Protein AF-A0A255XUG2-F1 (afdb_monomer_lite)

Foldseek 3Di:
DDPPPLDFCPVVLQVVVQVVLVVVQAGEEEFQPPPPLDNDDQQDDQQLLQGTPDCVCCLFRFHAAEWEWEADPVGIAIDRSVNWWGFQGFDQLLLQRHFKYKGKYWYWYDQENRGTDGDSLLIKIKMFGAQGGDDHDGRRWTWIAGQQFQWIDTPNHTGATLAIAIEASDDQQDWDWGHHPNDIDIDGSVRVRVNQQVRGWHDHPPDHIDGGYYQYRSDVVSSVVRVVSNVVSNVVVPHRPDPPDDDDDDDPSPVPVDDQDFDPDLAQDDDPVQPQDDPVLSVLVSVCVVVVQFEAEEEEAPPRCLVVVLQSSQCNGRVNDEAEDEDAQPDFLCQAAWDWDQDPPRDIATRGHPCLVPLAGEYEYEANVNYPCCGHCVQCVCLLVQHKGFDPAFRDPVDPPGGTAMEGNADDPDDDPSYRHHHNNYYYYYYHHPPCVPSVVVVVPPPPPSYRYGDD

Radius of gyration: 26.58 Å; chains: 1; bounding box: 55×49×78 Å

pLDDT: mean 79.21, std 16.43, range [24.17, 98.44]

Structure (mmCIF, N/CA/C/O backbone):
data_AF-A0A255XUG2-F1
#
_entry.id   AF-A0A255XUG2-F1
#
loop_
_atom_site.group_PDB
_atom_site.id
_atom_site.type_symbol
_atom_site.label_atom_id
_atom_site.label_alt_id
_atom_sit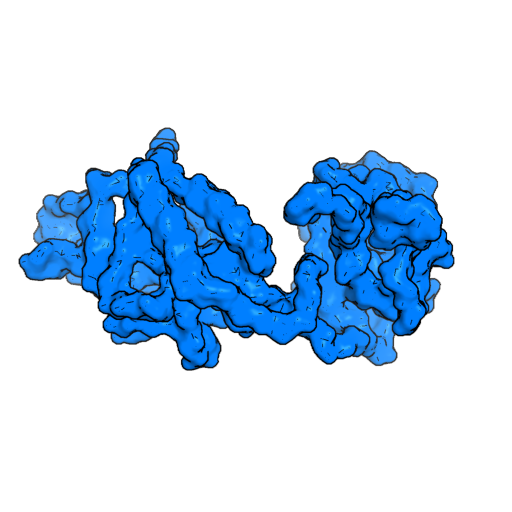e.label_comp_id
_atom_site.label_asym_id
_atom_site.label_entity_id
_atom_site.label_seq_id
_atom_site.pdbx_PDB_ins_code
_atom_site.Cartn_x
_atom_site.Cartn_y
_atom_site.Cartn_z
_atom_site.occupancy
_atom_site.B_iso_or_equiv
_atom_site.auth_seq_id
_atom_site.auth_comp_id
_atom_site.auth_asym_id
_atom_site.auth_atom_id
_atom_site.pdbx_PDB_model_num
ATOM 1 N N . MET A 1 1 ? -14.866 21.389 18.437 1.00 33.16 1 MET A N 1
ATOM 2 C CA . MET A 1 1 ? -13.989 20.796 19.466 1.00 33.16 1 MET A CA 1
ATOM 3 C C . MET A 1 1 ? -12.637 20.593 18.821 1.00 33.16 1 MET A C 1
ATOM 5 O O . MET A 1 1 ? -12.581 20.007 17.750 1.00 33.16 1 MET A O 1
ATOM 9 N N . ILE A 1 2 ? -11.608 21.206 19.392 1.00 28.66 2 ILE A N 1
ATOM 10 C CA . ILE A 1 2 ? -10.243 21.230 18.865 1.00 28.66 2 ILE A CA 1
ATOM 11 C C . ILE A 1 2 ? -9.700 19.800 18.958 1.00 28.66 2 ILE A C 1
ATOM 13 O O . ILE A 1 2 ? -9.678 19.233 20.048 1.00 28.66 2 ILE A O 1
ATOM 17 N N . SER A 1 3 ? -9.353 19.181 17.825 1.00 34.53 3 SER A N 1
ATOM 18 C CA . SER A 1 3 ? -8.642 17.905 17.836 1.00 34.53 3 SER A CA 1
ATOM 19 C C . SER A 1 3 ? -7.211 18.193 18.274 1.00 34.53 3 SER A C 1
ATOM 21 O O . SER A 1 3 ? -6.418 18.693 17.476 1.00 34.53 3 SER A O 1
ATOM 23 N N . ASP A 1 4 ? -6.884 17.915 19.533 1.00 35.97 4 ASP A N 1
ATOM 24 C CA . ASP A 1 4 ? -5.493 17.846 19.974 1.00 35.97 4 ASP A CA 1
ATOM 25 C C . ASP A 1 4 ? -4.811 16.719 19.189 1.00 35.97 4 ASP A C 1
ATOM 27 O O . ASP A 1 4 ? -4.875 15.538 19.546 1.00 35.97 4 ASP A O 1
ATOM 31 N N . SER A 1 5 ? -4.178 17.072 18.069 1.00 44.22 5 SER A N 1
ATOM 32 C CA . SER A 1 5 ? -3.219 16.204 17.404 1.00 44.22 5 SER A CA 1
ATOM 33 C C . SER A 1 5 ? -1.997 16.123 18.314 1.00 44.22 5 SER A C 1
ATOM 35 O O . SER A 1 5 ? -1.038 16.876 18.158 1.00 44.22 5 SER A O 1
ATOM 37 N N . LEU A 1 6 ? -2.063 15.248 19.319 1.00 58.88 6 LEU A N 1
ATOM 38 C CA . LEU A 1 6 ? -0.890 14.803 20.065 1.00 58.88 6 LEU A CA 1
ATOM 39 C C . LEU A 1 6 ? 0.152 14.367 19.031 1.00 58.88 6 LEU A C 1
ATOM 41 O O . LEU A 1 6 ? -0.073 13.389 18.314 1.00 58.88 6 LEU A O 1
ATOM 45 N N . SER A 1 7 ? 1.227 15.145 18.909 1.00 76.31 7 SER A N 1
ATOM 46 C CA . SER A 1 7 ? 2.285 14.900 17.938 1.00 76.31 7 SER A CA 1
ATOM 47 C C . SER A 1 7 ? 3.007 13.598 18.277 1.00 76.31 7 SER A C 1
ATOM 49 O O . SER A 1 7 ? 3.287 13.296 19.438 1.00 76.31 7 SER A O 1
ATOM 51 N N . ASN A 1 8 ? 3.287 12.805 17.251 1.00 89.44 8 ASN A N 1
ATOM 52 C CA . ASN A 1 8 ? 4.104 11.604 17.335 1.00 89.44 8 ASN A CA 1
ATOM 53 C C . ASN A 1 8 ? 5.084 11.592 16.149 1.00 89.44 8 ASN A C 1
ATOM 55 O O . ASN A 1 8 ? 5.010 12.441 15.261 1.00 89.44 8 ASN A O 1
ATOM 59 N N . PHE A 1 9 ? 6.009 10.640 16.144 1.00 93.50 9 PHE A N 1
ATOM 60 C CA . PHE A 1 9 ? 7.058 10.504 15.135 1.00 93.50 9 PHE A CA 1
ATOM 61 C C . PHE A 1 9 ? 6.716 9.479 14.039 1.00 93.50 9 PHE A C 1
ATOM 63 O O . PHE A 1 9 ? 7.614 8.896 13.428 1.00 93.50 9 PHE A O 1
ATOM 70 N N . GLU A 1 10 ? 5.431 9.212 13.798 1.00 92.50 10 GLU A N 1
ATOM 71 C CA . GLU A 1 10 ? 4.999 8.259 12.773 1.00 92.50 10 GLU A CA 1
ATOM 72 C C . GLU A 1 10 ? 5.398 8.700 11.363 1.00 92.50 10 GLU A C 1
ATOM 74 O O . GLU A 1 10 ? 6.074 7.954 10.650 1.00 92.50 10 GLU A O 1
ATOM 79 N N . ASP A 1 11 ? 5.029 9.920 10.974 1.00 87.00 11 ASP A N 1
ATOM 80 C CA . ASP A 1 11 ? 5.332 10.447 9.642 1.00 87.00 11 ASP A CA 1
ATOM 81 C C . ASP A 1 11 ? 6.847 10.553 9.412 1.00 87.00 11 ASP A C 1
ATOM 83 O O . ASP A 1 11 ? 7.339 10.250 8.319 1.00 87.00 11 ASP A O 1
ATOM 87 N N . ASP A 1 12 ? 7.604 10.885 10.461 1.00 90.44 12 ASP A N 1
ATOM 88 C CA . ASP A 1 12 ? 9.069 10.910 10.452 1.00 90.44 12 ASP A CA 1
ATOM 89 C C . ASP A 1 12 ? 9.666 9.514 10.237 1.00 90.44 12 ASP A C 1
ATOM 91 O O . ASP A 1 12 ? 10.664 9.351 9.521 1.00 90.44 12 ASP A O 1
ATOM 95 N N . PHE A 1 13 ? 9.078 8.487 10.857 1.00 95.12 13 PHE A N 1
ATOM 96 C CA . PHE A 1 13 ? 9.486 7.106 10.640 1.00 95.12 13 PHE A CA 1
ATOM 97 C C . PHE A 1 13 ? 9.143 6.639 9.225 1.00 95.12 13 PHE A C 1
ATOM 99 O O . PHE A 1 13 ? 10.009 6.087 8.546 1.00 95.12 13 PHE A O 1
ATOM 106 N N . PHE A 1 14 ? 7.921 6.884 8.749 1.00 92.19 14 PHE A N 1
ATOM 107 C CA . PHE A 1 14 ? 7.481 6.468 7.415 1.00 92.19 14 PHE A CA 1
ATOM 108 C C . PHE A 1 14 ? 8.257 7.165 6.305 1.00 92.19 14 PHE A C 1
ATOM 110 O O . PHE A 1 14 ? 8.629 6.519 5.326 1.00 92.19 14 PHE A O 1
ATOM 117 N N . SER A 1 15 ? 8.546 8.455 6.458 1.00 87.19 15 SER A N 1
ATOM 118 C CA . SER A 1 15 ? 9.373 9.206 5.511 1.00 87.19 15 SER A CA 1
ATOM 119 C C . SER A 1 15 ? 10.790 8.643 5.457 1.00 87.19 15 SER A C 1
ATOM 121 O O . SER A 1 15 ? 11.310 8.374 4.374 1.00 87.19 15 SER A O 1
ATOM 123 N N . TRP A 1 16 ? 11.387 8.366 6.619 1.00 95.12 16 TRP A N 1
ATOM 124 C CA . TRP A 1 16 ? 12.694 7.718 6.690 1.00 95.12 16 TRP A CA 1
ATOM 125 C C . TRP A 1 16 ? 12.687 6.316 6.068 1.00 95.12 16 TRP A C 1
ATOM 127 O O . TRP A 1 16 ? 13.577 5.999 5.285 1.00 95.12 16 TRP A O 1
ATOM 137 N N . LEU A 1 17 ? 11.682 5.488 6.367 1.00 91.38 17 LEU A N 1
ATOM 138 C CA . LEU A 1 17 ? 11.598 4.116 5.866 1.00 91.38 17 LEU A CA 1
ATOM 139 C C . LEU A 1 17 ? 11.414 4.082 4.343 1.00 91.38 17 LEU A C 1
ATOM 141 O O . LEU A 1 17 ? 12.030 3.256 3.672 1.00 91.38 17 LEU A O 1
ATOM 145 N N . LYS A 1 18 ? 10.616 5.005 3.786 1.00 84.25 18 LYS A N 1
ATOM 146 C CA . LYS A 1 18 ? 10.471 5.178 2.332 1.00 84.25 18 LYS A CA 1
ATOM 147 C C . LYS A 1 18 ? 11.816 5.459 1.672 1.00 84.25 18 LYS A C 1
ATOM 149 O O . LYS A 1 18 ? 12.140 4.800 0.694 1.00 84.25 18 LYS A O 1
ATOM 154 N N . ILE A 1 19 ? 12.597 6.394 2.214 1.00 77.38 19 ILE A N 1
ATOM 155 C CA . ILE A 1 19 ? 13.933 6.721 1.693 1.00 77.38 19 ILE A CA 1
ATOM 156 C C . ILE A 1 19 ? 14.862 5.508 1.834 1.00 77.38 19 ILE A C 1
ATOM 158 O O . ILE A 1 19 ? 15.452 5.064 0.854 1.00 77.38 19 ILE A O 1
ATOM 162 N N . PHE A 1 20 ? 14.903 4.900 3.024 1.00 87.81 20 PHE A N 1
ATOM 163 C CA . PHE A 1 20 ? 15.748 3.744 3.317 1.00 87.81 20 PHE A CA 1
ATOM 164 C C . PHE A 1 20 ? 15.519 2.570 2.353 1.00 87.81 20 PHE A C 1
ATOM 166 O O . PHE A 1 20 ? 16.484 1.904 1.971 1.00 87.81 20 PHE A O 1
ATOM 173 N N . LEU A 1 21 ? 14.265 2.289 1.980 1.00 84.25 21 LEU A N 1
ATOM 174 C CA . LEU A 1 21 ? 13.924 1.233 1.022 1.00 84.25 21 LEU A CA 1
ATOM 175 C C . LEU A 1 21 ? 14.116 1.677 -0.435 1.00 84.25 21 LEU A C 1
ATOM 177 O O . LEU A 1 21 ? 14.588 0.874 -1.239 1.00 84.25 21 LEU A O 1
ATOM 181 N N . LYS A 1 22 ? 13.824 2.943 -0.768 1.00 76.88 22 LYS A N 1
ATOM 182 C CA . LYS A 1 22 ? 13.997 3.489 -2.124 1.00 76.88 22 LYS A CA 1
ATOM 183 C C . LYS A 1 22 ? 15.445 3.387 -2.593 1.00 76.88 22 LYS A C 1
ATOM 185 O O . LYS A 1 22 ? 15.679 2.948 -3.715 1.00 76.88 22 LYS A O 1
ATOM 190 N N . ASP A 1 23 ? 16.405 3.677 -1.716 1.00 74.44 23 ASP A N 1
ATOM 191 C CA . ASP A 1 23 ? 17.844 3.537 -1.997 1.00 74.44 23 ASP A CA 1
ATOM 192 C C . ASP A 1 23 ? 18.258 2.086 -2.323 1.00 74.44 23 ASP A C 1
ATOM 194 O O . ASP A 1 23 ? 19.375 1.829 -2.766 1.00 74.44 23 ASP A O 1
ATOM 198 N N . LYS A 1 24 ? 17.358 1.123 -2.094 1.00 80.75 24 LYS A N 1
ATOM 199 C CA . LYS A 1 24 ? 17.538 -0.314 -2.335 1.00 80.75 24 LYS A CA 1
ATOM 200 C C . LYS A 1 24 ? 16.620 -0.844 -3.442 1.00 80.75 24 LYS A C 1
ATOM 202 O O . LYS A 1 24 ? 16.507 -2.056 -3.591 1.00 80.75 24 LYS A O 1
ATOM 207 N N . GLY A 1 25 ? 15.948 0.042 -4.183 1.00 71.56 25 GLY A N 1
ATOM 208 C CA . GLY A 1 25 ? 14.998 -0.324 -5.238 1.00 71.56 25 GLY A CA 1
ATOM 209 C C . GLY A 1 25 ? 13.700 -0.949 -4.717 1.00 71.56 25 GLY A C 1
ATOM 210 O O . GLY A 1 25 ? 13.057 -1.707 -5.435 1.00 71.56 25 GLY A O 1
ATOM 211 N N . LEU A 1 26 ? 13.333 -0.679 -3.462 1.00 83.69 26 LEU A N 1
ATOM 212 C CA . LEU A 1 26 ? 12.178 -1.273 -2.790 1.00 83.69 26 LEU A CA 1
ATOM 213 C C . LEU A 1 26 ? 11.254 -0.185 -2.234 1.00 83.69 26 LEU A C 1
ATOM 215 O O . LEU A 1 26 ? 11.630 0.976 -2.082 1.00 83.69 26 LEU A O 1
ATOM 219 N N . GLN A 1 27 ? 10.026 -0.563 -1.900 1.00 82.56 27 GLN A N 1
ATOM 220 C CA . GLN A 1 27 ? 8.977 0.345 -1.464 1.00 82.56 27 GLN A CA 1
ATOM 221 C C . GLN A 1 27 ? 8.335 -0.078 -0.139 1.00 82.56 27 GLN A C 1
ATOM 223 O O . GLN A 1 27 ? 8.286 -1.253 0.243 1.00 82.56 27 GLN A O 1
ATOM 228 N N . PHE A 1 28 ? 7.797 0.930 0.545 1.00 88.50 28 PHE A N 1
ATOM 229 C CA . PHE A 1 28 ? 6.991 0.809 1.754 1.00 88.50 28 PHE A CA 1
ATOM 230 C C . PHE A 1 28 ? 5.497 0.901 1.410 1.00 88.50 28 PHE A C 1
ATOM 232 O O . PHE A 1 28 ? 5.094 1.757 0.624 1.00 88.50 28 PHE A O 1
ATOM 239 N N . SER A 1 29 ? 4.669 0.045 2.010 1.00 85.94 29 SER A N 1
ATOM 240 C CA . SER A 1 29 ? 3.211 0.037 1.840 1.00 85.94 29 SER A CA 1
ATOM 241 C C . SER A 1 29 ? 2.456 0.187 3.157 1.00 85.94 29 SER A C 1
ATOM 243 O O . SER A 1 29 ? 2.924 -0.189 4.228 1.00 85.94 29 SER A O 1
ATOM 245 N N . GLN A 1 30 ? 1.238 0.709 3.061 1.00 84.94 30 GLN A N 1
ATOM 246 C CA . GLN A 1 30 ? 0.332 0.924 4.185 1.00 84.94 30 GLN A CA 1
ATOM 247 C C . GLN A 1 30 ? -1.014 0.254 3.886 1.00 84.94 30 GLN A C 1
ATOM 249 O O . GLN A 1 30 ? -1.665 0.574 2.890 1.00 84.94 30 GLN A O 1
ATOM 254 N N . CYS A 1 31 ? -1.452 -0.667 4.745 1.00 76.38 31 CYS A N 1
ATOM 255 C CA . CYS A 1 31 ? -2.733 -1.363 4.614 1.00 76.38 31 CYS A CA 1
ATOM 256 C C . CYS A 1 31 ? -3.769 -0.798 5.597 1.00 76.38 31 CYS A C 1
ATOM 258 O O . CYS A 1 31 ? -3.524 -0.722 6.799 1.00 76.38 31 CYS A O 1
ATOM 260 N N . GLY A 1 32 ? -4.942 -0.399 5.087 1.00 66.56 32 GLY A N 1
ATOM 261 C CA . GLY A 1 32 ? -6.043 0.132 5.909 1.00 66.56 32 GLY A CA 1
ATOM 262 C C . GLY A 1 32 ? -6.084 1.660 6.086 1.00 66.56 32 GLY A C 1
ATOM 263 O O . GLY A 1 32 ? -6.849 2.151 6.916 1.00 66.56 32 GLY A O 1
ATOM 264 N N . PHE A 1 33 ? -5.310 2.422 5.302 1.00 67.56 33 PHE A N 1
ATOM 265 C CA . PHE A 1 33 ? -5.130 3.880 5.465 1.00 67.56 33 PHE A CA 1
ATOM 266 C C . PHE A 1 33 ? -5.948 4.755 4.494 1.00 67.56 33 PHE A C 1
ATOM 268 O O . PHE A 1 33 ? -5.934 5.979 4.608 1.00 67.56 33 PHE A O 1
ATOM 275 N N . LYS A 1 34 ? -6.707 4.162 3.557 1.00 56.31 34 LYS A N 1
ATOM 276 C CA . LYS A 1 34 ? -7.463 4.904 2.519 1.00 56.31 34 LYS A CA 1
ATOM 277 C C . LYS A 1 34 ? -8.480 5.914 3.075 1.00 56.31 34 LYS A C 1
ATOM 279 O O . LYS A 1 34 ? -8.862 6.839 2.370 1.00 56.31 34 LYS A O 1
ATOM 284 N N . THR A 1 35 ? -8.913 5.742 4.320 1.00 51.81 35 THR A N 1
ATOM 285 C CA . THR A 1 35 ? -9.914 6.576 5.002 1.00 51.81 35 THR A CA 1
ATOM 286 C C . THR A 1 35 ? -9.327 7.424 6.138 1.00 51.81 35 THR A C 1
ATOM 288 O O . THR A 1 35 ? -10.090 7.916 6.968 1.00 51.81 35 THR A O 1
ATOM 291 N N . LYS A 1 36 ? -7.995 7.614 6.180 1.00 60.25 36 LYS A N 1
ATOM 292 C CA . LYS A 1 36 ? -7.275 8.271 7.291 1.00 60.25 36 LYS A CA 1
ATOM 293 C C . LYS A 1 36 ? -7.707 7.672 8.642 1.00 60.25 36 LYS A C 1
ATOM 295 O O . LYS A 1 36 ? -7.622 6.456 8.810 1.00 60.25 36 LYS A O 1
ATOM 300 N N . ASP A 1 37 ? -8.244 8.492 9.544 1.00 54.22 37 ASP A N 1
ATOM 301 C CA . ASP A 1 37 ? -8.673 8.114 10.896 1.00 54.22 37 ASP A CA 1
ATOM 302 C C . ASP A 1 37 ? -9.931 7.231 10.909 1.00 54.22 37 ASP A C 1
ATOM 304 O O . ASP A 1 37 ? -10.187 6.518 11.874 1.00 54.22 37 ASP A O 1
ATOM 308 N N . GLY A 1 38 ? -10.728 7.245 9.836 1.00 53.72 38 GLY A N 1
ATOM 309 C CA . GLY A 1 38 ? -11.971 6.483 9.760 1.00 53.72 38 GLY A CA 1
ATOM 310 C C . GLY A 1 38 ? -11.756 5.020 9.374 1.00 53.72 38 GLY A C 1
ATOM 311 O O . GLY A 1 38 ? -10.823 4.679 8.644 1.00 53.72 38 GLY A O 1
ATOM 312 N N . LEU A 1 39 ? -12.676 4.147 9.788 1.00 57.50 39 LEU A N 1
ATOM 313 C CA . LEU A 1 39 ? -12.697 2.742 9.366 1.00 57.50 39 LEU A CA 1
ATOM 314 C C . LEU A 1 39 ? -13.335 2.551 7.976 1.00 57.50 39 LEU A C 1
ATOM 316 O O . LEU A 1 39 ? -13.043 1.567 7.302 1.00 57.50 39 LEU A O 1
ATOM 320 N N . GLY A 1 40 ? -14.105 3.528 7.488 1.00 58.09 40 GLY A N 1
ATOM 321 C CA . GLY A 1 40 ? -14.868 3.450 6.237 1.00 58.09 40 GLY A CA 1
ATOM 322 C C . GLY A 1 40 ? -16.296 2.943 6.466 1.00 58.09 40 GLY A C 1
ATOM 323 O O . GLY A 1 40 ? -16.548 2.199 7.404 1.00 58.09 40 GLY A O 1
ATOM 324 N N . ALA A 1 41 ? -17.234 3.342 5.603 1.00 57.62 41 ALA A N 1
ATOM 325 C CA . ALA A 1 41 ? -18.684 3.244 5.846 1.00 57.62 41 ALA A CA 1
ATOM 326 C C . ALA A 1 41 ? -19.282 1.820 5.941 1.00 57.62 41 ALA A C 1
ATOM 328 O O . ALA A 1 41 ? -20.482 1.689 6.140 1.00 57.62 41 ALA A O 1
ATOM 329 N N . ARG A 1 42 ? -18.480 0.764 5.757 1.00 63.22 42 ARG A N 1
ATOM 330 C CA . ARG A 1 42 ? -18.909 -0.648 5.838 1.00 63.22 42 ARG A CA 1
ATOM 331 C C . ARG A 1 42 ? -18.113 -1.488 6.840 1.00 63.22 42 ARG A C 1
ATOM 333 O O . ARG A 1 42 ? -18.266 -2.702 6.890 1.00 63.22 42 ARG A O 1
ATOM 340 N N . HIS A 1 43 ? -17.242 -0.860 7.625 1.00 68.69 43 HIS A N 1
ATOM 341 C CA . HIS A 1 43 ? -16.470 -1.542 8.661 1.00 68.69 43 HIS A CA 1
ATOM 342 C C . HIS A 1 43 ? -17.116 -1.325 10.026 1.00 68.69 43 HIS A C 1
ATOM 344 O O . HIS A 1 43 ? -16.563 -0.637 10.882 1.00 68.69 43 HIS A O 1
ATOM 350 N N . ASP A 1 44 ? -18.297 -1.914 10.195 1.00 77.94 44 ASP A N 1
ATOM 351 C CA . ASP A 1 44 ? -19.023 -1.894 11.459 1.00 77.94 44 ASP A CA 1
ATOM 352 C C . ASP A 1 44 ? -18.572 -3.037 12.372 1.00 77.94 44 ASP A C 1
ATOM 354 O O . ASP A 1 44 ? -18.241 -4.142 11.920 1.00 77.94 44 ASP A O 1
ATOM 358 N N . PHE A 1 45 ? -18.621 -2.780 13.676 1.00 82.88 45 PHE A N 1
ATOM 359 C CA . PHE A 1 45 ? -18.401 -3.796 14.696 1.00 82.88 45 PHE A CA 1
ATOM 360 C C . PHE A 1 45 ? -19.719 -4.427 15.134 1.00 82.88 45 PHE A C 1
ATOM 362 O O . PHE A 1 45 ? -20.745 -3.755 15.282 1.00 82.88 45 PHE A O 1
ATOM 369 N N . ASP A 1 46 ? -19.659 -5.728 15.369 1.00 84.62 46 ASP A N 1
ATOM 370 C CA . ASP A 1 46 ? -20.547 -6.402 16.296 1.00 84.62 46 ASP A CA 1
ATOM 371 C C . ASP A 1 46 ? -19.893 -6.306 17.679 1.00 84.62 46 ASP A C 1
ATOM 373 O O . ASP A 1 46 ? -18.950 -7.035 18.001 1.00 84.62 46 ASP A O 1
ATOM 377 N N . LEU A 1 47 ? -20.334 -5.316 18.455 1.00 87.12 47 LEU A N 1
ATOM 378 C CA . LEU A 1 47 ? -19.803 -5.040 19.788 1.00 87.12 47 LEU A CA 1
ATOM 379 C C . LEU A 1 47 ? -20.269 -6.062 20.827 1.00 87.12 47 LEU A C 1
ATOM 381 O O . LEU A 1 47 ? -19.658 -6.134 21.884 1.00 87.12 47 LEU A O 1
ATOM 385 N N . GLU A 1 48 ? -21.282 -6.874 20.528 1.00 86.00 48 GLU A N 1
ATOM 386 C CA . GLU A 1 48 ? -21.695 -7.967 21.406 1.00 86.00 48 GLU A CA 1
ATOM 387 C C . GLU A 1 48 ? -20.757 -9.167 21.220 1.00 86.00 48 GLU A C 1
ATOM 389 O O . GLU A 1 48 ? -20.200 -9.710 22.177 1.00 86.00 48 GLU A O 1
ATOM 394 N N . ALA A 1 49 ? -20.473 -9.513 19.961 1.00 82.81 49 ALA A N 1
ATOM 395 C CA . ALA A 1 49 ? -19.521 -10.567 19.616 1.00 82.81 49 ALA A CA 1
ATOM 396 C C . ALA A 1 49 ? -18.047 -10.157 19.808 1.00 82.81 49 ALA A C 1
ATOM 398 O O . ALA A 1 49 ? -17.155 -11.012 19.805 1.00 82.81 49 ALA A O 1
ATOM 399 N N . GLY A 1 50 ? -17.761 -8.856 19.921 1.00 84.25 50 GLY A N 1
ATOM 400 C CA . GLY A 1 50 ? -16.398 -8.325 19.909 1.00 84.25 50 GLY A CA 1
ATOM 401 C C . GLY A 1 50 ? -15.681 -8.631 18.593 1.00 84.25 50 GLY A C 1
ATOM 402 O O . GLY A 1 50 ? -14.507 -9.014 18.600 1.00 84.25 50 GLY A O 1
ATOM 403 N N . TYR A 1 51 ? -16.399 -8.534 17.470 1.00 84.88 51 TYR A N 1
ATOM 404 C CA . TYR A 1 51 ? -15.893 -8.883 16.144 1.00 84.88 51 TYR A CA 1
ATOM 405 C C . TYR A 1 51 ? -16.429 -7.953 15.040 1.00 84.88 51 TYR A C 1
ATOM 407 O O . TYR A 1 51 ? -17.111 -6.964 15.304 1.00 84.88 51 TYR A O 1
ATOM 415 N N . TRP A 1 52 ? -16.087 -8.225 13.779 1.00 82.94 52 TRP A N 1
ATOM 416 C CA . TRP A 1 52 ? -16.665 -7.512 12.637 1.00 82.94 52 TRP A CA 1
ATOM 417 C C . TRP A 1 52 ? -18.125 -7.918 12.427 1.00 82.94 52 TRP A C 1
ATOM 419 O O . TRP A 1 52 ? -18.421 -9.109 12.411 1.00 82.94 52 TRP A O 1
ATOM 429 N N . ARG A 1 53 ? -19.011 -6.945 12.166 1.00 81.88 53 ARG A N 1
ATOM 430 C CA . ARG A 1 53 ? -20.419 -7.208 11.811 1.00 81.88 53 ARG A CA 1
ATOM 431 C C . ARG A 1 53 ? -20.549 -7.962 10.487 1.00 81.88 53 ARG A C 1
ATOM 433 O O . ARG A 1 53 ? -21.393 -8.838 10.346 1.00 81.88 53 ARG A O 1
ATOM 440 N N . GLU A 1 54 ? -19.681 -7.647 9.527 1.00 77.25 54 GLU A N 1
ATOM 441 C CA . GLU A 1 54 ? -19.562 -8.365 8.255 1.00 77.25 54 GLU A CA 1
ATOM 442 C C . GLU A 1 54 ? -18.162 -8.997 8.127 1.00 77.25 54 GLU A C 1
ATOM 444 O O . GLU A 1 54 ? -17.296 -8.441 7.442 1.00 77.25 54 GLU A O 1
ATOM 449 N N . PRO A 1 55 ? -17.902 -10.159 8.762 1.00 71.25 55 PRO A N 1
ATOM 450 C CA . PRO A 1 55 ? -16.591 -10.812 8.748 1.00 71.25 55 PRO A CA 1
ATOM 451 C C . PRO A 1 55 ? -16.017 -11.004 7.347 1.00 71.25 55 PRO A C 1
ATOM 453 O O . PRO A 1 55 ? -14.869 -10.655 7.097 1.00 71.25 55 PRO A O 1
ATOM 456 N N . ASN A 1 56 ? -16.835 -11.486 6.408 1.00 68.31 56 ASN A N 1
ATOM 457 C CA . ASN A 1 56 ? -16.406 -11.759 5.035 1.00 68.31 56 ASN A CA 1
ATOM 458 C C . ASN A 1 56 ? -16.059 -10.482 4.258 1.00 68.31 56 ASN A C 1
ATOM 460 O O . ASN A 1 56 ? -15.193 -10.512 3.387 1.00 68.31 56 ASN A O 1
ATOM 464 N N . TYR A 1 57 ? -16.713 -9.356 4.551 1.00 67.31 57 TYR A N 1
ATOM 465 C CA . TYR A 1 57 ? -16.391 -8.078 3.919 1.00 67.31 57 TYR A CA 1
ATOM 466 C C . TYR A 1 57 ? -15.125 -7.476 4.538 1.00 67.31 57 TYR A C 1
ATOM 468 O O . TYR A 1 57 ? -14.158 -7.168 3.834 1.00 67.31 57 TYR A O 1
ATOM 476 N N . SER A 1 58 ? -15.101 -7.374 5.868 1.00 66.94 58 SER A N 1
ATOM 477 C CA . SER A 1 58 ? -14.001 -6.767 6.620 1.00 66.94 58 SER A CA 1
ATOM 478 C C . SER A 1 58 ? -12.707 -7.573 6.547 1.00 66.94 58 SER A C 1
ATOM 480 O O . SER A 1 58 ? -11.636 -6.980 6.607 1.00 66.94 58 SER A O 1
ATOM 482 N N . ALA A 1 59 ? -12.776 -8.891 6.338 1.00 59.78 59 ALA A N 1
ATOM 483 C CA . ALA A 1 59 ? -11.608 -9.726 6.070 1.00 59.78 59 ALA A CA 1
ATOM 484 C C . ALA A 1 59 ? -11.034 -9.541 4.656 1.00 59.78 59 ALA A C 1
ATOM 486 O O . ALA A 1 59 ? -9.920 -9.985 4.412 1.00 59.78 59 ALA A O 1
ATOM 487 N N . ASN A 1 60 ? -11.754 -8.905 3.724 1.00 52.44 60 ASN A N 1
ATOM 488 C CA . ASN A 1 60 ? -11.345 -8.833 2.319 1.00 52.44 60 ASN A CA 1
ATOM 489 C C . ASN A 1 60 ? -11.056 -7.411 1.811 1.00 52.44 60 ASN A C 1
ATOM 491 O O . ASN A 1 60 ? -10.320 -7.281 0.834 1.00 52.44 60 ASN A O 1
ATOM 495 N N . LYS A 1 61 ? -11.611 -6.332 2.397 1.00 57.75 61 LYS A N 1
ATOM 496 C CA . LYS A 1 61 ? -11.479 -4.981 1.801 1.00 57.75 61 LYS A CA 1
ATOM 497 C C . LYS A 1 61 ? -11.530 -3.793 2.780 1.00 57.75 61 LYS A C 1
ATOM 499 O O . LYS A 1 61 ? -12.625 -3.303 3.029 1.00 57.75 61 LYS A O 1
ATOM 504 N N . PRO A 1 62 ? -10.392 -3.167 3.139 1.00 50.16 62 PRO A N 1
ATOM 505 C CA . PRO A 1 62 ? -9.093 -3.761 3.437 1.00 50.16 62 PRO A CA 1
ATOM 506 C C . PRO A 1 62 ? -9.106 -4.415 4.835 1.00 50.16 62 PRO A C 1
ATOM 508 O O . PRO A 1 62 ? -9.731 -3.868 5.750 1.00 50.16 62 PRO A O 1
ATOM 511 N N . PRO A 1 63 ? -8.399 -5.540 5.025 1.00 58.97 63 PRO A N 1
ATOM 512 C CA . PRO A 1 63 ? -8.353 -6.213 6.315 1.00 58.97 63 PRO A CA 1
ATOM 513 C C . PRO A 1 63 ? -7.639 -5.341 7.350 1.00 58.97 63 PRO A C 1
ATOM 515 O O . PRO A 1 63 ? -6.633 -4.690 7.053 1.00 58.97 63 PRO A O 1
ATOM 518 N N . ARG A 1 64 ? -8.193 -5.307 8.563 1.00 68.62 64 ARG A N 1
ATOM 519 C CA . ARG A 1 64 ? -7.579 -4.697 9.746 1.00 68.62 64 ARG A CA 1
ATOM 520 C C . ARG A 1 64 ? -7.460 -5.760 10.818 1.00 68.62 64 ARG A C 1
ATOM 522 O O . ARG A 1 64 ? -8.366 -6.579 10.992 1.00 68.62 64 ARG A O 1
ATOM 529 N N . TRP A 1 65 ? -6.353 -5.727 11.542 1.00 81.50 65 TRP A N 1
ATOM 530 C CA . TRP A 1 65 ? -6.064 -6.723 12.552 1.00 81.50 65 TRP A CA 1
ATOM 531 C C . TRP A 1 65 ? -6.875 -6.431 13.816 1.00 81.50 65 TRP A C 1
ATOM 533 O O . TRP A 1 65 ? -6.592 -5.485 14.542 1.00 81.50 65 TRP A O 1
ATOM 543 N N . LEU A 1 66 ? -7.932 -7.204 14.050 1.00 85.31 66 LEU A N 1
ATOM 544 C CA . LEU A 1 66 ? -8.826 -7.008 15.187 1.00 85.31 66 LEU A CA 1
ATOM 545 C C . LEU A 1 66 ? -8.377 -7.858 16.375 1.00 85.31 66 LEU A C 1
ATOM 547 O O . LEU A 1 66 ? -8.115 -9.050 16.215 1.00 85.31 66 LEU A O 1
ATOM 551 N N . TYR A 1 67 ? -8.346 -7.257 17.558 1.00 90.38 67 TYR A N 1
ATOM 552 C CA . TYR A 1 67 ? -8.013 -7.943 18.801 1.00 90.38 67 TYR A CA 1
ATOM 553 C C . TYR A 1 67 ? -9.011 -7.592 19.895 1.00 90.38 67 TYR A C 1
ATOM 555 O O . TYR A 1 67 ? -9.400 -6.435 20.030 1.00 90.38 67 TYR A O 1
ATOM 563 N N . GLN A 1 68 ? -9.387 -8.576 20.705 1.00 92.38 68 GLN A N 1
ATOM 564 C CA . GLN A 1 68 ? -10.163 -8.343 21.916 1.00 92.38 68 GLN A CA 1
ATOM 565 C C . GLN A 1 68 ? -9.209 -8.079 23.078 1.00 92.38 68 GLN A C 1
ATOM 567 O O . GLN A 1 68 ? -8.234 -8.804 23.259 1.00 92.38 68 GLN A O 1
ATOM 572 N N . ILE A 1 69 ? -9.490 -7.056 23.875 1.00 93.62 69 ILE A N 1
ATOM 573 C CA . ILE A 1 69 ? -8.791 -6.759 25.120 1.00 93.62 69 ILE A CA 1
ATOM 574 C C . ILE A 1 69 ? -9.746 -7.076 26.257 1.00 93.62 69 ILE A C 1
ATOM 576 O O . ILE A 1 69 ? -10.791 -6.444 26.405 1.00 93.62 69 ILE A O 1
ATOM 580 N N . ILE A 1 70 ? -9.383 -8.079 27.043 1.00 91.62 70 ILE A N 1
ATOM 581 C CA . ILE A 1 70 ? -10.191 -8.613 28.132 1.00 91.62 70 ILE A CA 1
ATOM 582 C C . ILE A 1 70 ? -9.427 -8.529 29.448 1.00 91.62 70 ILE A C 1
ATOM 584 O O . ILE A 1 70 ? -8.196 -8.513 29.477 1.00 91.62 70 ILE A O 1
ATOM 588 N N . GLN A 1 71 ? -10.155 -8.531 30.556 1.00 88.06 71 GLN A N 1
ATOM 589 C CA . GLN A 1 71 ? -9.544 -8.648 31.870 1.00 88.06 71 GLN A CA 1
ATOM 590 C C . GLN A 1 71 ? -9.025 -10.074 32.094 1.00 88.06 71 GLN A C 1
ATOM 592 O O . GLN A 1 71 ? -9.742 -11.056 31.886 1.00 88.06 71 GLN A O 1
ATOM 597 N N . GLY A 1 72 ? -7.771 -10.181 32.526 1.00 82.50 72 GLY A N 1
ATOM 598 C CA . GLY A 1 72 ? -7.126 -11.419 32.942 1.00 82.50 72 GLY A CA 1
ATOM 599 C C . GLY A 1 72 ? -6.648 -11.373 34.401 1.00 82.50 72 GLY A C 1
ATOM 600 O O . GLY A 1 72 ? -6.749 -10.338 35.067 1.00 82.50 72 GLY A O 1
ATOM 601 N N . PRO A 1 73 ? -6.085 -12.484 34.914 1.00 77.75 73 PRO A N 1
ATOM 602 C CA . PRO A 1 73 ? -5.666 -12.601 36.316 1.00 77.75 73 PRO A CA 1
ATOM 603 C C . PRO A 1 73 ? -4.553 -11.628 36.736 1.00 77.75 73 PRO A C 1
ATOM 605 O O . PRO A 1 73 ? -4.423 -11.322 37.915 1.00 77.75 73 PRO A O 1
ATOM 608 N N . GLN A 1 74 ? -3.739 -11.161 35.784 1.00 81.25 74 GLN A N 1
ATOM 609 C CA . GLN A 1 74 ? -2.581 -10.283 36.014 1.00 81.25 74 GLN A CA 1
ATOM 610 C C . GLN A 1 74 ? -2.725 -8.918 35.315 1.00 81.25 74 GLN A C 1
ATOM 612 O O . GLN A 1 74 ? -1.731 -8.252 35.039 1.00 81.25 74 GLN A O 1
ATOM 617 N N . GLY A 1 75 ? -3.959 -8.505 35.010 1.00 85.88 75 GLY A N 1
ATOM 618 C CA . GLY A 1 75 ? -4.256 -7.285 34.256 1.00 85.88 75 GLY A CA 1
ATOM 619 C C . GLY A 1 75 ? -4.875 -7.582 32.894 1.00 85.88 75 GLY A C 1
ATOM 620 O O . GLY A 1 75 ? -5.409 -8.671 32.673 1.00 85.88 75 GLY A O 1
ATOM 621 N N . LEU A 1 76 ? -4.832 -6.605 31.987 1.00 91.81 76 LEU A N 1
ATOM 622 C CA . LEU A 1 76 ? -5.398 -6.760 30.649 1.00 91.81 76 LEU A CA 1
ATOM 623 C C . LEU A 1 76 ? -4.657 -7.831 29.849 1.00 91.81 76 LEU A C 1
ATOM 625 O O . LEU A 1 76 ? -3.430 -7.925 29.868 1.00 91.81 76 LEU A O 1
ATOM 629 N N . ARG A 1 77 ? -5.429 -8.608 29.100 1.00 93.50 77 ARG A N 1
ATOM 630 C CA . ARG A 1 77 ? -4.960 -9.640 28.188 1.00 93.50 77 ARG A CA 1
ATOM 631 C C . ARG A 1 77 ? -5.560 -9.395 26.812 1.00 93.50 77 ARG A C 1
ATOM 633 O O . ARG A 1 77 ? -6.753 -9.130 26.692 1.00 93.50 77 ARG A O 1
ATOM 640 N N . ALA A 1 78 ? -4.737 -9.527 25.779 1.00 92.88 78 ALA A N 1
ATOM 641 C CA . ALA A 1 78 ? -5.222 -9.582 24.415 1.00 92.88 78 ALA A CA 1
ATOM 642 C C . ALA A 1 78 ? -5.652 -11.012 24.060 1.00 92.88 78 ALA A C 1
ATOM 644 O O . ALA A 1 78 ? -5.071 -11.991 24.530 1.00 92.88 78 ALA A O 1
ATOM 645 N N . GLN A 1 79 ? -6.690 -11.126 23.246 1.00 89.38 79 GLN A N 1
ATOM 646 C CA . GLN A 1 79 ? -7.183 -12.378 22.705 1.00 89.38 79 GLN A CA 1
ATOM 647 C C . GLN A 1 79 ? -7.468 -12.188 21.220 1.00 89.38 79 GLN A C 1
ATOM 649 O O . GLN A 1 79 ? -8.204 -11.279 20.830 1.00 89.38 79 GLN A O 1
ATOM 654 N N . ASN A 1 80 ? -6.902 -13.067 20.394 1.00 82.94 80 ASN A N 1
ATOM 655 C CA . ASN A 1 80 ? -7.258 -13.152 18.987 1.00 82.94 80 ASN A CA 1
ATOM 656 C C . ASN A 1 80 ? -8.666 -13.771 18.864 1.00 82.94 80 ASN A C 1
ATOM 658 O O . ASN A 1 80 ? -8.818 -14.963 19.154 1.00 82.94 80 ASN A O 1
ATOM 662 N N . PRO A 1 81 ? -9.685 -13.015 18.417 1.00 74.00 81 PRO A N 1
ATOM 663 C CA . PRO A 1 81 ? -11.053 -13.521 18.309 1.00 74.00 81 PRO A CA 1
ATOM 664 C C . PRO A 1 81 ? -11.207 -14.639 17.267 1.00 74.00 81 PRO A C 1
ATOM 666 O O . PRO A 1 81 ? -12.155 -15.412 17.347 1.00 74.00 81 PRO A O 1
ATOM 669 N N . ALA A 1 82 ? -10.283 -14.759 16.306 1.00 66.06 82 ALA A N 1
ATOM 670 C CA . ALA A 1 82 ? -10.321 -15.825 15.308 1.00 66.06 82 ALA A CA 1
ATOM 671 C C . ALA A 1 82 ? -9.795 -17.167 15.849 1.00 66.06 82 ALA A C 1
ATOM 673 O O . ALA A 1 82 ? -10.177 -18.212 15.344 1.00 66.06 82 ALA A O 1
ATOM 674 N N . GLY A 1 83 ? -8.908 -17.176 16.852 1.00 60.62 83 GLY A N 1
ATOM 675 C CA . GLY A 1 83 ? -8.313 -18.409 17.396 1.00 60.62 83 GLY A CA 1
ATOM 676 C C . GLY A 1 83 ? -7.352 -19.170 16.459 1.00 60.62 83 GLY A C 1
ATOM 677 O O . GLY A 1 83 ? -6.754 -20.155 16.881 1.00 60.62 83 GLY A O 1
ATOM 678 N N . PHE A 1 84 ? -7.170 -18.714 15.216 1.00 60.78 84 PHE A N 1
ATOM 679 C CA . PHE A 1 84 ? -6.236 -19.250 14.21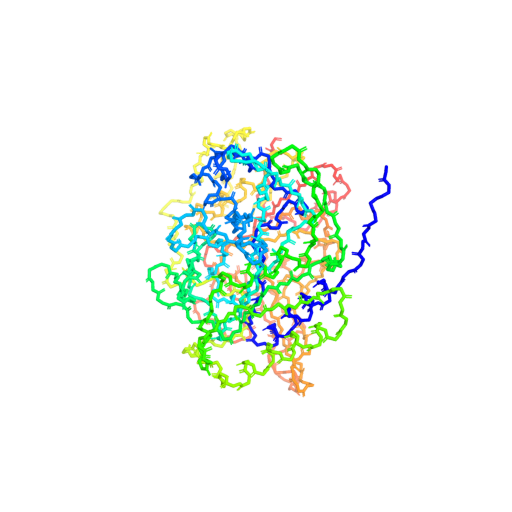6 1.00 60.78 84 PHE A CA 1
ATOM 680 C C . PHE A 1 84 ? -5.507 -18.110 13.477 1.00 60.78 84 PHE A C 1
ATOM 682 O O . PHE A 1 84 ? -5.685 -16.933 13.811 1.00 60.78 84 PHE A O 1
ATOM 689 N N . ALA A 1 85 ? -4.666 -18.462 12.493 1.00 59.59 85 ALA A N 1
ATOM 690 C CA . ALA A 1 85 ? -3.899 -17.515 11.682 1.00 59.59 85 ALA A CA 1
ATOM 691 C C . ALA A 1 85 ? -4.781 -16.369 11.157 1.00 59.59 85 ALA A C 1
ATOM 693 O O . ALA A 1 85 ? -5.798 -16.591 10.498 1.00 59.59 85 ALA A O 1
ATOM 694 N N . THR A 1 86 ? -4.387 -15.135 11.457 1.00 69.75 86 THR A N 1
ATOM 695 C CA . THR A 1 86 ? -5.151 -13.942 11.115 1.00 69.75 86 THR A CA 1
ATOM 696 C C . THR A 1 86 ? -4.806 -13.463 9.716 1.00 69.75 86 THR A C 1
ATOM 698 O O . THR A 1 86 ? -3.680 -13.580 9.233 1.00 69.75 86 THR A O 1
ATOM 701 N N . ASN A 1 87 ? -5.806 -12.902 9.048 1.00 78.06 87 ASN A N 1
ATOM 702 C CA . ASN A 1 87 ? -5.600 -12.106 7.853 1.00 78.06 87 ASN A CA 1
ATOM 703 C C . ASN A 1 87 ? -5.189 -10.694 8.296 1.00 78.06 87 ASN A C 1
ATOM 705 O O . ASN A 1 87 ? -6.007 -9.966 8.861 1.00 78.06 87 ASN A O 1
ATOM 709 N N . LEU A 1 88 ? -3.918 -10.333 8.095 1.00 76.06 88 LEU A N 1
ATOM 710 C CA . LEU A 1 88 ? -3.403 -9.020 8.499 1.00 76.06 88 LEU A CA 1
ATOM 711 C C . LEU A 1 88 ? -3.880 -7.900 7.578 1.00 76.06 88 LEU A C 1
ATOM 713 O O . LEU A 1 88 ? -4.003 -6.753 8.005 1.00 76.06 88 LEU A O 1
ATOM 717 N N . GLY A 1 89 ? -4.093 -8.213 6.304 1.00 74.62 89 GLY A N 1
ATOM 718 C CA . GLY A 1 89 ? -4.183 -7.205 5.265 1.00 74.62 89 GLY A CA 1
ATOM 719 C C . GLY A 1 89 ? -3.735 -7.735 3.914 1.00 74.62 89 GLY A C 1
ATOM 720 O O . GLY A 1 89 ? -3.006 -8.718 3.839 1.00 74.62 89 GLY A O 1
ATOM 721 N N . ALA A 1 90 ? -4.109 -7.031 2.852 1.00 71.56 90 ALA A N 1
ATOM 722 C CA . ALA A 1 90 ? -3.542 -7.230 1.526 1.00 71.56 90 ALA A CA 1
ATOM 723 C C . ALA A 1 90 ? -2.783 -5.966 1.117 1.00 71.56 90 ALA A C 1
ATOM 725 O O . ALA A 1 90 ? -3.241 -4.843 1.344 1.00 71.56 90 ALA A O 1
ATOM 726 N N . ILE A 1 91 ? -1.627 -6.151 0.493 1.00 72.06 91 ILE A N 1
ATOM 727 C CA . ILE A 1 91 ? -0.860 -5.082 -0.144 1.00 72.06 91 ILE A CA 1
ATOM 728 C C . ILE A 1 91 ? -0.705 -5.412 -1.621 1.00 72.06 91 ILE A C 1
ATOM 730 O O . ILE A 1 91 ? -0.659 -6.576 -2.000 1.00 72.06 91 ILE A O 1
ATOM 734 N N . ASN A 1 92 ? -0.666 -4.386 -2.472 1.00 68.12 92 ASN A N 1
ATOM 735 C CA . ASN A 1 92 ? -0.354 -4.606 -3.878 1.00 68.12 92 ASN A CA 1
ATOM 736 C C . ASN A 1 92 ? 1.146 -4.898 -4.008 1.00 68.12 92 ASN A C 1
ATOM 738 O O . ASN A 1 92 ? 1.959 -3.987 -3.845 1.00 68.12 92 ASN A O 1
ATOM 742 N N . THR A 1 93 ? 1.492 -6.152 -4.284 1.00 66.81 93 THR A N 1
ATOM 743 C CA . THR A 1 93 ? 2.867 -6.606 -4.517 1.00 66.81 93 THR A CA 1
ATOM 744 C C . THR A 1 93 ? 3.094 -6.976 -5.982 1.00 66.81 93 THR A C 1
ATOM 746 O O . THR A 1 93 ? 4.063 -7.665 -6.287 1.00 66.81 93 THR A O 1
ATOM 749 N N . ALA A 1 94 ? 2.235 -6.520 -6.904 1.00 56.06 94 ALA A N 1
ATOM 750 C CA . ALA A 1 94 ? 2.304 -6.863 -8.327 1.00 56.06 94 ALA A CA 1
ATOM 751 C C . ALA A 1 94 ? 3.674 -6.525 -8.932 1.00 56.06 94 ALA A C 1
ATOM 753 O O . ALA A 1 94 ? 4.241 -7.307 -9.688 1.00 56.06 94 ALA A O 1
ATOM 754 N N . GLN A 1 95 ? 4.252 -5.403 -8.500 1.00 53.78 95 GLN A N 1
ATOM 755 C CA . GLN A 1 95 ? 5.565 -4.932 -8.937 1.00 53.78 95 GLN A CA 1
ATOM 756 C C . GLN A 1 95 ? 6.743 -5.651 -8.260 1.00 53.78 95 GLN A C 1
ATOM 758 O O . GLN A 1 95 ? 7.889 -5.374 -8.599 1.00 53.78 95 GLN A O 1
ATOM 763 N N . GLN A 1 96 ? 6.487 -6.570 -7.317 1.00 71.88 96 GLN A N 1
ATOM 764 C CA . GLN A 1 96 ? 7.513 -7.266 -6.534 1.00 71.88 96 GLN A CA 1
ATOM 765 C C . GLN A 1 96 ? 8.585 -6.296 -6.026 1.00 71.88 96 GLN A C 1
ATOM 767 O O . GLN A 1 96 ? 9.777 -6.458 -6.277 1.00 71.88 96 GLN A O 1
ATOM 772 N N . ASP A 1 97 ? 8.143 -5.250 -5.345 1.00 77.94 97 ASP A N 1
ATOM 773 C CA . ASP A 1 97 ? 8.995 -4.169 -4.865 1.00 77.94 97 ASP A CA 1
ATOM 774 C C . ASP A 1 97 ? 8.732 -3.855 -3.387 1.00 77.94 97 ASP A C 1
ATOM 776 O O . ASP A 1 97 ? 9.469 -3.090 -2.772 1.00 77.94 97 ASP A O 1
ATOM 780 N N . LYS A 1 98 ? 7.697 -4.438 -2.770 1.00 84.81 98 LYS A N 1
ATOM 781 C CA . LYS A 1 98 ? 7.342 -4.131 -1.380 1.00 84.81 98 LYS A CA 1
ATOM 782 C C . LYS A 1 98 ? 8.229 -4.913 -0.425 1.00 84.81 98 LYS A C 1
ATOM 784 O O . LYS A 1 98 ? 8.204 -6.142 -0.436 1.00 84.81 98 LYS A O 1
ATOM 789 N N . ALA A 1 99 ? 8.952 -4.195 0.428 1.00 91.56 99 ALA A N 1
ATOM 790 C CA . ALA A 1 99 ? 9.834 -4.765 1.451 1.00 91.56 99 ALA A CA 1
ATOM 791 C C . ALA A 1 99 ? 9.529 -4.247 2.864 1.00 91.56 99 ALA A C 1
ATOM 793 O O . ALA A 1 99 ? 10.168 -4.640 3.836 1.00 91.56 99 ALA A O 1
ATOM 794 N N . GLY A 1 100 ? 8.531 -3.378 3.002 1.00 92.56 100 GLY A N 1
ATOM 795 C CA . GLY A 1 100 ? 8.020 -2.941 4.292 1.00 92.56 100 GLY A CA 1
ATOM 796 C C . GLY A 1 100 ? 6.521 -2.719 4.218 1.00 92.56 100 GLY A C 1
ATOM 797 O O . GLY A 1 100 ? 6.018 -2.166 3.237 1.00 92.56 100 GLY A O 1
ATOM 798 N N . VAL A 1 101 ? 5.810 -3.125 5.261 1.00 92.44 101 VAL A N 1
ATOM 799 C CA . VAL A 1 101 ? 4.364 -2.940 5.365 1.00 92.44 101 VAL A CA 1
ATOM 800 C C . VAL A 1 101 ? 3.959 -2.573 6.781 1.00 92.44 101 VAL A C 1
ATOM 802 O O . VAL A 1 101 ? 4.483 -3.124 7.748 1.00 92.44 101 VAL A O 1
ATOM 805 N N . VAL A 1 102 ? 3.003 -1.655 6.893 1.00 92.69 102 VAL A N 1
ATOM 806 C CA . VAL A 1 102 ? 2.273 -1.401 8.135 1.00 92.69 102 VAL A CA 1
ATOM 807 C C . VAL A 1 102 ? 0.812 -1.804 7.983 1.00 92.69 102 VAL A C 1
ATOM 809 O O . VAL A 1 102 ? 0.152 -1.434 7.008 1.00 92.69 102 VAL A O 1
ATOM 812 N N . PHE A 1 103 ? 0.309 -2.519 8.986 1.00 88.94 103 PHE A N 1
ATOM 813 C CA . PHE A 1 103 ? -1.097 -2.872 9.148 1.00 88.94 103 PHE A CA 1
ATOM 814 C C . PHE A 1 103 ? -1.695 -2.133 10.344 1.00 88.94 103 PHE A C 1
ATOM 816 O O . PHE A 1 103 ? -1.050 -2.003 11.385 1.00 88.94 103 PHE A O 1
ATOM 823 N N . ARG A 1 104 ? -2.948 -1.687 10.220 1.00 87.19 104 ARG A N 1
ATOM 824 C CA . ARG A 1 104 ? -3.713 -1.171 11.363 1.00 87.19 104 ARG A CA 1
ATOM 825 C C . ARG A 1 104 ? -4.203 -2.320 12.235 1.00 87.19 104 ARG A C 1
ATOM 827 O O . ARG A 1 104 ? -4.826 -3.257 11.732 1.00 87.19 104 ARG A O 1
ATOM 834 N N . LEU A 1 105 ? -3.956 -2.202 13.533 1.00 89.31 105 LEU A N 1
ATOM 835 C CA . LEU A 1 105 ? -4.459 -3.077 14.578 1.00 89.31 105 LEU A CA 1
ATOM 836 C C . LEU A 1 105 ? -5.487 -2.301 15.407 1.00 89.31 105 LEU A C 1
ATOM 838 O O . LEU A 1 105 ? -5.195 -1.234 15.947 1.00 89.31 105 LEU A O 1
ATOM 842 N N . VAL A 1 106 ? -6.699 -2.845 15.485 1.00 89.25 106 VAL A N 1
ATOM 843 C CA . VAL A 1 106 ? -7.842 -2.245 16.172 1.00 89.25 106 VAL A CA 1
ATOM 844 C C . VAL A 1 106 ? -8.165 -3.056 17.430 1.00 89.25 106 VAL A C 1
ATOM 846 O O . VAL A 1 106 ? -8.616 -4.199 17.318 1.00 89.25 106 VAL A O 1
ATOM 849 N N . PRO A 1 107 ? -7.953 -2.497 18.632 1.00 91.62 107 PRO A N 1
ATOM 850 C CA . PRO A 1 107 ? -8.370 -3.140 19.873 1.00 91.62 107 PRO A CA 1
ATOM 851 C C . PRO A 1 107 ? -9.855 -2.884 20.162 1.00 91.62 107 PRO A C 1
ATOM 853 O O . PRO A 1 107 ? -10.311 -1.739 20.140 1.00 91.62 107 PRO A O 1
ATOM 856 N N . LEU A 1 108 ? -10.593 -3.944 20.489 1.00 91.94 108 LEU A N 1
ATOM 857 C CA . LEU A 1 108 ? -11.933 -3.890 21.072 1.00 91.94 108 LEU A CA 1
ATOM 858 C C . LEU A 1 108 ? -11.838 -4.216 22.553 1.00 91.94 108 LEU A C 1
ATOM 860 O O . LEU A 1 108 ? -11.388 -5.294 22.930 1.00 91.94 108 LEU A O 1
ATOM 864 N N . ILE A 1 109 ? -12.246 -3.285 23.402 1.00 91.75 109 ILE A N 1
ATOM 865 C CA . ILE A 1 109 ? -12.032 -3.373 24.843 1.00 91.75 109 ILE A CA 1
ATOM 866 C C . ILE A 1 109 ? -13.322 -3.842 25.491 1.00 91.75 109 ILE A C 1
ATOM 868 O O . ILE A 1 109 ? -14.353 -3.185 25.359 1.00 91.75 109 ILE A O 1
ATOM 872 N N . ARG A 1 110 ? -13.268 -4.986 26.173 1.00 90.25 110 ARG A N 1
ATOM 873 C CA . ARG A 1 110 ? -14.436 -5.563 26.832 1.00 90.25 110 ARG A CA 1
ATOM 874 C C . ARG A 1 110 ? -14.826 -4.723 28.043 1.00 90.25 110 ARG A C 1
ATOM 876 O O . ARG A 1 110 ? -13.994 -4.458 28.907 1.00 90.25 110 ARG A O 1
ATOM 883 N N . GLN A 1 111 ? -16.093 -4.344 28.091 1.00 88.06 111 GLN A N 1
ATOM 884 C CA . GLN A 1 111 ? -16.735 -3.677 29.216 1.00 88.06 111 GLN A CA 1
ATOM 885 C C . GLN A 1 111 ? -17.468 -4.714 30.068 1.00 88.06 111 GLN A C 1
ATOM 887 O O . GLN A 1 111 ? -17.138 -4.909 31.229 1.00 88.06 111 GLN A O 1
ATOM 892 N N . ALA A 1 112 ? -18.353 -5.507 29.474 1.00 81.75 112 ALA A N 1
ATOM 893 C CA . ALA A 1 112 ? -19.033 -6.607 30.153 1.00 81.75 112 ALA A CA 1
ATOM 894 C C . ALA A 1 112 ? -18.930 -7.904 29.331 1.00 81.75 112 ALA A C 1
ATOM 896 O O . ALA A 1 112 ? -18.495 -7.879 28.175 1.00 81.75 112 ALA A O 1
ATOM 897 N N . PRO A 1 113 ? -19.275 -9.076 29.892 1.00 81.81 113 PRO A N 1
ATOM 898 C CA . PRO A 1 113 ? -19.446 -10.281 29.086 1.00 81.81 113 PRO A CA 1
ATOM 899 C C . PRO A 1 113 ? -20.445 -10.020 27.948 1.00 81.81 113 PRO A C 1
ATOM 901 O O . PRO A 1 113 ? -21.606 -9.729 28.214 1.00 81.81 113 PRO A O 1
ATOM 904 N N . GLY A 1 114 ? -19.982 -10.103 26.697 1.00 82.81 114 GLY A N 1
ATOM 905 C CA . GLY A 1 114 ? -20.799 -9.770 25.525 1.00 82.81 114 GLY A CA 1
ATOM 906 C C . GLY A 1 114 ? -20.981 -8.267 25.283 1.00 82.81 114 GLY A C 1
ATOM 907 O O . GLY A 1 114 ? -21.962 -7.877 24.673 1.00 82.81 114 GLY A O 1
ATOM 908 N N . ASP A 1 115 ? -20.085 -7.412 25.782 1.00 87.62 115 ASP A N 1
ATOM 909 C CA . ASP A 1 115 ? -20.126 -5.973 25.511 1.00 87.62 115 ASP A CA 1
ATOM 910 C C . ASP A 1 115 ? -18.710 -5.414 25.352 1.00 87.62 115 ASP A C 1
ATOM 912 O O . ASP A 1 115 ? -17.882 -5.470 26.269 1.00 87.62 115 ASP A O 1
ATOM 916 N N . PHE A 1 116 ? -18.421 -4.890 24.167 1.00 90.50 116 PHE A N 1
ATOM 917 C CA . PHE A 1 116 ? -17.137 -4.320 23.795 1.00 90.50 116 PHE A CA 1
ATOM 918 C C . PHE A 1 116 ? -17.296 -2.869 23.360 1.00 90.50 116 PHE A C 1
ATOM 920 O O . PHE A 1 116 ? -18.294 -2.470 22.772 1.00 90.50 116 PHE A O 1
ATOM 927 N N . VAL A 1 117 ? -16.241 -2.083 23.549 1.00 89.56 117 VAL A N 1
ATOM 928 C CA . VAL A 1 117 ? -16.149 -0.742 22.975 1.00 89.56 117 VAL A CA 1
ATOM 929 C C . VAL A 1 117 ? -14.928 -0.599 22.100 1.00 89.56 117 VAL A C 1
ATOM 931 O O . VAL A 1 117 ? -13.866 -1.169 22.358 1.00 89.56 117 VAL A O 1
ATOM 934 N N . GLN A 1 118 ? -15.081 0.227 21.076 1.00 86.38 118 GLN A N 1
ATOM 935 C CA . GLN A 1 118 ? -13.989 0.645 20.225 1.00 86.38 118 GLN A CA 1
ATOM 936 C C . GLN A 1 118 ? -13.650 2.108 20.510 1.00 86.38 118 GLN A C 1
ATOM 938 O O . GLN A 1 118 ? -14.533 2.944 20.706 1.00 86.38 118 GLN A O 1
ATOM 943 N N . ASN A 1 119 ? -12.354 2.414 20.542 1.00 85.38 119 ASN A N 1
ATOM 944 C CA . ASN A 1 119 ? -11.868 3.784 20.588 1.00 85.38 119 ASN A CA 1
ATOM 945 C C . ASN A 1 119 ? -10.763 3.968 19.545 1.00 85.38 119 ASN A C 1
ATOM 947 O O . ASN A 1 119 ? -9.681 3.404 19.689 1.00 85.38 119 ASN A O 1
ATOM 951 N N . ASN A 1 120 ? -11.012 4.799 18.529 1.00 81.31 120 ASN A N 1
ATOM 952 C CA . ASN A 1 120 ? -10.047 5.084 17.456 1.00 81.31 120 ASN A CA 1
ATOM 953 C C . ASN A 1 120 ? -8.691 5.590 17.975 1.00 81.31 120 ASN A C 1
ATOM 955 O O . ASN A 1 120 ? -7.664 5.371 17.343 1.00 81.31 120 ASN A O 1
ATOM 959 N N . SER A 1 121 ? -8.655 6.247 19.138 1.00 84.38 121 SER A N 1
ATOM 960 C CA . SER A 1 121 ? -7.395 6.725 19.720 1.00 84.38 121 SER A CA 1
ATOM 961 C C . SER A 1 121 ? -6.515 5.595 20.256 1.00 84.38 121 SER A C 1
ATOM 963 O O . SER A 1 121 ? -5.371 5.844 20.612 1.00 84.38 121 SER A O 1
ATOM 965 N N . PHE A 1 122 ? -7.044 4.376 20.368 1.00 89.62 122 PHE A N 1
ATOM 966 C CA . PHE A 1 122 ? -6.335 3.209 20.890 1.00 89.62 122 PHE A CA 1
ATOM 967 C C . PHE A 1 122 ? -5.819 2.286 19.787 1.00 89.62 122 PHE A C 1
ATOM 969 O O . PHE A 1 122 ? -5.281 1.222 20.081 1.00 89.62 122 PHE A O 1
ATOM 976 N N . GLU A 1 123 ? -5.949 2.687 18.524 1.00 89.81 123 GLU A N 1
ATOM 977 C CA . GLU A 1 123 ? -5.342 1.956 17.422 1.00 89.81 123 GLU A CA 1
ATOM 978 C C . GLU A 1 123 ? -3.818 1.903 17.535 1.00 89.81 123 GLU A C 1
ATOM 980 O O . GLU A 1 123 ? -3.158 2.860 17.943 1.00 89.81 123 GLU A O 1
ATOM 985 N N . VAL A 1 124 ? -3.277 0.756 17.139 1.00 92.69 124 VAL A N 1
ATOM 986 C CA . VAL A 1 124 ? -1.848 0.452 17.120 1.00 92.69 124 VAL A CA 1
ATOM 987 C C . VAL A 1 124 ? -1.481 0.066 15.695 1.00 92.69 124 VAL A C 1
ATOM 989 O O . VAL A 1 124 ? -2.289 -0.519 14.976 1.00 92.69 124 VAL A O 1
ATOM 992 N N . HIS A 1 125 ? -0.260 0.347 15.263 1.00 94.06 125 HIS A N 1
ATOM 993 C CA . HIS A 1 125 ? 0.220 -0.121 13.964 1.00 94.06 125 HIS A CA 1
ATOM 994 C C . HIS A 1 125 ? 1.176 -1.300 14.123 1.00 94.06 125 HIS A C 1
ATOM 996 O O . HIS A 1 125 ? 2.032 -1.295 14.998 1.00 94.06 125 HIS A O 1
ATOM 1002 N N . ALA A 1 126 ? 1.045 -2.313 13.273 1.00 94.62 126 ALA A N 1
ATOM 1003 C CA . ALA A 1 126 ? 1.950 -3.454 13.218 1.00 94.62 126 ALA A CA 1
ATOM 1004 C C . ALA A 1 126 ? 2.843 -3.338 11.980 1.00 94.62 126 ALA A C 1
ATOM 1006 O O . ALA A 1 126 ? 2.355 -3.389 10.850 1.00 94.62 126 ALA A O 1
ATOM 1007 N N . LEU A 1 127 ? 4.145 -3.161 12.199 1.00 97.00 127 LEU A N 1
ATOM 1008 C CA . LEU A 1 127 ? 5.166 -3.079 11.159 1.00 97.00 127 LEU A CA 1
ATOM 1009 C C . LEU A 1 127 ? 5.759 -4.461 10.884 1.00 97.00 127 LEU A C 1
ATOM 1011 O O . LEU A 1 127 ? 6.135 -5.162 11.823 1.00 97.00 127 LEU A O 1
ATOM 1015 N N . PHE A 1 128 ? 5.954 -4.783 9.607 1.00 96.88 128 PHE A N 1
ATOM 1016 C CA . PHE A 1 128 ? 6.782 -5.898 9.151 1.00 96.88 128 PHE A CA 1
ATOM 1017 C C . PHE A 1 128 ? 7.747 -5.433 8.056 1.00 96.88 128 PHE A C 1
ATOM 1019 O O . PHE A 1 128 ? 7.366 -4.685 7.153 1.00 96.88 128 PHE A O 1
ATOM 1026 N N . ILE A 1 129 ? 8.999 -5.883 8.145 1.00 97.38 129 ILE A N 1
ATOM 1027 C CA . ILE A 1 129 ? 10.083 -5.617 7.196 1.00 97.38 129 ILE A CA 1
ATOM 1028 C C . ILE A 1 129 ? 10.555 -6.940 6.606 1.00 97.38 129 ILE A C 1
ATOM 1030 O O . ILE A 1 129 ? 10.897 -7.865 7.341 1.00 97.38 129 ILE A O 1
ATOM 1034 N N . PHE A 1 130 ? 10.630 -7.007 5.286 1.00 94.94 130 PHE A N 1
ATOM 1035 C CA . PHE A 1 130 ? 11.105 -8.155 4.525 1.00 94.94 130 PHE A CA 1
ATOM 1036 C C . PHE A 1 130 ? 12.481 -7.852 3.939 1.00 94.94 130 PHE A C 1
ATOM 1038 O O . PHE A 1 130 ? 12.808 -6.702 3.647 1.00 94.94 130 PHE A O 1
ATOM 1045 N N . HIS A 1 131 ? 13.304 -8.884 3.773 1.00 90.06 131 HIS A N 1
ATOM 1046 C CA . HIS A 1 131 ? 14.601 -8.732 3.122 1.00 90.06 131 HIS A CA 1
ATOM 1047 C C . HIS A 1 131 ? 14.458 -8.994 1.629 1.00 90.06 131 HIS A C 1
ATOM 1049 O O . HIS A 1 131 ? 14.415 -10.138 1.183 1.00 90.06 131 HIS A O 1
ATOM 1055 N N . GLY A 1 132 ? 14.336 -7.906 0.872 1.00 85.12 132 GLY A N 1
ATOM 1056 C CA . GLY A 1 132 ? 13.977 -7.948 -0.540 1.00 85.12 132 GLY A CA 1
ATOM 1057 C C . GLY A 1 132 ? 12.473 -7.848 -0.773 1.00 85.12 132 GLY A C 1
ATOM 1058 O O . GLY A 1 132 ? 11.682 -7.599 0.138 1.00 85.12 132 GLY A O 1
ATOM 1059 N N . ALA A 1 133 ? 12.096 -8.001 -2.035 1.00 82.00 133 ALA A N 1
ATOM 1060 C CA . ALA A 1 133 ? 10.717 -7.911 -2.464 1.00 82.00 133 ALA A CA 1
ATOM 1061 C C . ALA A 1 133 ? 9.872 -9.083 -1.963 1.00 82.00 133 ALA A C 1
ATOM 1063 O O . ALA A 1 133 ? 10.241 -10.250 -2.104 1.00 82.00 133 ALA A O 1
ATOM 1064 N N . THR A 1 134 ? 8.694 -8.764 -1.439 1.00 83.25 134 THR A N 1
ATOM 1065 C CA . THR A 1 134 ? 7.633 -9.749 -1.216 1.00 83.25 134 THR A CA 1
ATOM 1066 C C . THR A 1 134 ? 7.185 -10.387 -2.544 1.00 83.25 134 THR A C 1
ATOM 1068 O O . THR A 1 134 ? 7.272 -9.742 -3.595 1.00 83.25 134 THR A O 1
ATOM 1071 N N . PRO A 1 135 ? 6.708 -11.649 -2.531 1.00 81.19 135 PRO A N 1
ATOM 1072 C CA . PRO A 1 135 ? 6.247 -12.329 -3.743 1.00 81.19 135 PRO A CA 1
ATOM 1073 C C . PRO A 1 135 ? 5.100 -11.589 -4.450 1.00 81.19 135 PRO A C 1
ATOM 1075 O O . PRO A 1 135 ? 4.313 -10.889 -3.810 1.00 81.19 135 PRO A O 1
ATOM 1078 N N . GLN A 1 136 ? 4.972 -11.785 -5.768 1.00 77.88 136 GLN A N 1
ATOM 1079 C CA . GLN A 1 136 ? 3.942 -11.128 -6.583 1.00 77.88 136 GLN A CA 1
ATOM 1080 C C . GLN A 1 136 ? 2.531 -11.506 -6.163 1.00 77.88 136 GLN A C 1
ATOM 1082 O O . GLN A 1 136 ? 2.188 -12.683 -6.004 1.00 77.88 136 GLN A O 1
ATOM 1087 N N . GLY A 1 137 ? 1.688 -10.489 -6.078 1.00 70.44 137 GLY A N 1
ATOM 1088 C CA . GLY A 1 137 ? 0.266 -10.636 -5.861 1.00 70.44 137 GLY A CA 1
ATOM 1089 C C . GLY A 1 137 ? -0.473 -9.310 -5.810 1.00 70.44 137 GLY A C 1
ATOM 1090 O O . GLY A 1 137 ? 0.087 -8.245 -6.058 1.00 70.44 137 GLY A O 1
ATOM 1091 N N . SER A 1 138 ? -1.770 -9.384 -5.541 1.00 69.19 138 SER A N 1
ATOM 1092 C CA . SER A 1 138 ? -2.691 -8.256 -5.680 1.00 69.19 138 SER A CA 1
ATOM 1093 C C . SER A 1 138 ? -3.263 -7.790 -4.342 1.00 69.19 138 SER A C 1
ATOM 1095 O O . SER A 1 138 ? -3.215 -8.488 -3.333 1.00 69.19 138 SER A O 1
ATOM 1097 N N . SER A 1 139 ? -3.922 -6.627 -4.340 1.00 67.69 139 SER A N 1
ATOM 1098 C CA . SER A 1 139 ? -4.670 -6.135 -3.170 1.00 67.69 139 SER A CA 1
ATOM 1099 C C . SER A 1 139 ? -5.880 -6.997 -2.770 1.00 67.69 139 SER A C 1
ATOM 1101 O O . SER A 1 139 ? -6.593 -6.619 -1.844 1.00 67.69 139 SER A O 1
ATOM 1103 N N . ALA A 1 140 ? -6.144 -8.105 -3.467 1.00 66.06 140 ALA A N 1
ATOM 1104 C CA . ALA A 1 140 ? -7.146 -9.096 -3.088 1.00 66.06 140 ALA A CA 1
ATOM 1105 C C . ALA A 1 140 ? -6.546 -10.298 -2.336 1.00 66.06 140 ALA A C 1
ATOM 1107 O O . ALA A 1 140 ? -7.296 -11.125 -1.825 1.00 66.06 140 ALA A O 1
ATOM 1108 N N . GLU A 1 141 ? -5.216 -10.407 -2.263 1.00 72.56 141 GLU A N 1
ATOM 1109 C CA . GLU A 1 141 ? -4.524 -11.567 -1.703 1.00 72.56 141 GLU A CA 1
ATOM 1110 C C . GLU A 1 141 ? -3.923 -11.210 -0.337 1.00 72.56 141 GLU A C 1
ATOM 1112 O O . GLU A 1 141 ? -3.030 -10.361 -0.251 1.00 72.56 141 GLU A O 1
ATOM 1117 N N . PRO A 1 142 ? -4.421 -11.807 0.756 1.00 79.12 142 PRO A N 1
ATOM 1118 C CA . PRO A 1 142 ? -4.005 -11.414 2.089 1.00 79.12 142 PRO A CA 1
ATOM 1119 C C . PRO A 1 142 ? -2.659 -12.009 2.505 1.00 79.12 142 PRO A C 1
ATOM 1121 O O . PRO A 1 142 ? -2.307 -13.133 2.142 1.00 79.12 142 PRO A O 1
ATOM 1124 N N . LEU A 1 143 ? -1.946 -11.276 3.358 1.00 84.81 143 LEU A N 1
ATOM 1125 C CA . LEU A 1 143 ? -0.872 -11.815 4.178 1.00 84.81 143 LEU A CA 1
ATOM 1126 C C . LEU A 1 143 ? -1.485 -12.449 5.425 1.00 84.81 143 LEU A C 1
ATOM 1128 O O . LEU A 1 143 ? -2.216 -11.804 6.184 1.00 84.81 143 LEU A O 1
ATOM 1132 N N . ASN A 1 144 ? -1.167 -13.720 5.640 1.00 87.50 144 ASN A N 1
ATOM 1133 C CA . ASN A 1 144 ? -1.587 -14.460 6.816 1.00 87.50 144 ASN A CA 1
ATOM 1134 C C . ASN A 1 144 ? -0.479 -14.448 7.861 1.00 87.50 144 ASN A C 1
ATOM 1136 O O . ASN A 1 144 ? 0.687 -14.663 7.539 1.00 87.50 144 ASN A O 1
ATOM 1140 N N . PHE A 1 145 ? -0.847 -14.248 9.118 1.00 90.31 145 PHE A N 1
ATOM 1141 C CA . PHE A 1 145 ? 0.088 -14.263 10.229 1.00 90.31 145 PHE A CA 1
ATOM 1142 C C . PHE A 1 145 ? -0.493 -15.043 11.394 1.00 90.31 145 PHE A C 1
ATOM 1144 O O . PHE A 1 145 ? -1.637 -14.839 11.787 1.00 90.31 145 PHE A O 1
ATOM 1151 N N . ASP A 1 146 ? 0.293 -15.953 11.947 1.00 90.75 146 ASP A N 1
ATOM 1152 C CA . ASP A 1 146 ? -0.088 -16.701 13.131 1.00 90.75 146 ASP A CA 1
ATOM 1153 C C . ASP A 1 146 ? 0.547 -16.058 14.374 1.00 90.75 146 ASP A C 1
ATOM 1155 O O . ASP A 1 146 ? 1.747 -16.230 14.595 1.00 90.75 146 ASP A O 1
ATOM 1159 N N . PRO A 1 147 ? -0.228 -15.344 15.212 1.00 90.94 147 PRO A N 1
ATOM 1160 C CA . PRO A 1 147 ? 0.305 -14.692 16.405 1.00 90.94 147 PRO A CA 1
ATOM 1161 C C . PRO A 1 147 ? 0.775 -15.673 17.483 1.00 90.94 147 PRO A C 1
ATOM 1163 O O . PRO A 1 147 ? 1.464 -15.254 18.405 1.00 90.94 147 PRO A O 1
ATOM 1166 N N . SER A 1 148 ? 0.454 -16.968 17.391 1.00 90.62 148 SER A N 1
ATOM 1167 C CA . SER A 1 148 ? 0.932 -17.972 18.350 1.00 90.62 148 SER A CA 1
ATOM 1168 C C . SER A 1 148 ? 2.331 -18.501 18.018 1.00 90.62 148 SER A C 1
ATOM 1170 O O . SER A 1 148 ? 3.072 -18.910 18.912 1.00 90.62 148 SER A O 1
ATOM 1172 N N . THR A 1 149 ? 2.724 -18.471 16.744 1.00 92.38 149 THR A N 1
ATOM 1173 C CA . THR A 1 149 ? 4.015 -18.999 16.269 1.00 92.38 149 THR A CA 1
ATOM 1174 C C . THR A 1 149 ? 4.926 -17.910 15.710 1.00 92.38 149 THR A C 1
ATOM 1176 O O . THR A 1 149 ? 6.140 -18.093 15.652 1.00 92.38 149 THR A O 1
ATOM 1179 N N . GLY A 1 150 ? 4.360 -16.774 15.303 1.00 93.50 150 GLY A N 1
ATOM 1180 C CA . GLY A 1 150 ? 5.040 -15.729 14.550 1.00 93.50 150 GLY A CA 1
ATOM 1181 C C . GLY A 1 150 ? 5.226 -16.054 13.069 1.00 93.50 150 GLY A C 1
ATOM 1182 O O . GLY A 1 150 ? 5.895 -15.291 12.370 1.00 93.50 150 GLY A O 1
ATOM 1183 N N . ALA A 1 151 ? 4.674 -17.165 12.571 1.00 93.75 151 ALA A N 1
ATOM 1184 C CA . ALA A 1 151 ? 4.805 -17.554 11.174 1.00 93.75 151 ALA A CA 1
ATOM 1185 C C . ALA A 1 151 ? 3.954 -16.649 10.274 1.00 93.75 151 ALA A C 1
ATOM 1187 O O . ALA A 1 151 ? 2.760 -16.461 10.510 1.00 93.75 151 ALA A O 1
ATOM 1188 N N . MET A 1 152 ? 4.561 -16.130 9.207 1.00 93.12 152 MET A N 1
ATOM 1189 C CA . MET A 1 152 ? 3.859 -15.382 8.169 1.00 93.12 152 MET A CA 1
ATOM 1190 C C . MET A 1 152 ? 3.795 -16.200 6.881 1.00 93.12 152 MET A C 1
ATOM 1192 O O . MET A 1 152 ? 4.745 -16.901 6.524 1.00 93.12 152 MET A O 1
ATOM 1196 N N . ARG A 1 153 ? 2.657 -16.123 6.192 1.00 90.25 153 ARG A N 1
ATOM 1197 C CA . ARG A 1 153 ? 2.411 -16.789 4.917 1.00 90.25 153 ARG A CA 1
ATOM 1198 C C . ARG A 1 153 ? 1.783 -15.845 3.908 1.00 90.25 153 ARG A C 1
ATOM 1200 O O . ARG A 1 153 ? 1.013 -14.955 4.264 1.00 90.25 153 ARG A O 1
ATOM 1207 N N . PHE A 1 154 ? 2.073 -16.091 2.641 1.00 87.69 154 PHE A N 1
ATOM 1208 C CA . PHE A 1 154 ? 1.442 -15.428 1.512 1.00 87.69 154 PHE A CA 1
ATOM 1209 C C . PHE A 1 154 ? 1.163 -16.473 0.435 1.00 87.69 154 PHE A C 1
ATOM 1211 O O . PHE A 1 154 ? 2.060 -17.230 0.074 1.00 87.69 154 PHE A O 1
ATOM 1218 N N . LYS A 1 155 ? -0.090 -16.567 -0.031 1.00 82.88 155 LYS A N 1
ATOM 1219 C CA . LYS A 1 155 ? -0.541 -17.626 -0.963 1.00 82.88 155 LYS A CA 1
ATOM 1220 C C . LYS A 1 155 ? -0.255 -19.052 -0.463 1.00 82.88 155 LYS A C 1
ATOM 1222 O O . LYS A 1 155 ? 0.072 -19.939 -1.238 1.00 82.88 155 LYS A O 1
ATOM 1227 N N . GLY A 1 156 ? -0.348 -19.268 0.850 1.00 82.31 156 GLY A N 1
ATOM 1228 C CA . GLY A 1 156 ? -0.045 -20.556 1.491 1.00 82.31 156 GLY A CA 1
ATOM 1229 C C . GLY A 1 156 ? 1.446 -20.817 1.739 1.00 82.31 156 GLY A C 1
ATOM 1230 O O . GLY A 1 156 ? 1.779 -21.586 2.646 1.00 82.31 156 GLY A O 1
ATOM 1231 N N . GLU A 1 157 ? 2.337 -20.116 1.040 1.00 87.62 157 GLU A N 1
ATOM 1232 C CA . GLU A 1 157 ? 3.788 -20.254 1.170 1.00 87.62 157 GLU A CA 1
ATOM 1233 C C . GLU A 1 157 ? 4.346 -19.455 2.346 1.00 87.62 157 GLU A C 1
ATOM 1235 O O . GLU A 1 157 ? 3.805 -18.414 2.722 1.00 87.62 157 GLU A O 1
ATOM 1240 N N . ALA A 1 158 ? 5.436 -19.940 2.944 1.00 91.31 158 ALA A N 1
ATOM 1241 C CA . ALA A 1 158 ? 6.105 -19.244 4.040 1.00 91.31 158 ALA A CA 1
ATOM 1242 C C . ALA A 1 158 ? 6.751 -17.939 3.546 1.00 91.31 158 ALA A C 1
ATOM 1244 O O . ALA A 1 158 ? 7.510 -17.936 2.578 1.00 91.31 158 ALA A O 1
ATOM 1245 N N . LEU A 1 159 ? 6.490 -16.836 4.248 1.00 93.06 159 LEU A N 1
ATOM 1246 C CA . LEU A 1 159 ? 7.043 -15.519 3.946 1.00 93.06 159 LEU A CA 1
ATOM 1247 C C . LEU A 1 159 ? 7.873 -15.024 5.134 1.00 93.06 159 LEU A C 1
ATOM 1249 O O . LEU A 1 159 ? 7.338 -14.637 6.168 1.00 93.06 159 LEU A O 1
ATOM 1253 N N . GLY A 1 160 ? 9.197 -15.045 4.991 1.00 93.81 160 GLY A N 1
ATOM 1254 C CA . GLY A 1 160 ? 10.112 -14.606 6.042 1.00 93.81 160 GLY A CA 1
ATOM 1255 C C . GLY A 1 160 ? 10.227 -13.083 6.121 1.00 93.81 160 GLY A C 1
ATOM 1256 O O . GLY A 1 160 ? 10.585 -12.438 5.139 1.00 93.81 160 GLY A O 1
ATOM 1257 N N . TYR A 1 161 ? 9.986 -12.512 7.300 1.00 97.06 161 TYR A N 1
ATOM 1258 C CA . TYR A 1 161 ? 10.300 -11.117 7.626 1.00 97.06 161 TYR A CA 1
ATOM 1259 C C . TYR A 1 161 ? 11.561 -11.057 8.495 1.00 97.06 161 TYR A C 1
ATOM 1261 O O . TYR A 1 161 ? 11.838 -11.980 9.253 1.00 97.06 161 TYR A O 1
ATOM 1269 N N . ILE A 1 162 ? 12.335 -9.981 8.393 1.00 96.62 162 ILE A N 1
ATOM 1270 C CA . ILE A 1 162 ? 13.589 -9.777 9.141 1.00 96.62 162 ILE A CA 1
ATOM 1271 C C . ILE A 1 162 ? 13.437 -8.829 10.327 1.00 96.62 162 ILE A C 1
ATOM 1273 O O . ILE A 1 162 ? 14.282 -8.814 11.215 1.00 96.62 162 ILE A O 1
ATOM 1277 N N . GLY A 1 163 ? 12.361 -8.047 10.364 1.00 96.88 163 GLY A N 1
ATOM 1278 C CA . GLY A 1 163 ? 12.082 -7.112 11.445 1.00 96.88 163 GLY A CA 1
ATOM 1279 C C . GLY A 1 163 ? 10.589 -6.860 11.568 1.00 96.88 163 GLY A C 1
ATOM 1280 O O . GLY A 1 163 ? 9.853 -6.947 10.587 1.00 96.88 163 GLY A O 1
ATOM 1281 N N . CYS A 1 164 ? 10.132 -6.572 12.780 1.00 97.88 164 CYS A N 1
ATOM 1282 C CA . CYS A 1 164 ? 8.730 -6.281 13.055 1.00 97.88 164 CYS A CA 1
ATOM 1283 C C . CYS A 1 164 ? 8.578 -5.533 14.382 1.00 97.88 164 CYS A C 1
ATOM 1285 O O . CYS A 1 164 ? 9.514 -5.495 15.183 1.00 97.88 164 CYS A O 1
ATOM 1287 N N . GLY A 1 165 ? 7.403 -4.958 14.621 1.00 97.81 165 GLY A N 1
ATOM 1288 C CA . GLY A 1 165 ? 7.086 -4.326 15.898 1.00 97.81 165 GLY A CA 1
ATOM 1289 C C . GLY A 1 165 ? 5.704 -3.690 15.930 1.00 97.81 165 GLY A C 1
ATOM 1290 O O . GLY A 1 165 ? 5.137 -3.358 14.888 1.00 97.81 165 GLY A O 1
ATOM 1291 N N . LEU A 1 166 ? 5.182 -3.493 17.138 1.00 98.06 166 LEU A N 1
ATOM 1292 C CA . LEU A 1 166 ? 4.010 -2.661 17.383 1.00 98.06 166 LEU A CA 1
ATOM 1293 C C . LEU A 1 166 ? 4.444 -1.207 17.574 1.00 98.06 166 LEU A C 1
ATOM 1295 O O . LEU A 1 166 ? 5.325 -0.914 18.383 1.00 98.06 166 LEU A O 1
ATOM 1299 N N . LEU A 1 167 ? 3.811 -0.297 16.845 1.00 97.69 167 LEU A N 1
ATOM 1300 C CA . LEU A 1 167 ? 4.061 1.136 16.887 1.00 97.69 167 LEU A CA 1
ATOM 1301 C C . LEU A 1 167 ? 2.976 1.803 17.737 1.00 97.69 167 LEU A C 1
ATOM 1303 O O . LEU A 1 167 ? 1.796 1.806 17.380 1.00 97.69 167 LEU A O 1
ATOM 1307 N N . GLY A 1 168 ? 3.380 2.343 18.884 1.00 96.31 168 GLY A N 1
ATOM 1308 C CA . GLY A 1 168 ? 2.528 3.127 19.766 1.00 96.31 168 GLY A CA 1
ATOM 1309 C C . GLY A 1 168 ? 2.358 4.547 19.236 1.00 96.31 168 GLY A C 1
ATOM 1310 O O . GLY A 1 168 ? 3.350 5.244 19.064 1.00 96.31 168 GLY A O 1
ATOM 1311 N N . LEU A 1 169 ? 1.122 4.980 18.982 1.00 93.75 169 LEU A N 1
ATOM 1312 C CA . LEU A 1 169 ? 0.832 6.266 18.333 1.00 93.75 169 LEU A CA 1
ATOM 1313 C C . LEU A 1 169 ? 0.398 7.359 19.314 1.00 93.75 169 LEU A C 1
ATOM 1315 O O . LEU A 1 169 ? 0.336 8.534 18.944 1.00 93.75 169 LEU A O 1
ATOM 1319 N N . LYS A 1 170 ? 0.064 6.974 20.549 1.00 94.31 170 LYS A N 1
ATOM 1320 C CA . LYS A 1 170 ? -0.419 7.856 21.613 1.00 94.31 170 LYS A CA 1
ATOM 1321 C C . LYS A 1 170 ? 0.407 7.684 22.886 1.00 94.31 170 LYS A C 1
ATOM 1323 O O . LYS A 1 170 ? 0.949 6.600 23.110 1.00 94.31 170 LYS A O 1
ATOM 1328 N N . PRO A 1 171 ? 0.454 8.713 23.757 1.00 94.38 171 PRO A N 1
ATOM 1329 C CA . PRO A 1 171 ? 1.157 8.611 25.025 1.00 94.38 171 PRO A CA 1
ATOM 1330 C C . PRO A 1 171 ? 0.622 7.436 25.836 1.00 94.38 171 PRO A C 1
ATOM 1332 O O . PRO A 1 171 ? -0.589 7.287 25.999 1.00 94.38 171 PRO A O 1
ATOM 1335 N N . ARG A 1 172 ? 1.515 6.637 26.420 1.00 95.06 172 ARG A N 1
ATOM 1336 C CA . ARG A 1 172 ? 1.134 5.445 27.200 1.00 95.06 172 ARG A CA 1
ATOM 1337 C C . ARG A 1 172 ? 0.160 5.738 28.342 1.00 95.06 172 ARG A C 1
ATOM 1339 O O . ARG A 1 172 ? -0.632 4.871 28.692 1.00 95.06 172 ARG A O 1
ATOM 1346 N N . ALA A 1 173 ? 0.205 6.947 28.900 1.00 95.00 173 ALA A N 1
ATOM 1347 C CA . ALA A 1 173 ? -0.679 7.400 29.972 1.00 95.00 173 ALA A CA 1
ATOM 1348 C C . ALA A 1 173 ? -2.064 7.877 29.492 1.00 95.00 173 ALA A C 1
ATOM 1350 O O . ALA A 1 173 ? -2.886 8.240 30.333 1.00 95.00 173 ALA A O 1
ATOM 1351 N N . MET A 1 174 ? -2.332 7.908 28.179 1.00 93.75 174 MET A N 1
ATOM 1352 C CA . MET A 1 174 ? -3.654 8.223 27.633 1.00 93.75 174 MET A CA 1
ATOM 1353 C C . MET A 1 174 ? -4.670 7.207 28.145 1.00 93.75 174 MET A C 1
ATOM 1355 O O . MET A 1 174 ? -4.410 6.007 28.130 1.00 93.75 174 MET A O 1
ATOM 1359 N N . LYS A 1 175 ? -5.818 7.695 28.610 1.00 93.19 175 LYS A N 1
ATOM 1360 C CA . LYS A 1 175 ? -6.817 6.913 29.338 1.00 93.19 175 LYS A CA 1
ATOM 1361 C C . LYS A 1 175 ? -8.144 6.897 28.608 1.00 93.19 175 LYS A C 1
ATOM 1363 O O . LYS A 1 175 ? -8.542 7.899 28.017 1.00 93.19 175 LYS A O 1
ATOM 1368 N N . ILE A 1 176 ? -8.859 5.795 28.758 1.00 90.12 176 ILE A N 1
ATOM 1369 C CA . ILE A 1 176 ? -10.293 5.712 28.513 1.00 90.12 176 ILE A CA 1
ATOM 1370 C C . ILE A 1 176 ? -10.981 5.174 29.759 1.00 90.12 176 ILE A C 1
ATOM 1372 O O . ILE A 1 176 ? -10.367 4.497 30.586 1.00 90.12 176 ILE A O 1
ATOM 1376 N N . LYS A 1 177 ? -12.268 5.479 29.874 1.00 88.94 177 LYS A N 1
ATOM 1377 C CA . LYS A 1 177 ? -13.136 4.912 30.898 1.00 88.94 177 LYS A CA 1
ATOM 1378 C C . LYS A 1 177 ? -13.935 3.775 30.286 1.00 88.94 177 LYS A C 1
ATOM 1380 O O . LYS A 1 177 ? -14.468 3.921 29.187 1.00 88.94 177 LYS A O 1
ATOM 1385 N N . VAL A 1 178 ? -14.003 2.667 31.003 1.00 86.25 178 VAL A N 1
ATOM 1386 C CA . VAL A 1 178 ? -14.824 1.509 30.664 1.00 86.25 178 VAL A CA 1
ATOM 1387 C C . VAL A 1 178 ? -15.643 1.107 31.880 1.00 86.25 178 VAL A C 1
ATOM 1389 O O . VAL A 1 178 ? -15.211 1.309 33.013 1.00 86.25 178 VAL A O 1
ATOM 1392 N N . MET A 1 179 ? -16.828 0.557 31.651 1.00 82.31 179 MET A N 1
ATOM 1393 C CA . MET A 1 179 ? -17.659 0.007 32.717 1.00 82.31 179 MET A CA 1
ATOM 1394 C C . MET A 1 179 ? -17.418 -1.494 32.781 1.00 82.31 179 MET A C 1
ATOM 1396 O O . MET A 1 179 ? -17.720 -2.173 31.815 1.00 82.31 179 MET A O 1
ATOM 1400 N N . GLU A 1 180 ? -16.891 -2.017 33.886 1.00 73.00 180 GLU A N 1
ATOM 1401 C CA . GLU A 1 180 ? -16.713 -3.459 34.077 1.00 73.00 180 GLU A CA 1
ATOM 1402 C C . GLU A 1 180 ? -17.540 -3.939 35.264 1.00 73.00 180 GLU A C 1
ATOM 1404 O O . GLU A 1 180 ? -17.346 -3.474 36.385 1.00 73.00 180 GLU A O 1
ATOM 1409 N N . GLU A 1 181 ? -18.519 -4.811 35.000 1.00 72.50 181 GLU A N 1
ATOM 1410 C CA . GLU A 1 181 ? -19.482 -5.308 36.003 1.00 72.50 181 GLU A CA 1
ATOM 1411 C C . GLU A 1 181 ? -20.185 -4.175 36.787 1.00 72.50 181 GLU A C 1
ATOM 1413 O O . GLU A 1 181 ? -20.496 -4.296 37.970 1.00 72.50 181 GLU A O 1
ATOM 1418 N N . GLY A 1 182 ? -20.428 -3.035 36.127 1.00 73.06 182 GLY A N 1
ATOM 1419 C CA . GLY A 1 182 ? -21.045 -1.851 36.738 1.00 73.06 182 GLY A CA 1
ATOM 1420 C C . GLY A 1 182 ? -20.080 -0.933 37.501 1.00 73.06 182 GLY A C 1
ATOM 1421 O O . GLY A 1 182 ? -20.517 0.091 38.026 1.00 73.06 182 GLY A O 1
ATOM 1422 N N . ILE A 1 183 ? -18.780 -1.243 37.535 1.00 79.69 183 ILE A N 1
ATOM 1423 C CA . ILE A 1 183 ? -17.735 -0.421 38.158 1.00 79.69 183 ILE A CA 1
ATOM 1424 C C . ILE A 1 183 ? -16.951 0.322 37.072 1.00 79.69 183 ILE A C 1
ATOM 1426 O O . ILE A 1 183 ? -16.441 -0.286 36.131 1.00 79.69 183 ILE A O 1
ATOM 1430 N N . GLU A 1 184 ? -16.811 1.643 37.209 1.00 85.56 184 GLU A N 1
ATOM 1431 C CA . GLU A 1 184 ? -15.969 2.430 36.303 1.00 85.56 184 GLU A CA 1
ATOM 1432 C C . GLU A 1 184 ? -14.492 2.068 36.517 1.00 85.56 184 GLU A C 1
ATOM 1434 O O . GLU A 1 184 ? -13.937 2.230 37.608 1.00 85.56 184 GLU A O 1
ATOM 1439 N N . ARG A 1 185 ? -13.837 1.604 35.453 1.00 85.94 185 ARG A N 1
ATOM 1440 C CA . ARG A 1 185 ? -12.397 1.368 35.403 1.00 85.94 185 ARG A CA 1
ATOM 1441 C C . ARG A 1 185 ? -11.746 2.260 34.365 1.00 85.94 185 ARG A C 1
ATOM 1443 O O . ARG A 1 185 ? -12.314 2.600 33.330 1.00 85.94 185 ARG A O 1
ATOM 1450 N N . THR A 1 186 ? -10.514 2.643 34.663 1.00 91.19 186 THR A N 1
ATOM 1451 C CA . THR A 1 186 ? -9.671 3.397 33.742 1.00 91.19 186 THR A CA 1
ATOM 1452 C C . THR A 1 186 ? -8.682 2.443 33.098 1.00 91.19 186 THR A C 1
ATOM 1454 O O . THR A 1 186 ? -7.925 1.794 33.811 1.00 91.19 186 THR A O 1
ATOM 1457 N N . ILE A 1 187 ? -8.667 2.406 31.768 1.00 92.56 187 ILE A N 1
ATOM 1458 C CA . ILE A 1 187 ? -7.698 1.644 30.979 1.00 92.56 187 ILE A CA 1
ATOM 1459 C C . ILE A 1 187 ? -6.785 2.621 30.249 1.00 92.56 187 ILE A C 1
ATOM 1461 O O . ILE A 1 187 ? -7.249 3.601 29.660 1.00 92.56 187 ILE A O 1
ATOM 1465 N N . THR A 1 188 ? -5.483 2.359 30.280 1.00 95.25 188 THR A N 1
ATOM 1466 C CA . THR A 1 188 ? -4.475 3.159 29.587 1.00 95.25 188 THR A CA 1
ATOM 1467 C C . THR A 1 188 ? -4.074 2.556 28.242 1.00 95.25 188 THR A C 1
ATOM 1469 O O . THR A 1 188 ? -4.075 1.339 28.050 1.00 95.25 188 THR A O 1
ATOM 1472 N N . TYR A 1 189 ? -3.656 3.412 27.309 1.00 95.25 189 TYR A N 1
ATOM 1473 C CA . TYR A 1 189 ? -3.090 3.000 26.023 1.00 95.25 189 TYR A CA 1
ATOM 1474 C C . TYR A 1 189 ? -1.877 2.075 26.216 1.00 95.25 189 TYR A C 1
ATOM 1476 O O . TYR A 1 189 ? -1.712 1.083 25.507 1.00 95.25 189 TYR A O 1
ATOM 1484 N N . GLY A 1 190 ? -1.051 2.368 27.227 1.00 96.06 190 GLY A N 1
ATOM 1485 C CA . GLY A 1 190 ? 0.107 1.563 27.600 1.00 96.06 190 GLY A CA 1
ATOM 1486 C C . GLY A 1 190 ? -0.249 0.140 28.038 1.00 96.06 190 GLY A C 1
ATOM 1487 O O . GLY A 1 190 ? 0.461 -0.794 27.668 1.00 96.06 190 GLY A O 1
ATOM 1488 N N . GLU A 1 191 ? -1.331 -0.043 28.796 1.00 95.62 191 GLU A N 1
ATOM 1489 C CA . GLU A 1 191 ? -1.813 -1.378 29.176 1.00 95.62 191 GLU A CA 1
ATOM 1490 C C . GLU A 1 191 ? -2.318 -2.153 27.958 1.00 95.62 191 GLU A C 1
ATOM 1492 O O . GLU A 1 191 ? -1.989 -3.327 27.807 1.00 95.62 191 GLU A O 1
ATOM 1497 N N . VAL A 1 192 ? -3.042 -1.491 27.051 1.00 95.69 192 VAL A N 1
ATOM 1498 C CA . VAL A 1 192 ? -3.573 -2.120 25.833 1.00 95.69 192 VAL A CA 1
ATOM 1499 C C . VAL A 1 192 ? -2.457 -2.587 24.901 1.00 95.69 192 VAL A C 1
ATOM 1501 O O . VAL A 1 192 ? -2.438 -3.754 24.513 1.00 95.69 192 VAL A O 1
ATOM 1504 N N . ILE A 1 193 ? -1.484 -1.729 24.580 1.00 96.62 193 ILE A N 1
ATOM 1505 C CA . ILE A 1 193 ? -0.376 -2.125 23.695 1.00 96.62 193 ILE A CA 1
ATOM 1506 C C . ILE A 1 193 ? 0.525 -3.195 24.328 1.00 96.62 193 ILE A C 1
ATOM 1508 O O . ILE A 1 193 ? 1.052 -4.048 23.617 1.00 96.62 193 ILE A O 1
ATOM 1512 N N . ASN A 1 194 ? 0.664 -3.204 25.659 1.00 96.88 194 ASN A N 1
ATOM 1513 C CA . ASN A 1 194 ? 1.382 -4.266 26.365 1.00 96.88 194 ASN A CA 1
ATOM 1514 C C . ASN A 1 194 ? 0.626 -5.594 26.324 1.00 96.88 194 ASN A C 1
ATOM 1516 O O . ASN A 1 194 ? 1.248 -6.633 26.118 1.00 96.88 194 ASN A O 1
ATOM 1520 N N . ALA A 1 195 ? -0.696 -5.565 26.500 1.00 96.31 195 ALA A N 1
ATOM 1521 C CA . ALA A 1 195 ? -1.532 -6.754 26.404 1.00 96.31 195 ALA A CA 1
ATOM 1522 C C . ALA A 1 195 ? -1.439 -7.379 25.004 1.00 96.31 195 ALA A C 1
ATOM 1524 O O . ALA A 1 195 ? -1.280 -8.592 24.892 1.00 96.31 195 ALA A O 1
ATOM 1525 N N . LEU A 1 196 ? -1.460 -6.552 23.950 1.00 95.69 196 LEU A N 1
ATOM 1526 C CA . LEU A 1 196 ? -1.229 -6.989 22.567 1.00 95.69 196 LEU A CA 1
ATOM 1527 C C . LEU A 1 196 ? 0.159 -7.613 22.397 1.00 95.69 196 LEU A C 1
ATOM 1529 O O . LEU A 1 196 ? 0.282 -8.721 21.883 1.00 95.69 196 LEU A O 1
ATOM 1533 N N . ALA A 1 197 ? 1.203 -6.926 22.867 1.00 96.75 197 ALA A N 1
ATOM 1534 C CA . ALA A 1 197 ? 2.575 -7.407 22.754 1.00 96.75 197 ALA A CA 1
ATOM 1535 C C . ALA A 1 197 ? 2.815 -8.735 23.491 1.00 96.75 197 ALA A C 1
ATOM 1537 O O . ALA A 1 197 ? 3.627 -9.543 23.051 1.00 96.75 197 ALA A O 1
ATOM 1538 N N . ALA A 1 198 ? 2.103 -8.970 24.595 1.00 95.56 198 ALA A N 1
ATOM 1539 C CA . ALA A 1 198 ? 2.194 -10.200 25.374 1.00 95.56 198 ALA A CA 1
ATOM 1540 C C . ALA A 1 198 ? 1.513 -11.409 24.707 1.00 95.56 198 ALA A C 1
ATOM 1542 O O . ALA A 1 198 ? 1.900 -12.542 24.990 1.00 95.56 198 ALA A O 1
ATOM 1543 N N . ASP A 1 199 ? 0.517 -11.188 23.842 1.00 93.75 199 ASP A N 1
ATOM 1544 C CA . ASP A 1 199 ? -0.178 -12.262 23.116 1.00 93.75 199 ASP A CA 1
ATOM 1545 C C . ASP A 1 199 ? 0.485 -12.583 21.766 1.00 93.75 199 ASP A C 1
ATOM 1547 O O . ASP A 1 199 ? 0.495 -13.732 21.331 1.00 93.75 199 ASP A O 1
ATOM 1551 N N . ILE A 1 200 ? 1.082 -11.581 21.117 1.00 94.25 200 ILE A N 1
ATOM 1552 C CA . ILE A 1 200 ? 1.627 -11.708 19.765 1.00 94.25 200 ILE A CA 1
ATOM 1553 C C . ILE A 1 200 ? 3.086 -12.183 19.807 1.00 94.25 200 ILE A C 1
ATOM 1555 O O . ILE A 1 200 ? 3.997 -11.445 20.194 1.00 94.25 200 ILE A O 1
ATOM 1559 N N . ARG A 1 201 ? 3.330 -13.400 19.318 1.00 95.81 201 ARG A N 1
ATOM 1560 C CA . ARG A 1 201 ? 4.668 -13.939 19.045 1.00 95.81 201 ARG A CA 1
ATOM 1561 C C . ARG A 1 201 ? 5.147 -13.586 17.647 1.00 95.81 201 ARG A C 1
ATOM 1563 O O . ARG A 1 201 ? 4.361 -13.468 16.714 1.00 95.81 201 ARG A O 1
ATOM 1570 N N . VAL A 1 202 ? 6.460 -13.463 17.507 1.00 97.00 202 VAL A N 1
ATOM 1571 C CA . VAL A 1 202 ? 7.172 -13.182 16.259 1.00 97.00 202 VAL A CA 1
ATOM 1572 C C . VAL A 1 202 ? 8.375 -14.107 16.128 1.00 97.00 202 VAL A C 1
ATOM 1574 O O . VAL A 1 202 ? 8.965 -14.519 17.123 1.00 97.00 202 VAL A O 1
ATOM 1577 N N . ALA A 1 203 ? 8.748 -14.418 14.895 1.00 96.62 203 ALA A N 1
ATOM 1578 C CA . ALA A 1 203 ? 9.888 -15.243 14.529 1.00 96.62 203 ALA A CA 1
ATOM 1579 C C . ALA A 1 203 ? 10.594 -14.640 13.297 1.00 96.62 203 ALA A C 1
ATOM 1581 O O . ALA A 1 203 ? 10.480 -15.186 12.196 1.00 96.62 203 ALA A O 1
ATOM 1582 N N . PRO A 1 204 ? 11.284 -13.490 13.446 1.00 96.81 204 PRO A N 1
ATOM 1583 C CA . PRO A 1 204 ? 12.025 -12.899 12.341 1.00 96.81 204 PRO A CA 1
ATOM 1584 C C . PRO A 1 204 ? 13.154 -13.827 11.879 1.00 96.81 204 PRO A C 1
ATOM 1586 O O . PRO A 1 204 ? 13.820 -14.477 12.686 1.00 96.81 204 PRO A O 1
ATOM 1589 N N . VAL A 1 205 ? 13.408 -13.866 10.574 1.00 94.69 205 VAL A N 1
ATOM 1590 C CA . VAL A 1 205 ? 14.486 -14.664 9.982 1.00 94.69 205 VAL A CA 1
ATOM 1591 C C . VAL A 1 205 ? 15.830 -14.233 10.570 1.00 94.69 205 VAL A C 1
ATOM 1593 O O . VAL A 1 205 ? 16.153 -13.048 10.606 1.00 94.69 205 VAL A O 1
ATOM 1596 N N . GLY A 1 206 ? 16.617 -15.208 11.031 1.00 89.00 206 GLY A N 1
ATOM 1597 C CA . GLY A 1 206 ? 17.917 -14.959 11.659 1.00 89.00 206 GLY A CA 1
ATOM 1598 C C . GLY A 1 206 ? 17.842 -14.467 13.109 1.00 89.00 206 GLY A C 1
ATOM 1599 O O . GLY A 1 206 ? 18.881 -14.160 13.688 1.00 89.00 206 GLY A O 1
ATOM 1600 N N . GLN A 1 207 ? 16.650 -14.409 13.712 1.00 90.69 207 GLN A N 1
ATOM 1601 C CA . GLN A 1 207 ? 16.447 -14.029 15.111 1.00 90.69 207 GLN A CA 1
ATOM 1602 C C . GLN A 1 207 ? 15.697 -15.126 15.875 1.00 90.69 207 GLN A C 1
ATOM 1604 O O . GLN A 1 207 ? 14.970 -15.934 15.298 1.00 90.69 207 GLN A O 1
ATOM 1609 N N . ALA A 1 208 ? 15.881 -15.167 17.195 1.00 90.56 208 ALA A N 1
ATOM 1610 C CA . ALA A 1 208 ? 15.113 -16.067 18.047 1.00 90.56 208 ALA A CA 1
ATOM 1611 C C . ALA A 1 208 ? 13.637 -15.641 18.078 1.00 90.56 208 ALA A C 1
ATOM 1613 O O . ALA A 1 208 ? 13.329 -14.450 18.157 1.00 90.56 208 ALA A O 1
ATOM 1614 N N . ALA A 1 209 ? 12.731 -16.620 18.056 1.00 94.00 209 ALA A N 1
ATOM 1615 C CA . ALA A 1 209 ? 11.315 -16.350 18.244 1.00 94.00 209 ALA A CA 1
ATOM 1616 C C . ALA A 1 209 ? 11.057 -15.767 19.642 1.00 94.00 209 ALA A C 1
ATOM 1618 O O . ALA A 1 209 ? 11.653 -16.195 20.633 1.00 94.00 209 ALA A O 1
ATOM 1619 N N . GLY A 1 210 ? 10.146 -14.806 19.728 1.00 96.50 210 GLY A N 1
ATOM 1620 C CA . GLY A 1 210 ? 9.867 -14.067 20.952 1.00 96.50 210 GLY A CA 1
ATOM 1621 C C . GLY A 1 210 ? 8.533 -13.342 20.889 1.00 96.50 210 GLY A C 1
ATOM 1622 O O . GLY A 1 210 ? 7.724 -13.593 20.003 1.00 96.50 210 GLY A O 1
ATOM 1623 N N . LEU A 1 211 ? 8.296 -12.455 21.849 1.00 97.44 211 LEU A N 1
ATOM 1624 C CA . LEU A 1 211 ? 7.142 -11.557 21.836 1.00 97.44 211 LEU A CA 1
ATOM 1625 C C . LEU A 1 211 ? 7.423 -10.353 20.932 1.00 97.44 211 LEU A C 1
ATOM 1627 O O . LEU A 1 211 ? 8.570 -9.909 20.834 1.00 97.44 211 LEU A O 1
ATOM 1631 N N . ILE A 1 212 ? 6.390 -9.829 20.269 1.00 97.56 212 ILE A N 1
ATOM 1632 C CA . ILE A 1 212 ? 6.540 -8.672 19.381 1.00 97.56 212 ILE A CA 1
ATOM 1633 C C . ILE A 1 212 ? 7.033 -7.450 20.180 1.00 97.56 212 ILE A C 1
ATOM 1635 O O . ILE A 1 212 ? 6.455 -7.110 21.217 1.00 97.56 212 ILE A O 1
ATOM 1639 N N . PRO A 1 213 ? 8.106 -6.768 19.743 1.00 97.94 213 PRO A N 1
ATOM 1640 C CA . PRO A 1 213 ? 8.586 -5.583 20.439 1.00 97.94 213 PRO A CA 1
ATOM 1641 C C . PRO A 1 213 ? 7.626 -4.404 20.247 1.00 97.94 213 PRO A C 1
ATOM 1643 O O . PRO A 1 213 ? 6.999 -4.252 19.198 1.00 97.94 213 PRO A O 1
ATOM 1646 N N . VAL A 1 214 ? 7.562 -3.534 21.254 1.00 98.44 214 VAL A N 1
ATOM 1647 C CA . VAL A 1 214 ? 6.817 -2.268 21.210 1.00 98.44 214 VAL A CA 1
ATOM 1648 C C . VAL A 1 214 ? 7.790 -1.107 21.035 1.00 98.44 214 VAL A C 1
ATOM 1650 O O . VAL A 1 214 ? 8.825 -1.070 21.704 1.00 98.44 214 VAL A O 1
ATOM 1653 N N . TYR A 1 215 ? 7.410 -0.160 20.176 1.00 98.31 215 TYR A N 1
ATOM 1654 C CA . TYR A 1 215 ? 8.086 1.114 19.946 1.00 98.31 215 TYR A CA 1
ATOM 1655 C C . TYR A 1 215 ? 7.099 2.257 20.176 1.00 98.31 215 TYR A C 1
ATOM 1657 O O . TYR A 1 215 ? 6.126 2.398 19.437 1.00 98.31 215 TYR A O 1
ATOM 1665 N N . ASP A 1 216 ? 7.321 3.064 21.210 1.00 97.00 216 ASP A N 1
ATOM 1666 C CA . ASP A 1 216 ? 6.464 4.210 21.530 1.00 97.00 216 ASP A CA 1
ATOM 1667 C C . ASP A 1 216 ? 6.844 5.427 20.674 1.00 97.00 216 ASP A C 1
ATOM 1669 O O . ASP A 1 216 ? 7.792 6.147 20.984 1.00 97.00 216 ASP A O 1
ATOM 1673 N N . LEU A 1 217 ? 6.110 5.676 19.587 1.00 96.62 217 LEU A N 1
ATOM 1674 C CA . LEU A 1 217 ? 6.417 6.762 18.655 1.00 96.62 217 LEU A CA 1
ATOM 1675 C C . LEU A 1 217 ? 6.068 8.147 19.199 1.00 96.62 217 LEU A C 1
ATOM 1677 O O . LEU A 1 217 ? 6.260 9.125 18.484 1.00 96.62 217 LEU A O 1
ATOM 1681 N N . THR A 1 218 ? 5.623 8.286 20.450 1.00 95.38 218 THR A N 1
ATOM 1682 C CA . THR A 1 218 ? 5.632 9.601 21.109 1.00 95.38 218 THR A CA 1
ATOM 1683 C C . THR A 1 218 ? 6.994 9.936 21.719 1.00 95.38 218 THR A C 1
ATOM 1685 O O . THR A 1 218 ? 7.170 11.029 22.248 1.00 95.38 218 THR A O 1
ATOM 1688 N N . GLN A 1 219 ? 7.959 9.008 21.682 1.00 95.56 219 GLN A N 1
ATOM 1689 C CA . GLN A 1 219 ? 9.299 9.169 22.244 1.00 95.56 219 GLN A CA 1
ATOM 1690 C C . GLN A 1 219 ? 10.366 9.105 21.145 1.00 95.56 219 GLN A C 1
ATOM 1692 O O . GLN A 1 219 ? 10.472 8.133 20.396 1.00 95.56 219 GLN A O 1
ATOM 1697 N N . GLN A 1 220 ? 11.228 10.122 21.078 1.00 95.31 220 GLN A N 1
ATOM 1698 C CA . GLN A 1 220 ? 12.289 10.190 20.067 1.00 95.31 220 GLN A CA 1
ATOM 1699 C C . GLN A 1 220 ? 13.330 9.066 20.223 1.00 95.31 220 GLN A C 1
ATOM 1701 O O . GLN A 1 220 ? 13.900 8.591 19.239 1.00 95.31 220 GLN A O 1
ATOM 1706 N N . THR A 1 221 ? 13.568 8.610 21.454 1.00 97.12 221 THR A N 1
ATOM 1707 C CA . THR A 1 221 ? 14.466 7.484 21.747 1.00 97.12 221 THR A CA 1
ATOM 1708 C C . THR A 1 221 ? 13.956 6.178 21.141 1.00 97.12 221 THR A C 1
ATOM 1710 O O . THR A 1 221 ? 14.738 5.425 20.562 1.00 97.12 221 THR A O 1
ATOM 1713 N N . GLU A 1 222 ? 12.646 5.938 21.190 1.00 97.88 222 GLU A N 1
ATOM 1714 C CA . GLU A 1 222 ? 12.025 4.753 20.596 1.00 97.88 222 GLU A CA 1
ATOM 1715 C C . GLU A 1 222 ? 11.961 4.843 19.067 1.00 97.88 222 GLU A C 1
ATOM 1717 O O . GLU A 1 222 ? 12.180 3.832 18.400 1.00 97.88 222 GLU A O 1
ATOM 1722 N N . LEU A 1 223 ? 11.786 6.040 18.491 1.00 97.25 223 LEU A N 1
ATOM 1723 C CA . LEU A 1 223 ? 11.977 6.258 17.050 1.00 97.25 223 LEU A CA 1
ATOM 1724 C C . LEU A 1 223 ? 13.393 5.853 16.613 1.00 97.25 223 LEU A C 1
ATOM 1726 O O . LEU A 1 223 ? 13.563 5.133 15.627 1.00 97.25 223 LEU A O 1
ATOM 1730 N N . ALA A 1 224 ? 14.419 6.306 17.338 1.00 97.50 224 ALA A N 1
ATOM 1731 C CA . ALA A 1 224 ? 15.807 5.959 17.041 1.00 97.50 224 ALA A CA 1
ATOM 1732 C C . ALA A 1 224 ? 16.054 4.448 17.185 1.00 97.50 224 ALA A C 1
ATOM 1734 O O . ALA A 1 224 ? 16.682 3.840 16.315 1.00 97.50 224 ALA A O 1
ATOM 1735 N N . ARG A 1 225 ? 15.502 3.824 18.235 1.00 98.38 225 ARG A N 1
ATOM 1736 C CA . ARG A 1 225 ? 15.554 2.372 18.461 1.00 98.38 225 ARG A CA 1
ATOM 1737 C C . ARG A 1 225 ? 14.885 1.591 17.326 1.00 98.38 225 ARG A C 1
ATOM 1739 O O . ARG A 1 225 ? 15.425 0.573 16.897 1.00 98.38 225 ARG A O 1
ATOM 1746 N N . LEU A 1 226 ? 13.751 2.071 16.813 1.00 98.44 226 LEU A N 1
ATOM 1747 C CA . LEU A 1 226 ? 13.036 1.462 15.692 1.00 98.44 226 LEU A CA 1
ATOM 1748 C C . LEU A 1 226 ? 13.846 1.543 14.393 1.00 98.44 226 LEU A C 1
ATOM 1750 O O . LEU A 1 226 ? 14.051 0.524 13.735 1.00 98.44 226 LEU A O 1
ATOM 1754 N N . LYS A 1 227 ? 14.368 2.729 14.050 1.00 98.19 227 LYS A N 1
ATOM 1755 C CA . LYS A 1 227 ? 15.242 2.914 12.876 1.00 98.19 227 LYS A CA 1
ATOM 1756 C C . LYS A 1 227 ? 16.477 2.016 12.953 1.00 98.19 227 LYS A C 1
ATOM 1758 O O . LYS A 1 227 ? 16.831 1.374 11.966 1.00 98.19 227 LYS A O 1
ATOM 1763 N N . LYS A 1 228 ? 17.089 1.926 14.140 1.00 97.69 228 LYS A N 1
ATOM 1764 C CA . LYS A 1 228 ? 18.230 1.044 14.400 1.00 97.69 228 LYS A CA 1
ATOM 1765 C C . LYS A 1 228 ? 17.865 -0.428 14.207 1.00 97.69 228 LYS A C 1
ATOM 1767 O O . LYS A 1 228 ? 18.607 -1.125 13.532 1.00 97.69 228 LYS A O 1
ATOM 1772 N N . MET A 1 229 ? 16.718 -0.887 14.718 1.00 97.44 229 MET A N 1
ATOM 1773 C CA . MET A 1 229 ? 16.259 -2.267 14.502 1.00 97.44 229 MET A CA 1
ATOM 1774 C C . MET A 1 229 ? 16.134 -2.593 13.012 1.00 97.44 229 MET A C 1
ATOM 1776 O O . MET A 1 229 ? 16.652 -3.617 12.576 1.00 97.44 229 MET A O 1
ATOM 1780 N N . VAL A 1 230 ? 15.507 -1.712 12.224 1.00 97.50 230 VAL A N 1
ATOM 1781 C CA . VAL A 1 230 ? 15.361 -1.919 10.775 1.00 97.50 230 VAL A CA 1
ATOM 1782 C C . VAL A 1 230 ? 16.728 -1.977 10.087 1.00 97.50 230 VAL A C 1
ATOM 1784 O O . VAL A 1 230 ? 16.968 -2.877 9.284 1.00 97.50 230 VAL A O 1
ATOM 1787 N N . ALA A 1 231 ? 17.632 -1.046 10.406 1.00 96.25 231 ALA A N 1
ATOM 1788 C CA . ALA A 1 231 ? 18.964 -0.991 9.808 1.00 96.25 231 ALA A CA 1
ATOM 1789 C C . ALA A 1 231 ? 19.826 -2.214 10.171 1.00 96.25 231 ALA A C 1
ATOM 1791 O O . ALA A 1 231 ? 20.436 -2.812 9.285 1.00 96.25 231 ALA A O 1
ATOM 1792 N N . ASP A 1 232 ? 19.834 -2.615 11.444 1.00 95.94 232 ASP A N 1
ATOM 1793 C CA . ASP A 1 232 ? 20.598 -3.765 11.934 1.00 95.94 232 ASP A CA 1
ATOM 1794 C C . ASP A 1 232 ? 20.067 -5.078 11.347 1.00 95.94 232 ASP A C 1
ATOM 1796 O O . ASP A 1 232 ? 20.852 -5.895 10.871 1.00 95.94 232 ASP A O 1
ATOM 1800 N N . ALA A 1 233 ? 18.742 -5.272 11.334 1.00 95.31 233 ALA A N 1
ATOM 1801 C CA . ALA A 1 233 ? 18.119 -6.454 10.739 1.00 95.31 233 ALA A CA 1
ATOM 1802 C C . ALA A 1 233 ? 18.445 -6.565 9.244 1.00 95.31 233 ALA A C 1
ATOM 1804 O O . ALA A 1 233 ? 18.741 -7.652 8.748 1.00 95.31 233 ALA A O 1
ATOM 1805 N N . TRP A 1 234 ? 18.438 -5.434 8.531 1.00 94.00 234 TRP A N 1
ATOM 1806 C CA . TRP A 1 234 ? 18.811 -5.391 7.122 1.00 94.00 234 TRP A CA 1
ATOM 1807 C C . TRP A 1 234 ? 20.280 -5.753 6.901 1.00 94.00 234 TRP A C 1
ATOM 1809 O O . TRP A 1 234 ? 20.595 -6.542 6.013 1.00 94.00 234 TRP A O 1
ATOM 1819 N N . ALA A 1 235 ? 21.179 -5.189 7.712 1.00 92.75 235 ALA A N 1
ATOM 1820 C CA . ALA A 1 235 ? 22.607 -5.475 7.639 1.00 92.75 235 ALA A CA 1
ATOM 1821 C C . ALA A 1 235 ? 22.908 -6.948 7.958 1.00 92.75 235 ALA A C 1
ATOM 1823 O O . ALA A 1 235 ? 23.687 -7.581 7.248 1.00 92.75 235 ALA A O 1
ATOM 1824 N N . ALA A 1 236 ? 22.252 -7.510 8.978 1.00 92.62 236 ALA A N 1
ATOM 1825 C CA . ALA A 1 236 ? 22.413 -8.904 9.388 1.00 92.62 236 ALA A CA 1
ATOM 1826 C C . ALA A 1 236 ? 21.911 -9.897 8.329 1.00 92.62 236 ALA A C 1
ATOM 1828 O O . ALA A 1 236 ? 22.505 -10.959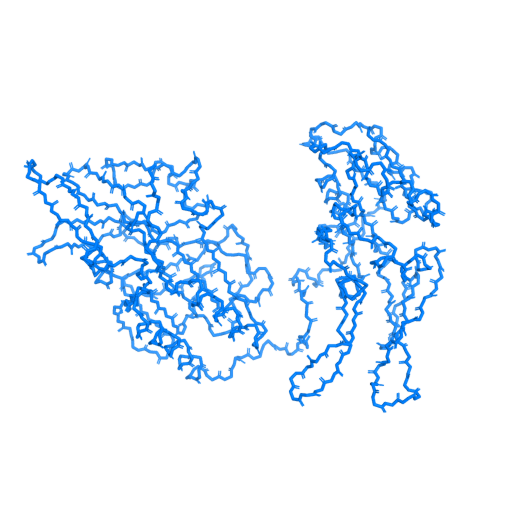 8.150 1.00 92.62 236 ALA A O 1
ATOM 1829 N N . ALA A 1 237 ? 20.849 -9.546 7.601 1.00 90.12 237 ALA A N 1
ATOM 1830 C CA . ALA A 1 237 ? 20.334 -10.353 6.500 1.00 90.12 237 ALA A CA 1
ATOM 1831 C C . ALA A 1 237 ? 21.259 -10.353 5.263 1.00 90.12 237 ALA A C 1
ATOM 1833 O O . ALA A 1 237 ? 21.125 -11.207 4.386 1.00 90.12 237 ALA A O 1
ATOM 1834 N N . GLY A 1 238 ? 22.235 -9.439 5.209 1.00 85.44 238 GLY A N 1
ATOM 1835 C CA . GLY A 1 238 ? 23.257 -9.391 4.170 1.00 85.44 238 GLY A CA 1
ATOM 1836 C C . GLY A 1 238 ? 22.754 -8.800 2.847 1.00 85.44 238 GLY A C 1
ATOM 1837 O O . GLY A 1 238 ? 21.758 -8.069 2.823 1.00 85.44 238 GLY A O 1
ATOM 1838 N N . PRO A 1 239 ? 23.447 -9.057 1.722 1.00 76.19 239 PRO A N 1
ATOM 1839 C CA . PRO A 1 239 ? 22.984 -8.602 0.419 1.00 76.19 239 PRO A CA 1
ATOM 1840 C C . PRO A 1 239 ? 21.639 -9.256 0.097 1.00 76.19 239 PRO A C 1
ATOM 1842 O O . PRO A 1 239 ? 21.473 -10.467 0.256 1.00 76.19 239 PRO A O 1
ATOM 1845 N N . VAL A 1 240 ? 20.676 -8.457 -0.367 1.00 68.88 240 VAL A N 1
ATOM 1846 C CA . VAL A 1 240 ? 19.414 -8.989 -0.892 1.00 68.88 240 VAL A CA 1
ATOM 1847 C C . VAL A 1 240 ? 19.775 -9.980 -1.989 1.00 68.88 240 VAL A C 1
ATOM 1849 O O . VAL A 1 240 ? 20.562 -9.639 -2.876 1.00 68.88 240 VAL A O 1
ATOM 1852 N N . LYS A 1 241 ? 19.241 -11.209 -1.924 1.00 52.81 241 LYS A N 1
ATOM 1853 C CA . LYS A 1 241 ? 19.376 -12.153 -3.036 1.00 52.81 241 LYS A CA 1
ATOM 1854 C C . LYS A 1 241 ? 18.888 -11.432 -4.279 1.00 52.81 241 LYS A C 1
ATOM 1856 O O . LYS A 1 241 ? 17.706 -11.109 -4.377 1.00 52.81 241 LYS A O 1
ATOM 1861 N N . ALA A 1 242 ? 19.819 -11.134 -5.179 1.00 38.75 242 ALA A N 1
ATOM 1862 C CA . ALA A 1 242 ? 19.495 -10.497 -6.432 1.00 38.75 242 ALA A CA 1
ATOM 1863 C C . ALA A 1 242 ? 18.373 -11.317 -7.076 1.00 38.75 242 ALA A C 1
ATOM 1865 O O . ALA A 1 242 ? 18.497 -12.538 -7.220 1.00 38.75 242 ALA A O 1
ATOM 1866 N N . LYS A 1 243 ? 17.286 -10.649 -7.477 1.00 38.88 243 LYS A N 1
ATOM 1867 C CA . LYS A 1 243 ? 16.522 -11.134 -8.627 1.00 38.88 243 LYS A CA 1
ATOM 1868 C C . LYS A 1 243 ? 17.581 -11.468 -9.680 1.00 38.88 243 LYS A C 1
ATOM 1870 O O . LYS A 1 243 ? 18.486 -10.649 -9.866 1.00 38.88 243 LYS A O 1
ATOM 1875 N N . ALA A 1 244 ? 17.538 -12.661 -10.280 1.00 28.16 244 ALA A N 1
ATOM 1876 C CA . ALA A 1 244 ? 18.386 -12.959 -11.432 1.00 28.16 244 ALA A CA 1
ATOM 1877 C C . ALA A 1 244 ? 18.371 -11.715 -12.329 1.00 28.16 244 ALA A C 1
ATOM 1879 O O . ALA A 1 244 ? 17.293 -11.205 -12.630 1.00 28.16 244 ALA A O 1
ATOM 1880 N N . VAL A 1 245 ? 19.554 -11.135 -12.538 1.00 24.17 245 VAL A N 1
ATOM 1881 C CA . VAL A 1 245 ? 19.709 -9.725 -12.896 1.00 24.17 245 VAL A CA 1
ATOM 1882 C C . VAL A 1 245 ? 18.875 -9.414 -14.134 1.00 24.17 245 VAL A C 1
ATOM 1884 O O . VAL A 1 245 ? 19.228 -9.808 -15.238 1.00 24.17 245 VAL A O 1
ATOM 1887 N N . VAL A 1 246 ? 17.794 -8.666 -13.941 1.00 27.84 246 VAL A N 1
ATOM 1888 C CA . VAL A 1 246 ? 17.281 -7.741 -14.944 1.00 27.84 246 VAL A CA 1
ATOM 1889 C C . VAL A 1 246 ? 17.517 -6.372 -14.327 1.00 27.84 246 VAL A C 1
ATOM 1891 O O . VAL A 1 246 ? 17.029 -6.089 -13.232 1.00 27.84 246 VAL A O 1
ATOM 1894 N N . ALA A 1 247 ? 18.398 -5.597 -14.956 1.00 24.27 247 ALA A N 1
ATOM 1895 C CA . ALA A 1 247 ? 18.849 -4.295 -14.487 1.00 24.27 247 ALA A CA 1
ATOM 1896 C C . ALA A 1 247 ? 17.663 -3.405 -14.076 1.00 24.27 247 ALA A C 1
ATOM 1898 O O . ALA A 1 247 ? 16.687 -3.272 -14.810 1.00 24.27 247 ALA A O 1
ATOM 1899 N N . VAL A 1 248 ? 17.745 -2.810 -12.887 1.00 27.73 248 VAL A N 1
ATOM 1900 C CA . VAL A 1 248 ? 16.685 -1.960 -12.344 1.00 27.73 248 VAL A CA 1
ATOM 1901 C C . VAL A 1 248 ? 16.896 -0.526 -12.819 1.00 27.73 248 VAL A C 1
ATOM 1903 O O . VAL A 1 248 ? 17.853 0.117 -12.396 1.00 27.73 248 VAL A O 1
ATOM 1906 N N . ALA A 1 249 ? 15.959 -0.021 -13.622 1.00 25.12 249 ALA A N 1
ATOM 1907 C CA . ALA A 1 249 ? 15.389 1.309 -13.423 1.00 25.12 249 ALA A CA 1
ATOM 1908 C C . ALA A 1 249 ? 13.957 1.374 -13.996 1.00 25.12 249 ALA A C 1
ATOM 1910 O O . ALA A 1 249 ? 13.755 1.333 -15.206 1.00 25.12 249 ALA A O 1
ATOM 1911 N N . ASP A 1 250 ? 13.019 1.518 -13.054 1.00 25.92 250 ASP A N 1
ATOM 1912 C CA . ASP A 1 250 ? 11.644 2.030 -13.135 1.00 25.92 250 ASP A CA 1
ATOM 1913 C C . ASP A 1 250 ? 10.484 1.148 -13.657 1.00 25.92 250 ASP A C 1
ATOM 1915 O O . ASP A 1 250 ? 10.355 0.838 -14.836 1.00 25.92 250 ASP A O 1
ATOM 1919 N N . GLU A 1 251 ? 9.566 0.841 -12.723 1.00 30.23 251 GLU A N 1
ATOM 1920 C CA . GLU A 1 251 ? 8.166 0.396 -12.906 1.00 30.23 251 GLU A CA 1
ATOM 1921 C C . GLU A 1 251 ? 7.895 -0.606 -14.042 1.00 30.23 251 GLU A C 1
ATOM 1923 O O . GLU A 1 251 ? 6.971 -0.480 -14.846 1.00 30.23 251 GLU A O 1
ATOM 1928 N N . ALA A 1 252 ? 8.702 -1.658 -14.007 1.00 28.91 252 ALA A N 1
ATOM 1929 C CA . ALA A 1 252 ? 8.501 -3.018 -14.489 1.00 28.91 252 ALA A CA 1
ATOM 1930 C C . ALA A 1 252 ? 7.309 -3.836 -13.912 1.00 28.91 252 ALA A C 1
ATOM 1932 O O . ALA A 1 252 ? 7.612 -4.826 -13.258 1.00 28.91 252 ALA A O 1
ATOM 1933 N N . ASP A 1 253 ? 6.014 -3.477 -14.020 1.00 32.72 253 ASP A N 1
ATOM 1934 C CA . ASP A 1 253 ? 4.890 -4.452 -13.945 1.00 32.72 253 ASP A CA 1
ATOM 1935 C C . ASP A 1 253 ? 5.313 -5.794 -14.570 1.00 32.72 253 ASP A C 1
ATOM 1937 O O . ASP A 1 253 ? 5.424 -5.904 -15.786 1.00 32.72 253 ASP A O 1
ATOM 1941 N N . ASN A 1 254 ? 5.566 -6.818 -13.758 1.00 29.86 254 ASN A N 1
ATOM 1942 C CA . ASN A 1 254 ? 5.944 -8.148 -14.236 1.00 29.86 254 ASN A CA 1
ATOM 1943 C C . ASN A 1 254 ? 4.690 -9.003 -14.507 1.00 29.86 254 ASN A C 1
ATOM 1945 O O . ASN A 1 254 ? 4.591 -10.142 -14.060 1.00 29.86 254 ASN A O 1
ATOM 1949 N N . ASP A 1 255 ? 3.751 -8.445 -15.273 1.00 36.78 255 ASP A N 1
ATOM 1950 C CA . ASP A 1 255 ? 2.808 -9.222 -16.096 1.00 36.78 255 ASP A CA 1
ATOM 1951 C C . ASP A 1 255 ? 3.349 -9.348 -17.547 1.00 36.78 255 ASP A C 1
ATOM 1953 O O . ASP A 1 255 ? 2.640 -9.732 -18.475 1.00 36.78 255 ASP A O 1
ATOM 1957 N N . ASP A 1 256 ? 4.620 -8.994 -17.780 1.00 39.50 256 ASP A N 1
ATOM 1958 C CA . ASP A 1 256 ? 5.169 -8.644 -19.097 1.00 39.50 256 ASP A CA 1
ATOM 1959 C C . ASP A 1 256 ? 5.927 -9.731 -19.868 1.00 39.50 256 ASP A C 1
ATOM 1961 O O . ASP A 1 256 ? 6.545 -9.422 -20.882 1.00 39.50 256 ASP A O 1
ATOM 1965 N N . GLU A 1 257 ? 5.834 -11.001 -19.470 1.00 34.47 257 GLU A N 1
ATOM 1966 C CA . GLU A 1 257 ? 6.296 -12.100 -20.340 1.00 34.47 257 GLU A CA 1
ATOM 1967 C C . GLU A 1 257 ? 5.214 -12.607 -21.304 1.00 34.47 257 GLU A C 1
ATOM 1969 O O . GLU A 1 257 ? 5.523 -13.312 -22.263 1.00 34.47 257 GLU A O 1
ATOM 1974 N N . GLU A 1 258 ? 3.955 -12.200 -21.123 1.00 41.28 258 GLU A N 1
ATOM 1975 C CA . GLU A 1 258 ? 2.958 -12.348 -22.181 1.00 41.28 258 GLU A CA 1
ATOM 1976 C C . GLU A 1 258 ? 3.130 -11.218 -23.200 1.00 41.28 258 GLU A C 1
ATOM 1978 O O . GLU A 1 258 ? 3.019 -10.031 -22.871 1.00 41.28 258 GLU A O 1
ATOM 1983 N N . GLU A 1 259 ? 3.409 -11.591 -24.448 1.00 46.62 259 GLU A N 1
ATOM 1984 C CA . GLU A 1 259 ? 3.388 -10.694 -25.603 1.00 46.62 259 GLU A CA 1
ATOM 1985 C C . GLU A 1 259 ? 2.105 -9.844 -25.567 1.00 46.62 259 GLU A C 1
ATOM 1987 O O . GLU A 1 259 ? 1.037 -10.346 -25.220 1.00 46.62 259 GLU A O 1
ATOM 1992 N N . ILE A 1 260 ? 2.178 -8.543 -25.882 1.00 54.56 260 ILE A N 1
ATOM 1993 C CA . ILE A 1 260 ? 0.960 -7.739 -26.060 1.00 54.56 260 ILE A CA 1
ATOM 1994 C C . ILE A 1 260 ? 0.201 -8.367 -27.228 1.00 54.56 260 ILE A C 1
ATOM 1996 O O . ILE A 1 260 ? 0.554 -8.122 -28.378 1.00 54.56 260 ILE A O 1
ATOM 2000 N N . ILE A 1 261 ? -0.814 -9.184 -26.938 1.00 50.19 261 ILE A N 1
ATOM 2001 C CA . ILE A 1 261 ? -1.641 -9.816 -27.962 1.00 50.19 261 ILE A CA 1
ATOM 2002 C C . ILE A 1 261 ? -2.617 -8.746 -28.454 1.00 50.19 261 ILE A C 1
ATOM 2004 O O . ILE A 1 261 ? -3.518 -8.353 -27.704 1.00 50.19 261 ILE A O 1
ATOM 2008 N N . PRO A 1 262 ? -2.458 -8.223 -29.681 1.00 52.38 262 PRO A N 1
ATOM 2009 C CA . PRO A 1 262 ? -3.434 -7.293 -30.211 1.00 52.38 262 PRO A CA 1
ATOM 2010 C C . PRO A 1 262 ? -4.785 -7.988 -30.369 1.00 52.38 262 PRO A C 1
ATOM 2012 O O . PRO A 1 262 ? -4.841 -9.177 -30.701 1.00 52.38 262 PRO A O 1
ATOM 2015 N N . PRO A 1 263 ? -5.896 -7.256 -30.209 1.00 55.78 263 PRO A N 1
ATOM 2016 C CA . PRO A 1 263 ? -7.190 -7.803 -30.563 1.00 55.78 263 PRO A CA 1
ATOM 2017 C C . PRO A 1 263 ? -7.196 -8.141 -32.061 1.00 55.78 263 PRO A C 1
ATOM 2019 O O . PRO A 1 263 ? -6.745 -7.348 -32.891 1.00 55.78 263 PRO A O 1
ATOM 2022 N N . ALA A 1 264 ? -7.740 -9.313 -32.411 1.00 52.75 264 ALA A N 1
ATOM 2023 C CA . ALA A 1 264 ? -7.860 -9.780 -33.798 1.00 52.75 264 ALA A CA 1
ATOM 2024 C C . ALA A 1 264 ? -8.608 -8.779 -34.704 1.00 52.75 264 ALA A C 1
ATOM 2026 O O . ALA A 1 264 ? -8.413 -8.763 -35.918 1.00 52.75 264 ALA A O 1
ATOM 2027 N N . PHE A 1 265 ? -9.429 -7.917 -34.098 1.00 60.69 265 PHE A N 1
ATOM 2028 C CA . PHE A 1 265 ? -10.098 -6.796 -34.740 1.00 60.69 265 PHE A CA 1
ATOM 2029 C C . PHE A 1 265 ? -9.928 -5.535 -33.891 1.00 60.69 265 PHE A C 1
ATOM 2031 O O . PHE A 1 265 ? -10.166 -5.549 -32.685 1.00 60.69 265 PHE A O 1
ATOM 2038 N N . LEU A 1 266 ? -9.538 -4.426 -34.525 1.00 70.56 266 LEU A N 1
ATOM 2039 C CA . LEU A 1 266 ? -9.420 -3.121 -33.874 1.00 70.56 266 LEU A CA 1
ATOM 2040 C C . LEU A 1 266 ? -10.816 -2.504 -33.682 1.00 70.56 266 LEU A C 1
ATOM 2042 O O . LEU A 1 266 ? -11.220 -1.596 -34.410 1.00 70.56 266 LEU A O 1
ATOM 2046 N N . GLU A 1 267 ? -11.563 -3.045 -32.725 1.00 80.31 267 GLU A N 1
ATOM 2047 C CA . GLU A 1 267 ? -12.913 -2.618 -32.377 1.00 80.31 267 GLU A CA 1
ATOM 2048 C C . GLU A 1 267 ? -13.059 -2.523 -30.857 1.00 80.31 267 GLU A C 1
ATOM 2050 O O . GLU A 1 267 ? -12.772 -3.465 -30.124 1.00 80.31 267 GLU A O 1
ATOM 2055 N N . ILE A 1 268 ? -13.487 -1.356 -30.384 1.00 85.06 268 ILE A N 1
ATOM 2056 C CA . ILE A 1 268 ? -13.821 -1.091 -28.990 1.00 85.06 268 ILE A CA 1
ATOM 2057 C C . ILE A 1 268 ? -15.310 -1.403 -28.814 1.00 85.06 268 ILE A C 1
ATOM 2059 O O . ILE A 1 268 ? -16.139 -0.636 -29.321 1.00 85.06 268 ILE A O 1
ATOM 2063 N N . PRO A 1 269 ? -15.673 -2.499 -28.126 1.00 83.88 269 PRO A N 1
ATOM 2064 C CA . PRO A 1 269 ? -17.066 -2.801 -27.849 1.00 83.88 269 PRO A CA 1
ATOM 2065 C C . PRO A 1 269 ? -17.650 -1.795 -26.854 1.00 83.88 269 PRO A C 1
ATOM 2067 O O . PRO A 1 269 ? -16.945 -1.238 -25.999 1.00 83.88 269 PRO A O 1
ATOM 2070 N N . GLU A 1 270 ? -18.959 -1.582 -26.962 1.00 83.88 270 GLU A N 1
ATOM 2071 C CA . GLU A 1 270 ? -19.719 -0.828 -25.969 1.00 83.88 270 GLU A CA 1
ATOM 2072 C C . GLU A 1 270 ? -19.618 -1.535 -24.615 1.00 83.88 270 GLU A C 1
ATOM 2074 O O . GLU A 1 270 ? -19.774 -2.753 -24.516 1.00 83.88 270 GLU A O 1
ATOM 2079 N N . ASN A 1 271 ? -19.332 -0.771 -23.562 1.00 80.44 271 ASN A N 1
ATOM 2080 C CA . ASN A 1 271 ? -19.296 -1.301 -22.208 1.00 80.44 271 ASN A CA 1
ATOM 2081 C C . ASN A 1 271 ? -20.602 -0.932 -21.507 1.00 80.44 271 ASN A C 1
ATOM 2083 O O . ASN A 1 271 ? -20.814 0.224 -21.147 1.00 80.44 271 ASN A O 1
ATOM 2087 N N . ILE A 1 272 ? -21.463 -1.928 -21.319 1.00 72.06 272 ILE A N 1
ATOM 2088 C CA . ILE A 1 272 ? -22.787 -1.760 -20.710 1.00 72.06 272 ILE A CA 1
ATOM 2089 C C . ILE A 1 272 ? -22.729 -1.381 -19.221 1.00 72.06 272 ILE A C 1
ATOM 2091 O O . ILE A 1 272 ? -23.675 -0.785 -18.710 1.00 72.06 272 ILE A O 1
ATOM 2095 N N . ASP A 1 273 ? -21.612 -1.658 -18.542 1.00 69.62 273 ASP A N 1
ATOM 2096 C CA . ASP A 1 273 ? -21.393 -1.298 -17.135 1.00 69.62 273 ASP A CA 1
ATOM 2097 C C . ASP A 1 273 ? -20.954 0.172 -16.978 1.00 69.62 273 ASP A C 1
ATOM 2099 O O . ASP A 1 273 ? -21.011 0.754 -15.890 1.00 69.62 273 ASP A O 1
ATOM 2103 N N . LEU A 1 274 ? -20.524 0.808 -18.073 1.00 72.56 274 LEU A N 1
ATOM 2104 C CA . LEU A 1 274 ? -20.122 2.211 -18.142 1.00 72.56 274 LEU A CA 1
ATOM 2105 C C . LEU A 1 274 ? -21.347 3.114 -18.359 1.00 72.56 274 LEU A C 1
ATOM 2107 O O . LEU A 1 274 ? -21.611 3.627 -19.448 1.00 72.56 274 LEU A O 1
ATOM 2111 N N . LEU A 1 275 ? -22.097 3.339 -17.277 1.00 68.44 275 LEU A N 1
ATOM 2112 C CA . LEU A 1 275 ? -23.304 4.165 -17.309 1.00 68.44 275 LEU A CA 1
ATOM 2113 C C . LEU A 1 275 ? -23.011 5.605 -17.764 1.00 68.44 275 LEU A C 1
ATOM 2115 O O . LEU A 1 275 ? -22.176 6.320 -17.203 1.00 68.44 275 LEU A O 1
ATOM 2119 N N . GLY A 1 276 ? -23.764 6.048 -18.772 1.00 69.12 276 GLY A N 1
ATOM 2120 C CA . GLY A 1 276 ? -23.762 7.422 -19.265 1.00 69.12 276 GLY A CA 1
ATOM 2121 C C . GLY A 1 276 ? -22.878 7.687 -20.484 1.00 69.12 276 GLY A C 1
ATOM 2122 O O . GLY A 1 276 ? -22.890 8.813 -20.965 1.00 69.12 276 GLY A O 1
ATOM 2123 N N . ILE A 1 277 ? -22.132 6.722 -21.022 1.00 79.25 277 ILE A N 1
ATOM 2124 C CA . ILE A 1 277 ? -21.438 6.931 -22.304 1.00 79.25 277 ILE A CA 1
ATOM 2125 C C . ILE A 1 277 ? -22.419 6.677 -23.455 1.00 79.25 277 ILE A C 1
ATOM 2127 O O . ILE A 1 277 ? -22.995 5.597 -23.545 1.00 79.25 277 ILE A O 1
ATOM 2131 N N . ASP A 1 278 ? -22.620 7.670 -24.327 1.00 82.06 278 ASP A N 1
ATOM 2132 C CA . ASP A 1 278 ? -23.494 7.515 -25.492 1.00 82.06 278 ASP A CA 1
ATOM 2133 C C . ASP A 1 278 ? -22.874 6.517 -26.499 1.00 82.06 278 ASP A C 1
ATOM 2135 O O . ASP A 1 278 ? -21.688 6.642 -26.824 1.00 82.06 278 ASP A O 1
ATOM 2139 N N . PRO A 1 279 ? -23.642 5.552 -27.042 1.00 82.56 279 PRO A N 1
ATOM 2140 C CA . PRO A 1 279 ? -23.180 4.613 -28.072 1.00 82.56 279 PRO A CA 1
ATOM 2141 C C . PRO A 1 279 ? -22.486 5.263 -29.285 1.00 82.56 279 PRO A C 1
ATOM 2143 O O . PRO A 1 279 ? -21.620 4.665 -29.929 1.00 82.56 279 PRO A O 1
ATOM 2146 N N . THR A 1 280 ? -22.838 6.508 -29.622 1.00 85.19 280 THR A N 1
ATOM 2147 C CA . THR A 1 280 ? -22.171 7.299 -30.671 1.00 85.19 280 THR A CA 1
ATOM 2148 C C . THR A 1 280 ? -20.678 7.496 -30.406 1.00 85.19 280 THR A C 1
ATOM 2150 O O . THR A 1 280 ? -19.905 7.478 -31.363 1.00 85.19 280 THR A O 1
ATOM 2153 N N . VAL A 1 281 ? -20.251 7.613 -29.145 1.00 85.44 281 VAL A N 1
ATOM 2154 C CA . VAL A 1 281 ? -18.844 7.798 -28.750 1.00 85.44 281 VAL A CA 1
ATOM 2155 C C . VAL A 1 281 ? -18.014 6.582 -29.156 1.00 85.44 281 VAL A C 1
ATOM 2157 O O . VAL A 1 281 ? -16.972 6.723 -29.797 1.00 85.44 281 VAL A O 1
ATOM 2160 N N . TYR A 1 282 ? -18.507 5.370 -28.883 1.00 86.56 282 TYR A N 1
ATOM 2161 C CA . TYR A 1 282 ? -17.849 4.129 -29.307 1.00 86.56 282 TYR A CA 1
ATOM 2162 C C . TYR A 1 282 ? -17.756 4.036 -30.833 1.00 86.56 282 TYR A C 1
ATOM 2164 O O . TYR A 1 282 ? -16.700 3.701 -31.374 1.00 86.56 282 TYR A O 1
ATOM 2172 N N . ARG A 1 283 ? -18.821 4.424 -31.552 1.00 85.00 283 ARG A N 1
ATOM 2173 C CA . ARG A 1 283 ? -18.803 4.486 -33.024 1.00 85.00 283 ARG A CA 1
ATOM 2174 C C . ARG A 1 283 ? -17.767 5.478 -33.556 1.00 85.00 283 ARG A C 1
ATOM 2176 O O . ARG A 1 283 ? -17.063 5.148 -34.507 1.00 85.00 283 ARG A O 1
ATOM 2183 N N . GLN A 1 284 ? -17.645 6.659 -32.950 1.00 86.00 284 GLN A N 1
ATOM 2184 C CA . GLN A 1 284 ? -16.649 7.665 -33.333 1.00 86.00 284 GLN A CA 1
ATOM 2185 C C . GLN A 1 284 ? -15.219 7.170 -33.094 1.00 86.00 284 GLN A C 1
ATOM 2187 O O . GLN A 1 284 ? -14.373 7.295 -33.981 1.00 86.00 284 GLN A O 1
ATOM 2192 N N . ILE A 1 285 ? -14.961 6.561 -31.932 1.00 87.62 285 ILE A N 1
ATOM 2193 C CA . ILE A 1 285 ? -13.662 5.959 -31.607 1.00 87.62 285 ILE A CA 1
ATOM 2194 C C . ILE A 1 285 ? -13.311 4.886 -32.643 1.00 87.62 285 ILE A C 1
ATOM 2196 O O . ILE A 1 285 ? -12.235 4.936 -33.238 1.00 87.62 285 ILE A O 1
ATOM 2200 N N . ASN A 1 286 ? -14.234 3.964 -32.923 1.00 87.81 286 ASN A N 1
ATOM 2201 C CA . ASN A 1 286 ? -14.017 2.891 -33.892 1.00 87.81 286 ASN A CA 1
ATOM 2202 C C . ASN A 1 286 ? -13.808 3.418 -35.317 1.00 87.81 286 ASN A C 1
ATOM 2204 O O . ASN A 1 286 ? -12.933 2.925 -36.027 1.00 87.81 286 ASN A O 1
ATOM 2208 N N . ALA A 1 287 ? -14.554 4.442 -35.741 1.00 85.00 287 ALA A N 1
ATOM 2209 C CA . ALA A 1 287 ? -14.360 5.076 -37.044 1.00 85.00 287 ALA A CA 1
ATOM 2210 C C . ALA A 1 287 ? -12.965 5.713 -37.174 1.00 85.00 287 ALA A C 1
ATOM 2212 O O . ALA A 1 287 ? -12.303 5.553 -38.198 1.00 85.00 287 ALA A O 1
ATOM 2213 N N . ALA A 1 288 ? -12.488 6.389 -36.128 1.00 81.81 288 ALA A N 1
ATOM 2214 C CA . ALA A 1 288 ? -11.176 7.027 -36.128 1.00 81.81 288 ALA A CA 1
ATOM 2215 C C . ALA A 1 288 ? -10.012 6.030 -36.059 1.00 81.81 288 ALA A C 1
ATOM 2217 O O . ALA A 1 288 ? -9.002 6.207 -36.742 1.00 81.81 288 ALA A O 1
ATOM 2218 N N . LEU A 1 289 ? -10.158 4.966 -35.268 1.00 82.44 289 LEU A N 1
ATOM 2219 C CA . LEU A 1 289 ? -9.200 3.864 -35.236 1.00 82.44 289 LEU A CA 1
ATOM 2220 C C . LEU A 1 289 ? -9.084 3.205 -36.620 1.00 82.44 289 LEU A C 1
ATOM 2222 O O . LEU A 1 289 ? -7.974 2.986 -37.104 1.00 82.44 289 LEU A O 1
ATOM 2226 N N . LYS A 1 290 ? -10.216 2.980 -37.304 1.00 83.06 290 LYS A N 1
ATOM 2227 C CA . LYS A 1 290 ? -10.256 2.460 -38.684 1.00 83.06 290 LYS A CA 1
ATOM 2228 C C . LYS A 1 290 ? -9.649 3.427 -39.706 1.00 83.06 290 LYS A C 1
ATOM 2230 O O . LYS A 1 290 ? -9.091 2.978 -40.700 1.00 83.06 290 LYS A O 1
ATOM 2235 N N . SER A 1 291 ? -9.697 4.738 -39.457 1.00 79.81 291 SER A N 1
ATOM 2236 C CA . SER A 1 291 ? -9.064 5.754 -40.311 1.00 79.81 291 SER A CA 1
ATOM 2237 C C . SER A 1 291 ? -7.560 5.938 -40.048 1.00 79.81 291 SER A C 1
ATOM 2239 O O . SER A 1 291 ? -6.986 6.929 -40.497 1.00 79.81 291 SER A O 1
ATOM 2241 N N . GLY A 1 292 ? -6.927 5.056 -39.266 1.00 72.81 292 GLY A N 1
ATOM 2242 C CA . GLY A 1 292 ? -5.490 5.095 -38.979 1.00 72.81 292 GLY A CA 1
ATOM 2243 C C . GLY A 1 292 ? -5.069 6.092 -37.894 1.00 72.81 292 GLY A C 1
ATOM 2244 O O . GLY A 1 292 ? -3.872 6.278 -37.673 1.00 72.81 292 GLY A O 1
ATOM 2245 N N . LYS A 1 293 ? -6.009 6.732 -37.181 1.00 75.69 293 LYS A N 1
ATOM 2246 C CA . LYS A 1 293 ? -5.650 7.594 -36.047 1.00 75.69 293 LYS A CA 1
ATOM 2247 C C . LYS A 1 293 ? -5.224 6.728 -34.867 1.00 75.69 293 LYS A C 1
ATOM 2249 O O . LYS A 1 293 ? -5.999 5.915 -34.369 1.00 75.69 293 LYS A O 1
ATOM 2254 N N . ARG A 1 294 ? -3.987 6.922 -34.404 1.00 75.50 294 ARG A N 1
ATOM 2255 C CA . ARG A 1 294 ? -3.401 6.118 -33.321 1.00 75.50 294 ARG A CA 1
ATOM 2256 C C . ARG A 1 294 ? -3.731 6.652 -31.926 1.00 75.50 294 ARG A C 1
ATOM 2258 O O . ARG A 1 294 ? -3.766 5.874 -30.984 1.00 75.50 294 ARG A O 1
ATOM 2265 N N . HIS A 1 295 ? -3.991 7.948 -31.773 1.00 86.69 295 HIS A N 1
ATOM 2266 C CA . HIS A 1 295 ? -4.099 8.587 -30.455 1.00 86.69 295 HIS A CA 1
ATOM 2267 C C . HIS A 1 295 ? -5.504 9.123 -30.196 1.00 86.69 295 HIS A C 1
ATOM 2269 O O . HIS A 1 295 ? -6.176 9.593 -31.116 1.00 86.69 295 HIS A O 1
ATOM 2275 N N . ILE A 1 296 ? -5.961 9.050 -28.945 1.00 87.69 296 ILE A N 1
ATOM 2276 C CA . ILE A 1 296 ? -7.343 9.366 -28.562 1.00 87.69 296 ILE A CA 1
ATOM 2277 C C . ILE A 1 296 ? -7.340 10.470 -27.513 1.00 87.69 296 ILE A C 1
ATOM 2279 O O . ILE A 1 296 ? -6.583 10.425 -26.549 1.00 87.69 296 ILE A O 1
ATOM 2283 N N . MET A 1 297 ? -8.201 11.465 -27.697 1.00 87.81 297 MET A N 1
ATOM 2284 C CA . MET A 1 297 ? -8.424 12.527 -26.727 1.00 87.81 297 MET A CA 1
ATOM 2285 C C . MET A 1 297 ? -9.911 12.581 -26.390 1.00 87.81 297 MET A C 1
ATOM 2287 O O . MET A 1 297 ? -10.746 12.872 -27.248 1.00 87.81 297 MET A O 1
ATOM 2291 N N . LEU A 1 298 ? -10.230 12.272 -25.135 1.00 87.44 298 LEU A N 1
ATOM 2292 C CA . LEU A 1 298 ? -11.581 12.293 -24.588 1.00 87.44 298 LEU A CA 1
ATOM 2293 C C . LEU A 1 298 ? -11.793 13.611 -23.854 1.00 87.44 298 LEU A C 1
ATOM 2295 O O . LEU A 1 298 ? -11.097 13.895 -22.879 1.00 87.44 298 LEU A O 1
ATOM 2299 N N . TYR A 1 299 ? -12.776 14.401 -24.269 1.00 85.12 299 TYR A N 1
ATOM 2300 C CA . TYR A 1 299 ? -13.094 15.655 -23.596 1.00 85.12 299 TYR A CA 1
ATOM 2301 C C . TYR A 1 299 ? -14.578 15.769 -23.285 1.00 85.12 299 TYR A C 1
ATOM 2303 O O . TYR A 1 299 ? -15.426 15.210 -23.972 1.00 85.12 299 TYR A O 1
ATOM 2311 N N . GLY A 1 300 ? -14.883 16.468 -22.196 1.00 80.75 300 GLY A N 1
ATOM 2312 C CA . GLY A 1 300 ? -16.256 16.678 -21.750 1.00 80.75 300 GLY A CA 1
ATOM 2313 C C . GLY A 1 300 ? -16.346 17.053 -20.270 1.00 80.75 300 GLY A C 1
ATOM 2314 O O . GLY A 1 300 ? -15.314 17.107 -19.585 1.00 80.75 300 GLY A O 1
ATOM 2315 N N . PRO A 1 301 ? -17.562 17.280 -19.744 1.00 75.44 301 PRO A N 1
ATOM 2316 C CA . PRO A 1 301 ? -17.783 17.711 -18.360 1.00 75.44 301 PRO A CA 1
ATOM 2317 C C . PRO A 1 301 ? -17.150 16.761 -17.327 1.00 75.44 301 PRO A C 1
ATOM 2319 O O . PRO A 1 301 ? -16.979 15.577 -17.624 1.00 75.44 301 PRO A O 1
ATOM 2322 N N . PRO A 1 302 ? -16.771 17.209 -16.118 1.00 73.06 302 PRO A N 1
ATOM 2323 C CA . PRO A 1 302 ? -16.290 16.307 -15.065 1.00 73.06 302 PRO A CA 1
ATOM 2324 C C . PRO A 1 302 ? -17.375 15.302 -14.641 1.00 73.06 302 PRO A C 1
ATOM 2326 O O . PRO A 1 302 ? -18.564 15.538 -14.833 1.00 73.06 302 PRO A O 1
ATOM 2329 N N . GLY A 1 303 ? -16.968 14.155 -14.088 1.00 71.31 303 GLY A N 1
ATOM 2330 C CA . GLY A 1 303 ? -17.905 13.111 -13.635 1.00 71.31 303 GLY A CA 1
ATOM 2331 C C . GLY A 1 303 ? -18.551 12.281 -14.755 1.00 71.31 303 GLY A C 1
ATOM 2332 O O . GLY A 1 303 ? -19.409 11.449 -14.492 1.00 71.31 303 GLY A O 1
ATOM 2333 N N . THR A 1 304 ? -18.118 12.457 -16.006 1.00 71.88 304 THR A N 1
ATOM 2334 C CA . THR A 1 304 ? -18.681 11.788 -17.194 1.00 71.88 304 THR A CA 1
ATOM 2335 C C . THR A 1 304 ? -18.023 10.450 -17.554 1.00 71.88 304 THR A C 1
ATOM 2337 O O . THR A 1 304 ? -18.187 9.955 -18.665 1.00 71.88 304 THR A O 1
ATOM 2340 N N . GLY A 1 305 ? -17.246 9.853 -16.650 1.00 80.75 305 GLY A N 1
ATOM 2341 C CA . GLY A 1 305 ? -16.644 8.535 -16.879 1.00 80.75 305 GLY A CA 1
ATOM 2342 C C . GLY A 1 305 ? -15.495 8.491 -17.899 1.00 80.75 305 GLY A C 1
ATOM 2343 O O . GLY A 1 305 ? -15.078 7.396 -18.256 1.00 80.75 305 GLY A O 1
ATOM 2344 N N . LYS A 1 306 ? -14.935 9.633 -18.337 1.00 85.50 306 LYS A N 1
ATOM 2345 C CA . LYS A 1 306 ? -13.816 9.701 -19.310 1.00 85.50 306 LYS A CA 1
ATOM 2346 C C . LYS A 1 306 ? -12.611 8.848 -18.919 1.00 85.50 306 LYS A C 1
ATOM 2348 O O . LYS A 1 306 ? -12.112 8.096 -19.743 1.00 85.50 306 LYS A O 1
ATOM 2353 N N . THR A 1 307 ? -12.172 8.923 -17.664 1.00 83.81 307 THR A N 1
ATOM 2354 C CA . THR A 1 307 ? -11.050 8.123 -17.145 1.00 83.81 307 THR A CA 1
ATOM 2355 C C . THR A 1 307 ? -11.364 6.629 -17.191 1.00 83.81 307 THR A C 1
ATOM 2357 O O . THR A 1 307 ? -10.511 5.798 -17.494 1.00 83.81 307 THR A O 1
ATOM 2360 N N . THR A 1 308 ? -12.612 6.260 -16.909 1.00 84.25 308 THR A N 1
ATOM 2361 C CA . THR A 1 308 ? -13.060 4.865 -16.963 1.00 84.25 308 THR A CA 1
ATOM 2362 C C . THR A 1 308 ? -13.162 4.376 -18.410 1.00 84.25 308 THR A C 1
ATOM 2364 O O . THR A 1 308 ? -12.706 3.274 -18.697 1.00 84.25 308 THR A O 1
ATOM 2367 N N . LEU A 1 309 ? -13.644 5.213 -19.335 1.00 86.06 309 LEU A N 1
ATOM 2368 C CA . LEU A 1 309 ? -13.647 4.932 -20.773 1.00 86.06 309 LEU A CA 1
ATOM 2369 C C . LEU A 1 309 ? -12.220 4.824 -21.340 1.00 86.06 309 LEU A C 1
ATOM 2371 O O . LEU A 1 309 ? -11.948 3.918 -22.118 1.00 86.06 309 LEU A O 1
ATOM 2375 N N . ALA A 1 310 ? -11.285 5.678 -20.916 1.00 88.44 310 ALA A N 1
ATOM 2376 C CA . ALA A 1 310 ? -9.877 5.600 -21.310 1.00 88.44 310 ALA A CA 1
ATOM 2377 C C . ALA A 1 310 ? -9.239 4.265 -20.898 1.00 88.44 310 ALA A C 1
ATOM 2379 O O . ALA A 1 310 ? -8.605 3.605 -21.721 1.00 88.44 310 ALA A O 1
ATOM 2380 N N . ARG A 1 311 ? -9.467 3.830 -19.649 1.00 86.50 311 ARG A N 1
ATOM 2381 C CA . ARG A 1 311 ? -9.014 2.518 -19.157 1.00 86.50 311 ARG A CA 1
ATOM 2382 C C . ARG A 1 311 ? -9.651 1.364 -19.921 1.00 86.50 311 ARG A C 1
ATOM 2384 O O . ARG A 1 311 ? -8.959 0.402 -20.237 1.00 86.50 311 ARG A O 1
ATOM 2391 N N . TRP A 1 312 ? -10.940 1.463 -20.246 1.00 86.12 312 TRP A N 1
ATOM 2392 C CA . TRP A 1 312 ? -11.636 0.463 -21.057 1.00 86.12 312 TRP A CA 1
ATOM 2393 C C . TRP A 1 312 ? -11.013 0.324 -22.446 1.00 86.12 312 TRP A C 1
ATOM 2395 O O . TRP A 1 312 ? -10.629 -0.773 -22.838 1.00 86.12 312 TRP A O 1
ATOM 2405 N N . ILE A 1 313 ? -10.842 1.442 -23.154 1.00 85.75 313 ILE A N 1
ATOM 2406 C CA . ILE A 1 313 ? -10.228 1.470 -24.485 1.00 85.75 313 ILE A CA 1
ATOM 2407 C C . ILE A 1 313 ? -8.829 0.851 -24.436 1.00 85.75 313 ILE A C 1
ATOM 2409 O O . ILE A 1 313 ? -8.530 -0.043 -25.222 1.00 85.75 313 ILE A O 1
ATOM 2413 N N . ALA A 1 314 ? -7.988 1.278 -23.490 1.00 87.00 314 ALA A N 1
ATOM 2414 C CA . ALA A 1 314 ? -6.639 0.744 -23.337 1.00 87.00 314 ALA A CA 1
ATOM 2415 C C . ALA A 1 314 ? -6.644 -0.766 -23.052 1.00 87.00 314 ALA A C 1
ATOM 2417 O O . ALA A 1 314 ? -5.904 -1.513 -23.678 1.00 87.00 314 ALA A O 1
ATOM 2418 N N . THR A 1 315 ? -7.539 -1.225 -22.173 1.00 84.19 315 THR A N 1
ATOM 2419 C CA . THR A 1 315 ? -7.693 -2.646 -21.831 1.00 84.19 315 THR A CA 1
ATOM 2420 C C . THR A 1 315 ? -8.040 -3.491 -23.054 1.00 84.19 315 THR A C 1
ATOM 2422 O O . THR A 1 315 ? -7.423 -4.530 -23.259 1.00 84.19 315 THR A O 1
ATOM 2425 N N . ILE A 1 316 ? -8.973 -3.036 -23.894 1.00 81.44 316 ILE A N 1
ATOM 2426 C CA . ILE A 1 316 ? -9.363 -3.753 -25.116 1.00 81.44 316 ILE A CA 1
ATOM 2427 C C . ILE A 1 316 ? -8.224 -3.793 -26.143 1.00 81.44 316 ILE A C 1
ATOM 2429 O O . ILE A 1 316 ? -8.055 -4.786 -26.845 1.00 81.44 316 ILE A O 1
ATOM 2433 N N . LEU A 1 317 ? -7.435 -2.722 -26.238 1.00 74.94 317 LEU A N 1
ATOM 2434 C CA . LEU A 1 317 ? -6.390 -2.594 -27.253 1.00 74.94 317 LEU A CA 1
ATOM 2435 C C . LEU A 1 317 ? -5.147 -3.445 -26.981 1.00 74.94 317 LEU A C 1
ATOM 2437 O O . LEU A 1 317 ? -4.445 -3.782 -27.932 1.00 74.94 317 LEU A O 1
ATOM 2441 N N . THR A 1 318 ? -4.857 -3.746 -25.716 1.00 71.81 318 THR A N 1
ATOM 2442 C CA . THR A 1 318 ? -3.609 -4.411 -25.300 1.00 71.81 318 THR A CA 1
ATOM 2443 C C . THR A 1 318 ? -3.809 -5.484 -24.234 1.00 71.81 318 THR A C 1
ATOM 2445 O O . THR A 1 318 ? -2.881 -5.795 -23.490 1.00 71.81 318 THR A O 1
ATOM 2448 N N . GLY A 1 319 ? -5.020 -6.036 -24.120 1.00 67.19 319 GLY A N 1
ATOM 2449 C CA . GLY A 1 319 ? -5.307 -7.135 -23.193 1.00 67.19 319 GLY A CA 1
ATOM 2450 C C . GLY A 1 319 ? -5.151 -6.759 -21.717 1.00 67.19 319 GLY A C 1
ATOM 2451 O O . GLY A 1 319 ? -4.813 -7.603 -20.900 1.00 67.19 319 GLY A O 1
ATOM 2452 N N . GLY A 1 320 ? -5.371 -5.487 -21.367 1.00 69.50 320 GLY A N 1
ATOM 2453 C CA . GLY A 1 320 ? -5.274 -4.996 -19.985 1.00 69.50 320 GLY A CA 1
ATOM 2454 C C . GLY A 1 320 ? -3.959 -4.315 -19.612 1.00 69.50 320 GLY A C 1
ATOM 2455 O O . GLY A 1 320 ? -3.872 -3.778 -18.511 1.00 69.50 320 GLY A O 1
ATOM 2456 N N . LYS A 1 321 ? -2.976 -4.249 -20.518 1.00 77.06 321 LYS A N 1
ATOM 2457 C CA . LYS A 1 321 ? -1.683 -3.596 -20.253 1.00 77.06 321 LYS A CA 1
ATOM 2458 C C . LYS A 1 321 ? -1.688 -2.130 -20.657 1.00 77.06 321 LYS A C 1
ATOM 2460 O O . LYS A 1 321 ? -1.712 -1.814 -21.844 1.00 77.06 321 LYS A O 1
ATOM 2465 N N . TRP A 1 322 ? -1.624 -1.221 -19.696 1.00 84.62 322 TRP A N 1
ATOM 2466 C CA . TRP A 1 322 ? -1.537 0.217 -19.949 1.00 84.62 322 TRP A CA 1
ATOM 2467 C C . TRP A 1 322 ? -0.949 0.942 -18.745 1.00 84.62 322 TRP A C 1
ATOM 2469 O O . TRP A 1 322 ? -1.054 0.476 -17.616 1.00 84.62 322 TRP A O 1
ATOM 2479 N N . THR A 1 323 ? -0.370 2.113 -18.985 1.00 85.75 323 THR A N 1
ATOM 2480 C CA . THR A 1 323 ? 0.138 2.999 -17.931 1.00 85.75 323 THR A CA 1
ATOM 2481 C C . THR A 1 323 ? -0.836 4.154 -17.752 1.00 85.75 323 THR A C 1
ATOM 2483 O O . THR A 1 323 ? -1.256 4.736 -18.747 1.00 85.75 323 THR A O 1
ATOM 2486 N N . LEU A 1 324 ? -1.202 4.518 -16.520 1.00 86.62 324 LEU A N 1
ATOM 2487 C CA . LEU A 1 324 ? -2.028 5.701 -16.246 1.00 86.62 324 LEU A CA 1
ATOM 2488 C C . LEU A 1 324 ? -1.283 6.682 -15.356 1.00 86.62 324 LEU A C 1
ATOM 2490 O O . LEU A 1 324 ? -0.806 6.323 -14.283 1.00 86.62 324 LEU A O 1
ATOM 2494 N N . VAL A 1 325 ? -1.262 7.936 -15.788 1.00 85.56 325 VAL A N 1
ATOM 2495 C CA . VAL A 1 325 ? -0.753 9.072 -15.026 1.00 85.56 325 VAL A CA 1
ATOM 2496 C C . VAL A 1 325 ? -1.790 10.186 -15.000 1.00 85.56 325 VAL A C 1
ATOM 2498 O O . VAL A 1 325 ? -2.568 10.333 -15.939 1.00 85.56 325 VAL A O 1
ATOM 2501 N N . THR A 1 326 ? -1.806 10.979 -13.933 1.00 83.81 326 THR A N 1
ATOM 2502 C CA . THR A 1 326 ? -2.714 12.127 -13.792 1.00 83.81 326 THR A CA 1
ATOM 2503 C C . THR A 1 326 ? -1.919 13.420 -13.889 1.00 83.81 326 THR A C 1
ATOM 2505 O O . THR A 1 326 ? -0.932 13.581 -13.174 1.00 83.81 326 THR A O 1
ATOM 2508 N N . GLY A 1 327 ? -2.356 14.333 -14.756 1.00 79.00 327 GLY A N 1
ATOM 2509 C CA . GLY A 1 327 ? -1.711 15.618 -14.996 1.00 79.00 327 GLY A CA 1
ATOM 2510 C C . GLY A 1 327 ? -1.556 16.449 -13.723 1.00 79.00 327 GLY A C 1
ATOM 2511 O O . GLY A 1 327 ? -2.484 16.573 -12.919 1.00 79.00 327 GLY A O 1
ATOM 2512 N N . SER A 1 328 ? -0.377 17.051 -13.569 1.00 79.19 328 SER A N 1
ATOM 2513 C CA . SER A 1 328 ? -0.035 17.965 -12.476 1.00 79.19 328 SER A CA 1
ATOM 2514 C C . SER A 1 328 ? 0.563 19.260 -13.025 1.00 79.19 328 SER A C 1
ATOM 2516 O O . SER A 1 328 ? 1.258 19.241 -14.042 1.00 79.19 328 SER A O 1
ATOM 2518 N N . SER A 1 329 ? 0.338 20.380 -12.335 1.00 77.38 329 SER A N 1
ATOM 2519 C CA . SER A 1 329 ? 0.912 21.687 -12.690 1.00 77.38 329 SER A CA 1
ATOM 2520 C C . SER A 1 329 ? 2.437 21.710 -12.609 1.00 77.38 329 SER A C 1
ATOM 2522 O O . SER A 1 329 ? 3.080 22.492 -13.306 1.00 77.38 329 SER A O 1
ATOM 2524 N N . ASP A 1 330 ? 3.010 20.835 -11.782 1.00 75.94 330 ASP A N 1
ATOM 2525 C CA . ASP A 1 330 ? 4.452 20.779 -11.529 1.00 75.94 330 ASP A CA 1
ATOM 2526 C C . ASP A 1 330 ? 5.207 19.970 -12.592 1.00 75.94 330 ASP A C 1
ATOM 2528 O O . ASP A 1 330 ? 6.436 19.907 -12.571 1.00 75.94 330 ASP A O 1
ATOM 2532 N N . TRP A 1 331 ? 4.487 19.357 -13.537 1.00 81.69 331 TRP A N 1
ATOM 2533 C CA . TRP A 1 331 ? 5.097 18.548 -14.581 1.00 81.69 331 TRP A CA 1
ATOM 2534 C C . TRP A 1 331 ? 5.961 19.358 -15.551 1.00 81.69 331 TRP A C 1
ATOM 2536 O O . TRP A 1 331 ? 5.753 20.537 -15.863 1.00 81.69 331 TRP A O 1
ATOM 2546 N N . SER A 1 332 ? 6.947 18.652 -16.077 1.00 81.50 332 SER A N 1
ATOM 2547 C CA . SER A 1 332 ? 7.886 19.088 -17.091 1.00 81.50 332 SER A CA 1
ATOM 2548 C C . SER A 1 332 ? 8.028 18.017 -18.173 1.00 81.50 332 SER A C 1
ATOM 2550 O O . SER A 1 332 ? 7.526 16.898 -18.047 1.00 81.50 332 SER A O 1
ATOM 2552 N N . SER A 1 333 ? 8.767 18.329 -19.238 1.00 82.75 333 SER A N 1
ATOM 2553 C CA . SER A 1 333 ? 9.141 17.321 -20.231 1.00 82.75 333 SER A CA 1
ATOM 2554 C C . SER A 1 333 ? 9.932 16.158 -19.622 1.00 82.75 333 SER A C 1
ATOM 2556 O O . SER A 1 333 ? 9.858 15.054 -20.152 1.00 82.75 333 SER A O 1
ATOM 2558 N N . GLN A 1 334 ? 10.636 16.349 -18.498 1.00 84.06 334 GLN A N 1
ATOM 2559 C CA . GLN A 1 334 ? 11.405 15.276 -17.860 1.00 84.06 334 GLN A CA 1
ATOM 2560 C C . GLN A 1 334 ? 10.513 14.192 -17.249 1.00 84.06 334 GLN A C 1
ATOM 2562 O O . GLN A 1 334 ? 10.912 13.033 -17.211 1.00 84.06 334 GLN A O 1
ATOM 2567 N N . ASP A 1 335 ? 9.296 14.534 -16.826 1.00 82.56 335 ASP A N 1
ATOM 2568 C CA . ASP A 1 335 ? 8.372 13.568 -16.227 1.00 82.56 335 ASP A CA 1
ATOM 2569 C C . ASP A 1 335 ? 7.826 12.586 -17.275 1.00 82.56 335 ASP A C 1
ATOM 2571 O O . ASP A 1 335 ? 7.690 11.390 -17.008 1.00 82.56 335 ASP A O 1
ATOM 2575 N N . ILE A 1 336 ? 7.569 13.074 -18.496 1.00 84.25 336 ILE A N 1
ATOM 2576 C CA . ILE A 1 336 ? 7.054 12.268 -19.613 1.00 84.25 336 ILE A CA 1
ATOM 2577 C C . ILE A 1 336 ? 8.180 11.644 -20.437 1.00 84.25 336 ILE A C 1
ATOM 2579 O O . ILE A 1 336 ? 8.167 10.438 -20.673 1.00 84.25 336 ILE A O 1
ATOM 2583 N N . ILE A 1 337 ? 9.152 12.445 -20.869 1.00 88.25 337 ILE A N 1
ATOM 2584 C CA . ILE A 1 337 ? 10.239 12.023 -21.760 1.00 88.25 337 ILE A CA 1
ATOM 2585 C C . ILE A 1 337 ? 11.435 11.497 -20.975 1.00 88.25 337 ILE A C 1
ATOM 2587 O O . ILE A 1 337 ? 11.972 10.447 -21.310 1.00 88.25 337 ILE A O 1
ATOM 2591 N N . GLY A 1 338 ? 11.844 12.194 -19.921 1.00 87.75 338 GLY A N 1
ATOM 2592 C CA . GLY A 1 338 ? 13.062 11.891 -19.171 1.00 87.75 338 GLY A CA 1
ATOM 2593 C C . GLY A 1 338 ? 14.094 13.006 -19.239 1.00 87.75 338 GLY A C 1
ATOM 2594 O O . GLY A 1 338 ? 13.952 13.975 -19.988 1.00 87.75 338 GLY A O 1
ATOM 2595 N N . GLY A 1 339 ? 15.152 12.866 -18.452 1.00 87.25 339 GLY A N 1
ATOM 2596 C CA . GLY A 1 339 ? 16.229 13.845 -18.396 1.00 87.25 339 GLY A CA 1
ATOM 2597 C C . GLY A 1 339 ? 17.439 13.346 -17.624 1.00 87.25 339 GLY A C 1
ATOM 2598 O O . GLY A 1 339 ? 17.432 12.258 -17.054 1.00 87.25 339 GLY A O 1
ATOM 2599 N N . TYR A 1 340 ? 18.497 14.150 -17.616 1.00 85.69 340 TYR A N 1
ATOM 2600 C CA . TYR A 1 340 ? 19.672 13.866 -16.803 1.00 85.69 340 TYR A CA 1
ATOM 2601 C C . TYR A 1 340 ? 19.376 14.051 -15.318 1.00 85.69 340 TYR A C 1
ATOM 2603 O O . TYR A 1 340 ? 18.953 15.128 -14.899 1.00 85.69 340 TYR A O 1
ATOM 2611 N N . GLN A 1 341 ? 19.648 13.017 -14.529 1.00 80.94 341 GLN A N 1
ATOM 2612 C CA . GLN A 1 341 ? 19.509 13.038 -13.078 1.00 80.94 341 GLN A CA 1
ATOM 2613 C C . GLN A 1 341 ? 20.795 12.537 -12.413 1.00 80.94 341 GLN A C 1
ATOM 2615 O O . GLN A 1 341 ? 21.500 11.699 -12.989 1.00 80.94 341 GLN A O 1
ATOM 2620 N N . PRO A 1 342 ? 21.124 13.041 -11.212 1.00 73.31 342 PRO A N 1
ATOM 2621 C CA . PRO A 1 342 ? 22.243 12.524 -10.447 1.00 73.31 342 PRO A CA 1
ATOM 2622 C C . PRO A 1 342 ? 21.959 11.081 -10.024 1.00 73.31 342 PRO A C 1
ATOM 2624 O O . PRO A 1 342 ? 20.916 10.774 -9.448 1.00 73.31 342 PRO A O 1
ATOM 2627 N N . VAL A 1 343 ? 22.919 10.207 -10.287 1.00 71.69 343 VAL A N 1
ATOM 2628 C CA . VAL A 1 343 ? 22.956 8.828 -9.805 1.00 71.69 343 VAL A CA 1
ATOM 2629 C C . VAL A 1 343 ? 24.028 8.726 -8.717 1.00 71.69 343 VAL A C 1
ATOM 2631 O O . VAL A 1 343 ? 24.951 9.543 -8.660 1.00 71.69 343 VAL A O 1
ATOM 2634 N N . GLY A 1 344 ? 23.883 7.777 -7.787 1.00 59.53 344 GLY A N 1
ATOM 2635 C CA . GLY A 1 344 ? 24.819 7.612 -6.666 1.00 59.53 344 GLY A CA 1
ATOM 2636 C C . GLY A 1 344 ? 26.292 7.615 -7.111 1.00 59.53 344 GLY A C 1
ATOM 2637 O O . GLY A 1 344 ? 26.604 7.216 -8.229 1.00 59.53 344 GLY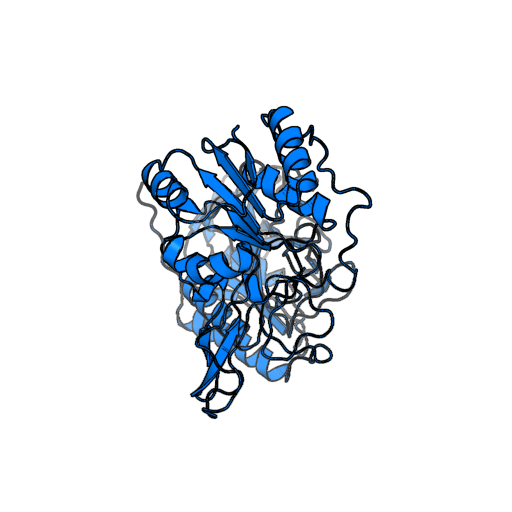 A O 1
ATOM 2638 N N . ASN A 1 345 ? 27.194 8.070 -6.232 1.00 61.81 345 ASN A N 1
ATOM 2639 C CA . ASN A 1 345 ? 28.622 8.338 -6.505 1.00 61.81 345 ASN A CA 1
ATOM 2640 C C . ASN A 1 345 ? 28.929 9.590 -7.354 1.00 61.81 345 ASN A C 1
ATOM 2642 O O . ASN A 1 345 ? 30.039 9.723 -7.860 1.00 61.81 345 ASN A O 1
ATOM 2646 N N . GLY A 1 346 ? 27.987 10.531 -7.484 1.00 66.31 346 GLY A N 1
ATOM 2647 C CA . GLY A 1 346 ? 28.222 11.807 -8.178 1.00 66.31 346 GLY A CA 1
ATOM 2648 C C . GLY A 1 346 ? 28.166 11.716 -9.706 1.00 66.31 346 GLY A C 1
ATOM 2649 O O . GLY A 1 346 ? 28.518 12.678 -10.383 1.00 66.31 346 GLY A O 1
ATOM 2650 N N . GLY A 1 347 ? 27.713 10.580 -10.244 1.00 73.31 347 GLY A N 1
ATOM 2651 C CA . GLY A 1 347 ? 27.465 10.411 -11.671 1.00 73.31 347 GLY A CA 1
ATOM 2652 C C . GLY A 1 347 ? 26.162 11.079 -12.104 1.00 73.31 347 GLY A C 1
ATOM 2653 O O . GLY A 1 347 ? 25.286 11.369 -11.289 1.00 73.31 347 GLY A O 1
ATOM 2654 N N . VAL A 1 348 ? 26.009 11.294 -13.407 1.00 77.75 348 VAL A N 1
ATOM 2655 C CA . VAL A 1 348 ? 24.764 11.774 -14.015 1.00 77.75 348 VAL A CA 1
ATOM 2656 C C . VAL A 1 348 ? 24.378 10.808 -15.125 1.00 77.75 348 VAL A C 1
ATOM 2658 O O . VAL A 1 348 ? 25.200 10.498 -15.983 1.00 77.75 348 VAL A O 1
ATOM 2661 N N . ALA A 1 349 ? 23.133 10.340 -15.114 1.00 78.38 349 ALA A N 1
ATOM 2662 C CA . ALA A 1 349 ? 22.605 9.441 -16.134 1.00 78.38 349 ALA A CA 1
ATOM 2663 C C . ALA A 1 349 ? 21.296 9.985 -16.704 1.00 78.38 349 ALA A C 1
ATOM 2665 O O . ALA A 1 349 ? 20.564 10.710 -16.027 1.00 78.38 349 ALA A O 1
ATOM 2666 N N . PHE A 1 350 ? 20.999 9.648 -17.960 1.00 83.75 350 PHE A N 1
ATOM 2667 C CA . PHE A 1 350 ? 19.677 9.901 -18.521 1.00 83.75 350 PHE A CA 1
ATOM 2668 C C . PHE A 1 350 ? 18.690 8.905 -17.920 1.00 83.75 350 PHE A C 1
ATOM 2670 O O . PHE A 1 350 ? 18.845 7.699 -18.094 1.00 83.75 350 PHE A O 1
ATOM 2677 N N . ILE A 1 351 ? 17.684 9.422 -17.224 1.00 83.19 351 ILE A N 1
ATOM 2678 C CA . ILE A 1 351 ? 16.592 8.635 -16.665 1.00 83.19 351 ILE A CA 1
ATOM 2679 C C . ILE A 1 351 ? 15.368 8.848 -17.563 1.00 83.19 351 ILE A C 1
ATOM 2681 O O . ILE A 1 351 ? 14.867 9.978 -17.627 1.00 83.19 351 ILE A O 1
ATOM 2685 N N . PRO A 1 352 ? 14.896 7.811 -18.286 1.00 83.50 352 PRO A N 1
ATOM 2686 C CA . PRO A 1 352 ? 13.711 7.914 -19.131 1.00 83.50 352 PRO A CA 1
ATOM 2687 C C . PRO A 1 352 ? 12.470 8.246 -18.297 1.00 83.50 352 PRO A C 1
ATOM 2689 O O . PRO A 1 352 ? 12.313 7.744 -17.187 1.00 83.50 352 PRO A O 1
ATOM 2692 N N . GLY A 1 353 ? 11.582 9.081 -18.835 1.00 82.06 353 GLY A N 1
ATOM 2693 C CA . GLY A 1 353 ? 10.307 9.465 -18.222 1.00 82.06 353 GLY A CA 1
ATOM 2694 C C . GLY A 1 353 ? 9.205 8.436 -18.476 1.00 82.06 353 GLY A C 1
ATOM 2695 O O . GLY A 1 353 ? 9.417 7.441 -19.171 1.00 82.06 353 GLY A O 1
ATOM 2696 N N . VAL A 1 354 ? 8.004 8.662 -17.932 1.00 82.56 354 VAL A N 1
ATOM 2697 C CA . VAL A 1 354 ? 6.934 7.642 -17.908 1.00 82.56 354 VAL A CA 1
ATOM 2698 C C . VAL A 1 354 ? 6.550 7.101 -19.287 1.00 82.56 354 VAL A C 1
ATOM 2700 O O . VAL A 1 354 ? 6.201 5.928 -19.399 1.00 82.56 354 VAL A O 1
ATOM 2703 N N . LEU A 1 355 ? 6.662 7.912 -20.343 1.00 87.44 355 LEU A N 1
ATOM 2704 C CA . LEU A 1 355 ? 6.427 7.443 -21.703 1.00 87.44 355 LEU A CA 1
ATOM 2705 C C . LEU A 1 355 ? 7.552 6.530 -22.189 1.00 87.44 355 LEU A C 1
ATOM 2707 O O . LEU A 1 355 ? 7.279 5.425 -22.646 1.00 87.44 355 LEU A O 1
ATOM 2711 N N . LEU A 1 356 ? 8.801 7.001 -22.127 1.00 86.12 356 LEU A N 1
ATOM 2712 C CA . LEU A 1 356 ? 9.935 6.280 -22.711 1.00 86.12 356 LEU A CA 1
ATOM 2713 C C . LEU A 1 356 ? 10.243 4.983 -21.963 1.00 86.12 356 LEU A C 1
ATOM 2715 O O . LEU A 1 356 ? 10.714 4.029 -22.573 1.00 86.12 356 LEU A O 1
ATOM 2719 N N . ARG A 1 357 ? 9.915 4.926 -20.668 1.00 79.50 357 ARG A N 1
ATOM 2720 C CA . ARG A 1 357 ? 10.010 3.702 -19.866 1.00 79.50 357 ARG A CA 1
ATOM 2721 C C . ARG A 1 357 ? 9.081 2.594 -20.349 1.00 79.50 357 ARG A C 1
ATOM 2723 O O . ARG A 1 357 ? 9.456 1.431 -20.297 1.00 79.50 357 ARG A O 1
ATOM 2730 N N . ARG A 1 358 ? 7.871 2.947 -20.798 1.00 78.56 358 ARG A N 1
ATOM 2731 C CA . ARG A 1 358 ? 6.793 2.013 -21.168 1.00 78.56 358 ARG A CA 1
ATOM 2732 C C . ARG A 1 358 ? 6.262 2.294 -22.565 1.00 78.56 358 ARG A C 1
ATOM 2734 O O . ARG A 1 358 ? 5.055 2.406 -22.787 1.00 78.56 358 ARG A O 1
ATOM 2741 N N . PHE A 1 359 ? 7.183 2.441 -23.517 1.00 88.06 359 PHE A N 1
ATOM 2742 C CA . PHE A 1 359 ? 6.832 2.844 -24.877 1.00 88.06 359 PHE A CA 1
ATOM 2743 C C . PHE A 1 359 ? 6.216 1.706 -25.710 1.00 88.06 359 PHE A C 1
ATOM 2745 O O . PHE A 1 359 ? 5.844 1.891 -26.863 1.00 88.06 359 PHE A O 1
ATOM 2752 N N . ASP A 1 360 ? 6.058 0.527 -25.120 1.00 80.62 360 ASP A N 1
ATOM 2753 C CA . ASP A 1 360 ? 5.455 -0.673 -25.690 1.00 80.62 360 ASP A CA 1
ATOM 2754 C C . ASP A 1 360 ? 3.919 -0.712 -25.561 1.00 80.62 360 ASP A C 1
ATOM 2756 O O . ASP A 1 360 ? 3.255 -1.351 -26.378 1.00 80.62 360 ASP A O 1
ATOM 2760 N N . ARG A 1 361 ? 3.338 0.006 -24.586 1.00 84.44 361 ARG A N 1
ATOM 2761 C CA . ARG A 1 361 ? 1.910 -0.081 -24.214 1.00 84.44 361 ARG A CA 1
ATOM 2762 C C . ARG A 1 361 ? 1.198 1.277 -24.187 1.00 84.44 361 ARG A C 1
ATOM 2764 O O . ARG A 1 361 ? 1.854 2.309 -24.077 1.00 84.44 361 ARG A O 1
ATOM 2771 N N . PRO A 1 362 ? -0.146 1.323 -24.246 1.00 89.44 362 PRO A N 1
ATOM 2772 C CA . PRO A 1 362 ? -0.888 2.567 -24.150 1.00 89.44 362 PRO A CA 1
ATOM 2773 C C . PRO A 1 362 ? -0.540 3.388 -22.906 1.00 89.44 362 PRO A C 1
ATOM 2775 O O . PRO A 1 362 ? -0.517 2.864 -21.791 1.00 89.44 362 PRO A O 1
ATOM 2778 N N . LEU A 1 363 ? -0.334 4.689 -23.107 1.00 91.69 363 LEU A N 1
ATOM 2779 C CA . LEU A 1 363 ? -0.177 5.670 -22.039 1.00 91.69 363 LEU A CA 1
ATOM 2780 C C . LEU A 1 363 ? -1.473 6.468 -21.909 1.00 91.69 363 LEU A C 1
ATOM 2782 O O . LEU A 1 363 ? -1.888 7.149 -22.847 1.00 91.69 363 LEU A O 1
ATOM 2786 N N . ILE A 1 364 ? -2.095 6.399 -20.739 1.00 92.12 364 ILE A N 1
ATOM 2787 C CA . ILE A 1 364 ? -3.249 7.200 -20.354 1.00 92.12 364 ILE A CA 1
ATOM 2788 C C . ILE A 1 364 ? -2.754 8.418 -19.572 1.00 92.12 364 ILE A C 1
ATOM 2790 O O . ILE A 1 364 ? -2.156 8.261 -18.510 1.00 92.12 364 ILE A O 1
ATOM 2794 N N . ILE A 1 365 ? -3.040 9.624 -20.067 1.00 90.44 365 ILE A N 1
ATOM 2795 C CA . ILE A 1 365 ? -2.850 10.872 -19.318 1.00 90.44 365 ILE A CA 1
ATOM 2796 C C . ILE A 1 365 ? -4.220 11.417 -18.925 1.00 90.44 365 ILE A C 1
ATOM 2798 O O . ILE A 1 365 ? -4.955 11.968 -19.746 1.00 90.44 365 ILE A O 1
ATOM 2802 N N . ASP A 1 366 ? -4.576 11.232 -17.663 1.00 87.50 366 ASP A N 1
ATOM 2803 C CA . ASP A 1 366 ? -5.819 11.726 -17.092 1.00 87.50 366 ASP A CA 1
ATOM 2804 C C . ASP A 1 366 ? -5.680 13.199 -16.690 1.00 87.50 366 ASP A C 1
ATOM 2806 O O . ASP A 1 366 ? -4.637 13.608 -16.190 1.00 87.50 366 ASP A O 1
ATOM 2810 N N . GLU A 1 367 ? -6.725 13.999 -16.901 1.00 82.94 367 GLU A N 1
ATOM 2811 C CA . GLU A 1 367 ? -6.740 15.435 -16.582 1.00 82.94 367 GLU A CA 1
ATOM 2812 C C . GLU A 1 367 ? -5.557 16.210 -17.188 1.00 82.94 367 GLU A C 1
ATOM 2814 O O . GLU A 1 367 ? -4.911 17.027 -16.531 1.00 82.94 367 GLU A O 1
ATOM 2819 N N . LEU A 1 368 ? -5.287 15.977 -18.476 1.00 84.06 368 LEU A N 1
ATOM 2820 C CA . LEU A 1 368 ? -4.170 16.586 -19.203 1.00 84.06 368 LEU A CA 1
ATOM 2821 C C . LEU A 1 368 ? -4.195 18.130 -19.163 1.00 84.06 368 LEU A C 1
ATOM 2823 O O . LEU A 1 368 ? -3.153 18.771 -19.244 1.00 84.06 368 LEU A O 1
ATOM 2827 N N . ASN A 1 369 ? -5.366 18.747 -18.980 1.00 79.88 369 ASN A N 1
ATOM 2828 C CA . ASN A 1 369 ? -5.495 20.200 -18.840 1.00 79.88 369 ASN A CA 1
ATOM 2829 C C . ASN A 1 369 ? -4.887 20.777 -17.548 1.00 79.88 369 ASN A C 1
ATOM 2831 O O . ASN A 1 369 ? -4.830 21.995 -17.418 1.00 79.88 369 ASN A O 1
ATOM 2835 N N . ARG A 1 370 ? -4.456 19.944 -16.591 1.00 80.69 370 ARG A N 1
ATOM 2836 C CA . ARG A 1 370 ? -3.813 20.403 -15.348 1.00 80.69 370 ARG A CA 1
ATOM 2837 C C . ARG A 1 370 ? -2.330 20.729 -15.491 1.00 80.69 370 ARG A C 1
ATOM 2839 O O . ARG A 1 370 ? -1.769 21.326 -14.577 1.00 80.69 370 ARG A O 1
ATOM 2846 N N . CYS A 1 371 ? -1.698 20.337 -16.594 1.00 78.81 371 CYS A N 1
ATOM 2847 C CA . CYS A 1 371 ? -0.297 20.642 -16.865 1.00 78.81 371 CYS A CA 1
ATOM 2848 C C . CYS A 1 371 ? -0.148 21.642 -18.017 1.00 78.81 371 CYS A C 1
ATOM 2850 O O . CYS A 1 371 ? -1.038 21.776 -18.858 1.00 78.81 371 CYS A O 1
ATOM 2852 N N . ASP A 1 372 ? 1.010 22.298 -18.095 1.00 81.81 372 ASP A N 1
ATOM 2853 C CA . ASP A 1 372 ? 1.413 23.055 -19.282 1.00 81.81 372 ASP A CA 1
ATOM 2854 C C . ASP A 1 372 ? 1.736 22.073 -20.417 1.00 81.81 372 ASP A C 1
ATOM 2856 O O . ASP A 1 372 ? 2.807 21.462 -20.463 1.00 81.81 372 ASP A O 1
ATOM 2860 N N . ILE A 1 373 ? 0.769 21.863 -21.309 1.00 78.12 373 ILE A N 1
ATOM 2861 C CA . ILE A 1 373 ? 0.854 20.796 -22.305 1.00 78.12 373 ILE A CA 1
ATOM 2862 C C . ILE A 1 373 ? 1.983 21.043 -23.308 1.00 78.12 373 ILE A C 1
ATOM 2864 O O . ILE A 1 373 ? 2.650 20.089 -23.708 1.00 78.12 373 ILE A O 1
ATOM 2868 N N . ASP A 1 374 ? 2.236 22.293 -23.696 1.00 77.56 374 ASP A N 1
ATOM 2869 C CA . ASP A 1 374 ? 3.303 22.606 -24.648 1.00 77.56 374 ASP A CA 1
ATOM 2870 C C . ASP A 1 374 ? 4.676 22.325 -24.023 1.00 77.56 374 ASP A C 1
ATOM 2872 O O . ASP A 1 374 ? 5.552 21.747 -24.670 1.00 77.56 374 ASP A O 1
ATOM 2876 N N . LYS A 1 375 ? 4.842 22.629 -22.731 1.00 78.94 375 LYS A N 1
ATOM 2877 C CA . LYS A 1 375 ? 6.058 22.297 -21.978 1.00 78.94 375 LYS A CA 1
ATOM 2878 C C . LYS A 1 375 ? 6.241 20.789 -21.779 1.00 78.94 375 LYS A C 1
ATOM 2880 O O . LYS A 1 375 ? 7.368 20.296 -21.832 1.00 78.94 375 LYS A O 1
ATOM 2885 N N . VAL A 1 376 ? 5.158 20.061 -21.512 1.00 79.25 376 VAL A N 1
ATOM 2886 C CA . VAL A 1 376 ? 5.202 18.642 -21.120 1.00 79.25 376 VAL A CA 1
ATOM 2887 C C . VAL A 1 376 ? 5.243 17.701 -22.330 1.00 79.25 376 VAL A C 1
ATOM 2889 O O . VAL A 1 376 ? 6.011 16.741 -22.338 1.00 79.25 376 VAL A O 1
ATOM 2892 N N . ILE A 1 377 ? 4.442 17.976 -23.363 1.00 77.62 377 ILE A N 1
ATOM 2893 C CA . ILE A 1 377 ? 4.237 17.112 -24.541 1.00 77.62 377 ILE A CA 1
ATOM 2894 C C . ILE A 1 377 ? 4.895 17.700 -25.803 1.00 77.62 377 ILE A C 1
ATOM 2896 O O . ILE A 1 377 ? 4.989 17.009 -26.813 1.00 77.62 377 ILE A O 1
ATOM 2900 N N . GLY A 1 378 ? 5.444 18.919 -25.753 1.00 78.12 378 GLY A N 1
ATOM 2901 C CA . GLY A 1 378 ? 6.095 19.599 -26.883 1.00 78.12 378 GLY A CA 1
ATOM 2902 C C . GLY A 1 378 ? 6.995 18.714 -27.761 1.00 78.12 378 GLY A C 1
ATOM 2903 O O . GLY A 1 378 ? 6.746 18.618 -28.966 1.00 78.12 378 GLY A O 1
ATOM 2904 N N . PRO A 1 379 ? 7.988 18.000 -27.188 1.00 75.56 379 PRO A N 1
ATOM 2905 C CA . PRO A 1 379 ? 8.864 17.104 -27.949 1.00 75.56 379 PRO A CA 1
ATOM 2906 C C . PRO A 1 379 ? 8.129 15.958 -28.662 1.00 75.56 379 PRO A C 1
ATOM 2908 O O . PRO A 1 379 ? 8.602 15.453 -29.677 1.00 75.56 379 PRO A O 1
ATOM 2911 N N . LEU A 1 380 ? 6.963 15.547 -28.161 1.00 82.00 380 LEU A N 1
ATOM 2912 C CA . LEU A 1 380 ? 6.179 14.461 -28.740 1.00 82.00 380 LEU A CA 1
ATOM 2913 C C . LEU A 1 380 ? 5.340 14.892 -29.932 1.00 82.00 380 LEU A C 1
ATOM 2915 O O . LEU A 1 380 ? 4.982 14.024 -30.715 1.00 82.00 380 LEU A O 1
ATOM 2919 N N . PHE A 1 381 ? 5.037 16.176 -30.139 1.00 81.75 381 PHE A N 1
ATOM 2920 C CA . PHE A 1 381 ? 4.193 16.571 -31.276 1.00 81.75 381 PHE A CA 1
ATOM 2921 C C . PHE A 1 381 ? 4.778 16.157 -32.627 1.00 81.75 381 PHE A C 1
ATOM 2923 O O . PHE A 1 381 ? 4.034 15.729 -33.508 1.00 81.75 381 PHE A O 1
ATOM 2930 N N . THR A 1 382 ? 6.101 16.222 -32.763 1.00 81.56 382 THR A N 1
ATOM 2931 C CA . THR A 1 382 ? 6.830 15.741 -33.943 1.00 81.56 382 THR A CA 1
ATOM 2932 C C . THR A 1 382 ? 6.676 14.225 -34.110 1.00 81.56 382 THR A C 1
ATOM 2934 O O . THR A 1 382 ? 6.356 13.746 -35.193 1.00 81.56 382 THR A O 1
ATOM 2937 N N . VAL A 1 383 ? 6.783 13.466 -33.016 1.00 85.75 383 VAL A N 1
ATOM 2938 C CA . VAL A 1 383 ? 6.607 12.001 -33.000 1.00 85.75 383 VAL A CA 1
ATOM 2939 C C . VAL A 1 383 ? 5.178 11.603 -33.357 1.00 85.75 383 VAL A C 1
ATOM 2941 O O . VAL A 1 383 ? 4.953 10.750 -34.215 1.00 85.75 383 VAL A O 1
ATOM 2944 N N . LEU A 1 384 ? 4.198 12.271 -32.750 1.00 83.81 384 LEU A N 1
ATOM 2945 C CA . LEU A 1 384 ? 2.774 12.037 -32.975 1.00 83.81 384 LEU A CA 1
ATOM 2946 C C . LEU A 1 384 ? 2.350 12.404 -34.407 1.00 83.81 384 LEU A C 1
ATOM 2948 O O . LEU A 1 384 ? 1.386 11.833 -34.915 1.00 83.81 384 LEU A O 1
ATOM 2952 N N . SER A 1 385 ? 3.061 13.321 -35.076 1.00 80.81 385 SER A N 1
ATOM 2953 C CA . SER A 1 385 ? 2.825 13.674 -36.484 1.00 80.81 385 SER A CA 1
ATOM 2954 C C . SER A 1 385 ? 3.505 12.731 -37.486 1.00 80.81 385 SER A C 1
ATOM 2956 O O . SER A 1 385 ? 3.303 12.888 -38.690 1.00 80.81 385 SER A O 1
ATOM 2958 N N . GLY A 1 386 ? 4.251 11.729 -37.008 1.00 82.00 386 GLY A N 1
ATOM 2959 C CA . GLY A 1 386 ? 4.913 10.731 -37.848 1.00 82.00 386 GLY A CA 1
ATOM 2960 C C . GLY A 1 386 ? 6.390 11.018 -38.131 1.00 82.00 386 GLY A C 1
ATOM 2961 O O . GLY A 1 386 ? 6.970 10.369 -38.994 1.00 82.00 386 GLY A O 1
ATOM 2962 N N . GLN A 1 387 ? 7.013 11.971 -37.433 1.00 85.50 387 GLN A N 1
ATOM 2963 C CA . GLN A 1 387 ? 8.422 12.332 -37.613 1.00 85.50 387 GLN A CA 1
ATOM 2964 C C . GLN A 1 387 ? 9.252 11.985 -36.373 1.00 85.50 387 GLN A C 1
ATOM 2966 O O . GLN A 1 387 ? 8.791 12.110 -35.248 1.00 85.50 387 GLN A O 1
ATOM 2971 N N . GLN A 1 388 ? 10.507 11.573 -36.548 1.00 90.38 388 GLN A N 1
ATOM 2972 C CA . GLN A 1 388 ? 11.394 11.362 -35.399 1.00 90.38 388 GLN A CA 1
ATOM 2973 C C . GLN A 1 388 ? 11.799 12.690 -34.744 1.00 90.38 388 GLN A C 1
ATOM 2975 O O . GLN A 1 388 ? 11.899 13.715 -35.419 1.00 90.38 388 GLN A O 1
ATOM 2980 N N . THR A 1 389 ? 12.101 12.660 -33.446 1.00 90.31 389 THR A N 1
ATOM 2981 C CA . THR A 1 389 ? 12.686 13.804 -32.730 1.00 90.31 389 THR A CA 1
ATOM 2982 C C . THR A 1 389 ? 13.969 13.399 -32.017 1.00 90.31 389 THR A C 1
ATOM 2984 O O . THR A 1 389 ? 14.047 12.314 -31.442 1.00 90.31 389 THR A O 1
ATOM 2987 N N . THR A 1 390 ? 14.963 14.282 -32.018 1.00 91.25 390 THR A N 1
ATOM 2988 C CA . THR A 1 390 ? 16.217 14.094 -31.280 1.00 91.25 390 THR A CA 1
ATOM 2989 C C . THR A 1 390 ? 16.146 14.849 -29.960 1.00 91.25 390 THR A C 1
ATOM 2991 O O . THR A 1 390 ? 15.779 16.024 -29.921 1.00 91.25 390 THR A O 1
ATOM 2994 N N . LEU A 1 391 ? 16.486 14.173 -28.870 1.00 90.44 391 LEU A N 1
ATOM 2995 C CA . LEU A 1 391 ? 16.535 14.740 -27.531 1.00 90.44 391 LEU A CA 1
ATOM 2996 C C . LEU A 1 391 ? 17.899 15.396 -27.273 1.00 90.44 391 LEU A C 1
ATOM 2998 O O . LEU A 1 391 ? 18.912 14.957 -27.814 1.00 90.44 391 LEU A O 1
ATOM 3002 N N . PRO A 1 392 ? 17.980 16.405 -26.389 1.00 88.50 392 PRO A N 1
ATOM 3003 C CA . PRO A 1 392 ? 19.248 17.055 -26.052 1.00 88.50 392 PRO A CA 1
ATOM 3004 C C . PRO A 1 392 ? 20.183 16.184 -25.187 1.00 88.50 392 PRO A C 1
ATOM 3006 O O . PRO A 1 392 ? 21.235 16.655 -24.756 1.00 88.50 392 PRO A O 1
ATOM 3009 N N . TYR A 1 393 ? 19.821 14.926 -24.926 1.00 89.56 393 TYR A N 1
ATOM 3010 C CA . TYR A 1 393 ? 20.538 13.993 -24.057 1.00 89.56 393 TYR A CA 1
ATOM 3011 C C . TYR A 1 393 ? 21.358 13.006 -24.894 1.00 89.56 393 TYR A C 1
ATOM 3013 O O . TYR A 1 393 ? 20.887 12.534 -25.924 1.00 89.56 393 TYR A O 1
ATOM 3021 N N . ARG A 1 394 ? 22.576 12.693 -24.450 1.00 87.44 394 ARG A N 1
ATOM 3022 C CA . ARG A 1 394 ? 23.522 11.755 -25.069 1.00 87.44 394 ARG A CA 1
ATOM 3023 C C . ARG A 1 394 ? 23.527 10.431 -24.317 1.00 87.44 394 ARG A C 1
ATOM 3025 O O . ARG A 1 394 ? 23.300 10.409 -23.108 1.00 87.44 394 ARG A O 1
ATOM 3032 N N . LEU A 1 395 ? 23.825 9.356 -25.039 1.00 80.50 395 LEU A N 1
ATOM 3033 C CA . LEU A 1 395 ? 23.974 8.014 -24.478 1.00 80.50 395 LEU A CA 1
ATOM 3034 C C . LEU A 1 395 ? 25.127 7.960 -23.463 1.00 80.50 395 LEU A C 1
ATOM 3036 O O . LEU A 1 395 ? 24.950 7.471 -22.353 1.00 80.50 395 LEU A O 1
ATOM 3040 N N . ASN A 1 396 ? 26.278 8.535 -23.821 1.00 83.69 396 ASN A N 1
ATOM 3041 C CA . ASN A 1 396 ? 27.389 8.791 -22.913 1.00 83.69 396 ASN A CA 1
ATOM 3042 C C . ASN A 1 396 ? 27.542 10.305 -22.713 1.00 83.69 396 ASN A C 1
ATOM 3044 O O . ASN A 1 396 ? 27.819 11.043 -23.657 1.00 83.69 396 ASN A O 1
ATOM 3048 N N . ILE A 1 397 ? 27.339 10.769 -21.479 1.00 81.06 397 ILE A N 1
ATOM 3049 C CA . ILE A 1 397 ? 27.368 12.195 -21.139 1.00 81.06 397 ILE A CA 1
ATOM 3050 C C . ILE A 1 397 ? 28.778 12.801 -21.213 1.00 81.06 397 ILE A C 1
ATOM 3052 O O . ILE A 1 397 ? 28.908 13.992 -21.495 1.00 81.06 397 ILE A O 1
ATOM 3056 N N . GLU A 1 398 ? 29.818 11.993 -20.990 1.00 82.31 398 GLU A N 1
ATOM 3057 C CA . GLU A 1 398 ? 31.219 12.436 -20.955 1.00 82.31 398 GLU A CA 1
ATOM 3058 C C . GLU A 1 398 ? 31.830 12.562 -22.360 1.00 82.31 398 GLU A C 1
ATOM 3060 O O . GLU A 1 398 ? 32.803 13.290 -22.555 1.00 82.31 398 GLU A O 1
ATOM 3065 N N . ASP A 1 399 ? 31.232 11.902 -23.355 1.00 84.38 399 ASP A N 1
ATOM 3066 C CA . ASP A 1 399 ? 31.681 11.916 -24.745 1.00 84.38 399 ASP A CA 1
ATOM 3067 C C . ASP A 1 399 ? 30.805 12.842 -25.610 1.00 84.38 399 ASP A C 1
ATOM 3069 O O . ASP A 1 399 ? 29.629 12.581 -25.872 1.00 84.38 399 ASP A O 1
ATOM 3073 N N . GLN A 1 400 ? 31.394 13.934 -26.107 1.00 83.31 400 GLN A N 1
ATOM 3074 C CA . GLN A 1 400 ? 30.694 14.906 -26.956 1.00 83.31 400 GLN A CA 1
ATOM 3075 C C . GLN A 1 400 ? 30.264 14.335 -28.314 1.00 83.31 400 GLN A C 1
ATOM 3077 O O . GLN A 1 400 ? 29.295 14.842 -28.888 1.00 83.31 400 GLN A O 1
ATOM 3082 N N . ALA A 1 401 ? 30.956 13.303 -28.811 1.00 88.38 401 ALA A N 1
ATOM 3083 C CA . ALA A 1 401 ? 30.635 12.617 -30.060 1.00 88.38 401 ALA A CA 1
ATOM 3084 C C . ALA A 1 401 ? 29.601 11.492 -29.873 1.00 88.38 401 ALA A C 1
ATOM 3086 O O . ALA A 1 401 ? 29.146 10.908 -30.860 1.00 88.38 401 ALA A O 1
ATOM 3087 N N . SER A 1 402 ? 29.205 11.203 -28.628 1.00 89.12 402 SER A N 1
ATOM 3088 C CA . SER A 1 402 ? 28.220 10.172 -28.319 1.00 89.12 402 SER A CA 1
ATOM 3089 C C . SER A 1 402 ? 26.861 10.483 -28.960 1.00 89.12 402 SER A C 1
ATOM 3091 O O . SER A 1 402 ? 26.418 11.641 -28.934 1.00 89.12 402 SER A O 1
ATOM 3093 N N . PRO A 1 403 ? 26.168 9.473 -29.523 1.00 88.44 403 PRO A N 1
ATOM 3094 C CA . PRO A 1 403 ? 24.859 9.673 -30.125 1.00 88.44 403 PRO A CA 1
ATOM 3095 C C . PRO A 1 403 ? 23.853 10.219 -29.109 1.00 88.44 403 PRO A C 1
ATOM 3097 O O . PRO A 1 403 ? 23.836 9.840 -27.934 1.00 88.44 403 PRO A O 1
ATOM 3100 N N . GLN A 1 404 ? 22.991 11.112 -29.588 1.00 92.00 404 GLN A N 1
ATOM 3101 C CA . GLN A 1 404 ? 21.859 11.611 -28.820 1.00 92.00 404 GLN A CA 1
ATOM 3102 C C . GLN A 1 404 ? 20.703 10.618 -28.834 1.00 92.00 404 GLN A C 1
ATOM 3104 O O . GLN A 1 404 ? 20.527 9.880 -29.804 1.00 92.00 404 GLN A O 1
ATOM 3109 N N . TYR A 1 405 ? 19.895 10.637 -27.777 1.00 91.69 405 TYR A N 1
ATOM 3110 C CA . TYR A 1 405 ? 18.665 9.865 -27.744 1.00 91.69 405 TYR A CA 1
ATOM 3111 C C . TYR A 1 405 ? 17.676 10.378 -28.796 1.00 91.69 405 TYR A C 1
ATOM 3113 O O . TYR A 1 405 ? 17.504 11.585 -28.965 1.00 91.69 405 TYR A O 1
ATOM 3121 N N . VAL A 1 406 ? 17.002 9.468 -29.492 1.00 91.56 406 VAL A N 1
ATOM 3122 C CA . VAL A 1 406 ? 16.028 9.763 -30.548 1.00 91.56 406 VAL A CA 1
ATOM 3123 C C . VAL A 1 406 ? 14.730 9.031 -30.241 1.00 91.56 406 VAL A C 1
ATOM 3125 O O . VAL A 1 406 ? 14.754 7.850 -29.912 1.00 91.56 406 VAL A O 1
ATOM 3128 N N . ILE A 1 407 ? 13.592 9.709 -30.377 1.00 92.50 407 ILE A N 1
ATOM 3129 C CA . ILE A 1 407 ? 12.268 9.084 -30.305 1.00 92.50 407 ILE A CA 1
ATOM 3130 C C . ILE A 1 407 ? 11.758 8.888 -31.731 1.00 92.50 407 ILE A C 1
ATOM 3132 O O . ILE A 1 407 ? 11.660 9.845 -32.505 1.00 92.50 407 ILE A O 1
ATOM 3136 N N . LEU A 1 408 ? 11.442 7.644 -32.075 1.00 90.81 408 LEU A N 1
ATOM 3137 C CA . LEU A 1 408 ? 10.953 7.244 -33.387 1.00 90.81 408 LEU A CA 1
ATOM 3138 C C . LEU A 1 408 ? 9.413 7.285 -33.433 1.00 90.81 408 LEU A C 1
ATOM 3140 O O . LEU A 1 408 ? 8.757 7.010 -32.428 1.00 90.81 408 LEU A O 1
ATOM 3144 N N . PRO A 1 409 ? 8.809 7.608 -34.589 1.00 87.12 409 PRO A N 1
ATOM 3145 C CA . PRO A 1 409 ? 7.353 7.687 -34.743 1.00 87.12 409 PRO A CA 1
ATOM 3146 C C . PRO A 1 409 ? 6.678 6.326 -34.969 1.00 87.12 409 PRO A C 1
ATOM 3148 O O . PRO A 1 409 ? 5.448 6.216 -34.931 1.00 87.12 409 PRO A O 1
ATOM 3151 N N . GLU A 1 410 ? 7.464 5.291 -35.255 1.00 87.25 410 GLU A N 1
ATOM 3152 C CA . GLU A 1 410 ? 6.996 3.958 -35.618 1.00 87.25 410 GLU A CA 1
ATOM 3153 C C . GLU A 1 410 ? 7.852 2.883 -34.960 1.00 87.25 410 GLU A C 1
ATOM 3155 O O . GLU A 1 410 ? 9.006 3.113 -34.591 1.00 87.25 410 GLU A O 1
ATOM 3160 N N . SER A 1 411 ? 7.258 1.701 -34.817 1.00 86.00 411 SER A N 1
ATOM 3161 C CA . SER A 1 411 ? 7.917 0.551 -34.221 1.00 86.00 411 SER A CA 1
ATOM 3162 C C . SER A 1 411 ? 9.120 0.116 -35.040 1.00 86.00 411 SER A C 1
ATOM 3164 O O . SER A 1 411 ? 9.032 -0.046 -36.258 1.00 86.00 411 SER A O 1
ATOM 3166 N N . LYS A 1 412 ? 10.222 -0.155 -34.348 1.00 85.50 412 LYS A N 1
ATOM 3167 C CA . LYS A 1 412 ? 11.458 -0.662 -34.933 1.00 85.50 412 LYS A CA 1
ATOM 3168 C C . LYS A 1 412 ? 11.885 -1.908 -34.147 1.00 85.50 412 LYS A C 1
ATOM 3170 O O . LYS A 1 412 ? 12.260 -1.773 -32.988 1.00 85.50 412 LYS A O 1
ATOM 3175 N N . PRO A 1 413 ? 11.836 -3.115 -34.747 1.00 69.31 413 PRO A N 1
ATOM 3176 C CA . PRO A 1 413 ? 12.130 -4.370 -34.041 1.00 69.31 413 PRO A CA 1
ATOM 3177 C C . PRO A 1 413 ? 13.545 -4.462 -33.453 1.00 69.31 413 PRO A C 1
ATOM 3179 O O . PRO A 1 413 ? 13.768 -5.190 -32.495 1.00 69.31 413 PRO A O 1
ATOM 3182 N N . MET A 1 414 ? 14.506 -3.731 -34.025 1.00 76.69 414 MET A N 1
ATOM 3183 C CA . MET A 1 414 ? 15.893 -3.667 -33.556 1.00 76.69 414 MET A CA 1
ATOM 3184 C C . MET A 1 414 ? 16.331 -2.205 -33.444 1.00 76.69 414 MET A C 1
ATOM 3186 O O . MET A 1 414 ? 17.058 -1.683 -34.296 1.00 76.69 414 MET A O 1
ATOM 3190 N N . SER A 1 415 ? 15.814 -1.521 -32.426 1.00 80.31 415 SER A N 1
ATOM 3191 C CA . SER A 1 415 ? 16.253 -0.172 -32.066 1.00 80.31 415 SER A CA 1
ATOM 3192 C C . SER A 1 415 ? 17.666 -0.201 -31.494 1.00 80.31 415 SER A C 1
ATOM 3194 O O . SER A 1 415 ? 18.048 -1.126 -30.779 1.00 80.31 415 SER A O 1
ATOM 3196 N N . ARG A 1 416 ? 18.460 0.815 -31.827 1.00 81.31 416 ARG A N 1
ATOM 3197 C CA . ARG A 1 416 ? 19.778 1.032 -31.217 1.00 81.31 416 ARG A CA 1
ATOM 3198 C C . ARG A 1 416 ? 19.601 1.542 -29.785 1.00 81.31 416 ARG A C 1
ATOM 3200 O O . ARG A 1 416 ? 18.559 2.089 -29.460 1.00 81.31 416 ARG A O 1
ATOM 3207 N N . GLU A 1 417 ? 20.635 1.452 -28.952 1.00 79.56 417 GLU A N 1
ATOM 3208 C CA . GLU A 1 417 ? 20.565 1.856 -27.531 1.00 79.56 417 GLU A CA 1
ATOM 3209 C C . GLU A 1 417 ? 20.128 3.314 -27.298 1.00 79.56 417 GLU A C 1
ATOM 3211 O O . GLU A 1 417 ? 19.543 3.634 -26.270 1.00 79.56 417 GLU A O 1
ATOM 3216 N N . HIS A 1 418 ? 20.386 4.204 -28.258 1.00 86.25 418 HIS A N 1
ATOM 3217 C CA . HIS A 1 418 ? 19.963 5.604 -28.205 1.00 86.25 418 HIS A CA 1
ATOM 3218 C C . HIS A 1 418 ? 18.590 5.847 -28.858 1.00 86.25 418 HIS A C 1
ATOM 3220 O O . HIS A 1 418 ? 18.138 6.982 -28.930 1.00 86.25 418 HIS A O 1
ATOM 3226 N N . GLU A 1 419 ? 17.916 4.826 -29.381 1.00 90.38 419 GLU A N 1
ATOM 3227 C CA . GLU A 1 419 ? 16.637 4.962 -30.078 1.00 90.38 419 GLU A CA 1
ATOM 3228 C C . GLU A 1 419 ? 15.494 4.403 -29.224 1.00 90.38 419 GLU A C 1
ATOM 3230 O O . GLU A 1 419 ? 15.463 3.224 -28.881 1.00 90.38 419 GLU A O 1
ATOM 3235 N N . PHE A 1 420 ? 14.493 5.236 -28.959 1.00 90.12 420 PHE A N 1
ATOM 3236 C CA . PHE A 1 420 ? 13.224 4.825 -28.375 1.00 90.12 420 PHE A CA 1
ATOM 3237 C C . PHE A 1 420 ? 12.189 4.662 -29.485 1.00 90.12 420 PHE A C 1
ATOM 3239 O O . PHE A 1 420 ? 11.796 5.644 -30.116 1.00 90.12 420 PHE A O 1
ATOM 3246 N N . ALA A 1 421 ? 11.732 3.432 -29.718 1.00 88.44 421 ALA A N 1
ATOM 3247 C CA . ALA A 1 421 ? 10.673 3.136 -30.679 1.00 88.44 421 ALA A CA 1
ATOM 3248 C C . ALA A 1 421 ? 9.398 2.679 -29.961 1.00 88.44 421 ALA A C 1
ATOM 3250 O O . ALA A 1 421 ? 9.498 1.870 -29.035 1.00 88.44 421 ALA A O 1
ATOM 3251 N N . PRO A 1 422 ? 8.212 3.144 -30.387 1.00 89.00 422 PRO A N 1
ATOM 3252 C CA . PRO A 1 422 ? 6.960 2.671 -29.825 1.00 89.00 422 PRO A CA 1
ATOM 3253 C C . PRO A 1 422 ? 6.726 1.198 -30.166 1.00 89.00 422 PRO A C 1
ATOM 3255 O O . PRO A 1 422 ? 7.081 0.733 -31.249 1.00 89.00 422 PRO A O 1
ATOM 3258 N N . GLY A 1 423 ? 6.033 0.477 -29.289 1.00 85.06 423 GLY A N 1
ATOM 3259 C CA . GLY A 1 423 ? 5.433 -0.806 -29.645 1.00 85.06 423 GLY A CA 1
ATOM 3260 C C . GLY A 1 423 ? 4.412 -0.642 -30.784 1.00 85.06 423 GLY A C 1
ATOM 3261 O O . GLY A 1 423 ? 3.816 0.430 -30.935 1.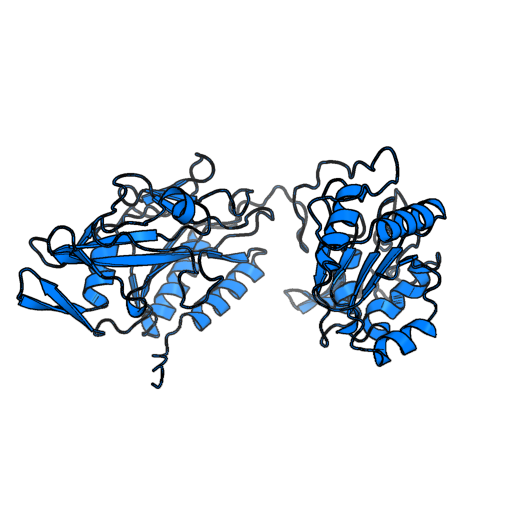00 85.06 423 GLY A O 1
ATOM 3262 N N . PRO A 1 424 ? 4.139 -1.694 -31.577 1.00 77.56 424 PRO A N 1
ATOM 3263 C CA . PRO A 1 424 ? 3.217 -1.623 -32.720 1.00 77.56 424 PRO A CA 1
ATOM 3264 C C . PRO A 1 424 ? 1.784 -1.225 -32.325 1.00 77.56 424 PRO A C 1
ATOM 3266 O O . PRO A 1 424 ? 1.007 -0.741 -33.151 1.00 77.56 424 PRO A O 1
ATOM 3269 N N . HIS A 1 425 ? 1.428 -1.402 -31.050 1.00 76.69 425 HIS A N 1
ATOM 3270 C CA . HIS A 1 425 ? 0.108 -1.093 -30.500 1.00 76.69 425 HIS A CA 1
ATOM 3271 C C . HIS A 1 425 ? 0.115 0.070 -29.507 1.00 76.69 425 HIS A C 1
ATOM 3273 O O . HIS A 1 425 ? -0.922 0.360 -28.901 1.00 76.69 425 HIS A O 1
ATOM 3279 N N . TRP A 1 426 ? 1.244 0.768 -29.384 1.00 85.69 426 TRP A N 1
ATOM 3280 C CA . TRP A 1 426 ? 1.369 1.927 -28.519 1.00 85.69 426 TRP A CA 1
ATOM 3281 C C . TRP A 1 426 ? 0.403 3.040 -28.931 1.00 85.69 426 TRP A C 1
ATOM 3283 O O . TRP A 1 426 ? 0.269 3.384 -30.112 1.00 85.69 426 TRP A O 1
ATOM 3293 N N . ARG A 1 427 ? -0.278 3.620 -27.938 1.00 87.31 427 ARG A N 1
ATOM 3294 C CA . ARG A 1 427 ? -1.227 4.719 -28.132 1.00 87.31 427 ARG A CA 1
ATOM 3295 C C . ARG A 1 427 ? -1.238 5.652 -26.931 1.00 87.31 427 ARG A C 1
ATOM 3297 O O . ARG A 1 427 ? -1.355 5.210 -25.796 1.00 87.31 427 ARG A O 1
ATOM 3304 N N . LEU A 1 428 ? -1.213 6.951 -27.193 1.00 90.06 428 LEU A N 1
ATOM 3305 C CA . LEU A 1 428 ? -1.537 7.971 -26.205 1.00 90.06 428 LEU A CA 1
ATOM 3306 C C . LEU A 1 428 ? -3.061 8.171 -26.114 1.00 90.06 428 LEU A C 1
ATOM 3308 O O . LEU A 1 428 ? -3.713 8.454 -27.125 1.00 90.06 428 LEU A O 1
ATOM 3312 N N . ILE A 1 429 ? -3.619 8.032 -24.910 1.00 91.12 429 ILE A N 1
ATOM 3313 C CA . ILE A 1 429 ? -5.025 8.299 -24.589 1.00 91.12 429 ILE A CA 1
ATOM 3314 C C . ILE A 1 429 ? -5.068 9.411 -23.540 1.00 91.12 429 ILE A C 1
ATOM 3316 O O . ILE A 1 429 ? -4.587 9.234 -22.430 1.00 91.12 429 ILE A O 1
ATOM 3320 N N . ALA A 1 430 ? -5.644 10.562 -23.864 1.00 90.75 430 ALA A N 1
ATOM 3321 C CA . ALA A 1 430 ? -5.726 11.691 -22.941 1.00 90.75 430 ALA A CA 1
ATOM 3322 C C . ALA A 1 430 ? -7.172 11.976 -22.531 1.00 90.75 430 ALA A C 1
ATOM 3324 O O . ALA A 1 430 ? -8.080 11.856 -23.357 1.00 90.75 430 ALA A O 1
ATOM 3325 N N . THR A 1 431 ? -7.391 12.406 -21.287 1.00 88.81 431 THR A N 1
ATOM 3326 C CA . THR A 1 431 ? -8.680 12.959 -20.849 1.00 88.81 431 THR A CA 1
ATOM 3327 C C . THR A 1 431 ? -8.552 14.446 -20.522 1.00 88.81 431 THR A C 1
ATOM 3329 O O . THR A 1 431 ? -7.548 14.898 -19.971 1.00 88.81 431 THR A O 1
ATOM 3332 N N . ILE A 1 432 ? -9.575 15.224 -20.877 1.00 84.06 432 ILE A N 1
ATOM 3333 C CA . ILE A 1 432 ? -9.630 16.672 -20.651 1.00 84.06 432 ILE A CA 1
ATOM 3334 C C . ILE A 1 432 ? -10.996 17.049 -20.083 1.00 84.06 432 ILE A C 1
ATOM 3336 O O . ILE A 1 432 ? -12.042 16.680 -20.623 1.00 84.06 432 ILE A O 1
ATOM 3340 N N . ASN A 1 433 ? -11.005 17.815 -18.995 1.00 79.69 433 ASN A N 1
ATOM 3341 C CA . ASN A 1 433 ? -12.240 18.371 -18.449 1.00 79.69 433 ASN A CA 1
ATOM 3342 C C . ASN A 1 43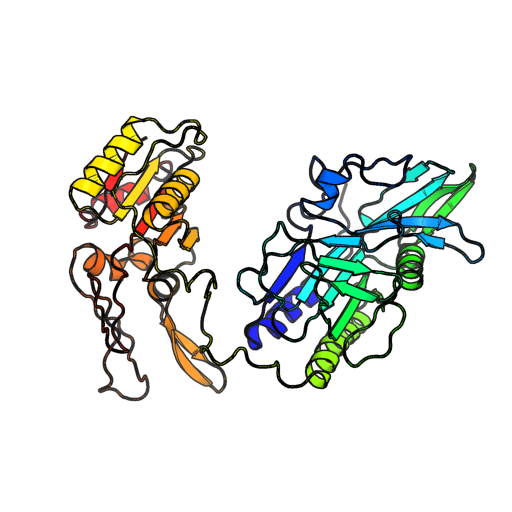3 ? -12.598 19.684 -19.167 1.00 79.69 433 ASN A C 1
ATOM 3344 O O . ASN A 1 433 ? -11.790 20.600 -19.250 1.00 79.69 433 ASN A O 1
ATOM 3348 N N . SER A 1 434 ? -13.833 19.797 -19.663 1.00 65.25 434 SER A N 1
ATOM 3349 C CA . SER A 1 434 ? -14.286 20.918 -20.508 1.00 65.25 434 SER A CA 1
ATOM 3350 C C . SER A 1 434 ? -14.560 22.241 -19.772 1.00 65.25 434 SER A C 1
ATOM 3352 O O . SER A 1 434 ? -14.980 23.210 -20.403 1.00 65.25 434 SER A O 1
ATOM 3354 N N . ILE A 1 435 ? -14.368 22.294 -18.448 1.00 56.25 435 ILE A N 1
ATOM 3355 C CA . ILE A 1 435 ? -14.565 23.520 -17.655 1.00 56.25 435 ILE A CA 1
ATOM 3356 C C . ILE A 1 435 ? -13.455 24.546 -17.957 1.00 56.25 435 ILE A C 1
ATOM 3358 O O . ILE A 1 435 ? -13.729 25.745 -17.981 1.00 56.25 435 ILE A O 1
ATOM 3362 N N . ASP A 1 436 ? -12.250 24.092 -18.317 1.00 54.66 436 ASP A N 1
ATOM 3363 C CA . ASP A 1 436 ? -11.126 24.959 -18.691 1.00 54.66 436 ASP A CA 1
ATOM 3364 C C . ASP A 1 436 ? -11.119 25.280 -20.191 1.00 54.66 436 ASP A C 1
ATOM 3366 O O . ASP A 1 436 ? -10.358 24.720 -20.984 1.00 54.66 436 ASP A O 1
ATOM 3370 N N . LYS A 1 437 ? -11.968 26.230 -20.603 1.00 49.41 437 LYS A N 1
ATOM 3371 C CA . LYS A 1 437 ? -12.032 26.693 -22.003 1.00 49.41 437 LYS A CA 1
ATOM 3372 C C . LYS A 1 437 ? -10.692 27.248 -22.517 1.00 49.41 437 LYS A C 1
ATOM 3374 O O . LYS A 1 437 ? -10.401 27.091 -23.697 1.00 49.41 437 LYS A O 1
ATOM 3379 N N . ALA A 1 438 ? -9.874 27.869 -21.662 1.00 51.34 438 ALA A N 1
ATOM 3380 C CA . ALA A 1 438 ? -8.614 28.510 -22.060 1.00 51.34 438 ALA A CA 1
ATOM 3381 C C . ALA A 1 438 ? -7.543 27.511 -22.546 1.00 51.34 438 ALA A C 1
ATOM 3383 O O . ALA A 1 438 ? -6.928 27.740 -23.588 1.00 51.34 438 ALA A O 1
ATOM 3384 N N . ALA A 1 439 ? -7.386 26.374 -21.856 1.00 49.38 439 ALA A N 1
ATOM 3385 C CA . ALA A 1 439 ? -6.467 25.302 -22.255 1.00 49.38 439 ALA A CA 1
ATOM 3386 C C . ALA A 1 439 ? -6.908 24.633 -23.571 1.00 49.38 439 ALA A C 1
ATOM 3388 O O . ALA A 1 439 ? -6.090 24.293 -24.424 1.00 49.38 439 ALA A O 1
ATOM 3389 N N . LEU A 1 440 ? -8.225 24.521 -23.774 1.00 50.62 440 LEU A N 1
ATOM 3390 C CA . LEU A 1 440 ? -8.816 23.960 -24.988 1.00 50.62 440 LEU A CA 1
ATOM 3391 C C . LEU A 1 440 ? -8.537 24.837 -26.224 1.00 50.62 440 LEU A C 1
ATOM 3393 O O . LEU A 1 440 ? -8.277 24.303 -27.299 1.00 50.62 440 LEU A O 1
ATOM 3397 N N . TYR A 1 441 ? -8.526 26.169 -26.078 1.00 50.00 441 TYR A N 1
ATOM 3398 C CA . TYR A 1 441 ? -8.210 27.094 -27.177 1.00 50.00 441 TYR A CA 1
ATOM 3399 C C . TYR A 1 441 ? -6.730 27.073 -27.582 1.00 50.00 441 TYR A C 1
ATOM 3401 O O . TYR A 1 441 ? -6.452 27.051 -28.781 1.00 50.00 441 TYR A O 1
ATOM 3409 N N . GLN A 1 442 ? -5.792 26.999 -26.628 1.00 48.47 442 GLN A N 1
ATOM 3410 C CA . GLN A 1 442 ? -4.362 26.815 -26.935 1.00 48.47 442 GLN A CA 1
ATOM 3411 C C . GLN A 1 442 ? -4.107 25.493 -27.686 1.00 48.47 442 GLN A C 1
ATOM 3413 O O . GLN A 1 442 ? -3.315 25.443 -28.626 1.00 48.47 442 GLN A O 1
ATOM 3418 N N . MET A 1 443 ? -4.865 24.438 -27.365 1.00 51.31 443 MET A N 1
ATOM 3419 C CA . MET A 1 443 ? -4.794 23.142 -28.052 1.00 51.31 443 MET A CA 1
ATOM 3420 C C . MET A 1 443 ? -5.402 23.121 -29.463 1.00 51.31 443 MET A C 1
ATOM 3422 O O . MET A 1 443 ? -5.072 22.246 -30.261 1.00 51.31 443 MET A O 1
ATOM 3426 N N . VAL A 1 444 ? -6.308 24.035 -29.814 1.00 46.16 444 VAL A N 1
ATOM 3427 C CA . VAL A 1 444 ? -6.871 24.090 -31.177 1.00 46.16 444 VAL A CA 1
ATOM 3428 C C . VAL A 1 444 ? -5.872 24.699 -32.169 1.00 46.16 444 VAL A C 1
ATOM 3430 O O . VAL A 1 444 ? -5.902 24.340 -33.347 1.00 46.16 444 VAL A O 1
ATOM 3433 N N . THR A 1 445 ? -4.970 25.567 -31.701 1.00 45.09 445 THR A N 1
ATOM 3434 C CA . THR A 1 445 ? -3.967 26.255 -32.529 1.00 45.09 445 THR A CA 1
ATOM 3435 C C . THR A 1 445 ? -2.646 25.498 -32.673 1.00 45.09 445 THR A C 1
ATOM 3437 O O . THR A 1 445 ? -1.994 25.620 -33.709 1.00 45.09 445 THR A O 1
ATOM 3440 N N . SER A 1 446 ? -2.263 24.685 -31.685 1.00 46.75 446 SER A N 1
ATOM 3441 C CA . SER A 1 446 ? -1.102 23.787 -31.776 1.00 46.75 446 SER A CA 1
ATOM 3442 C C . SER A 1 446 ? -1.466 22.535 -32.603 1.00 46.75 446 SER A C 1
ATOM 3444 O O . SER A 1 446 ? -2.622 22.123 -32.646 1.00 46.75 446 SER A O 1
ATOM 3446 N N . ASN A 1 447 ? -0.521 21.924 -33.322 1.00 49.78 447 ASN A N 1
ATOM 3447 C CA . ASN A 1 447 ? -0.757 20.922 -34.384 1.00 49.78 447 ASN A CA 1
ATOM 3448 C C . ASN A 1 447 ? -1.308 19.539 -33.921 1.00 49.78 447 ASN A C 1
ATOM 3450 O O . ASN A 1 447 ? -0.727 18.496 -34.208 1.00 49.78 447 ASN A O 1
ATOM 3454 N N . TYR A 1 448 ? -2.481 19.470 -33.284 1.00 53.94 448 TYR A N 1
ATOM 3455 C CA . TYR A 1 448 ? -3.134 18.226 -32.828 1.00 53.94 448 TYR A CA 1
ATOM 3456 C C . TYR A 1 448 ? -3.908 17.475 -33.933 1.00 53.94 448 TYR A C 1
ATOM 3458 O O . TYR A 1 448 ? -4.982 16.918 -33.694 1.00 53.94 448 TYR A O 1
ATOM 3466 N N . ARG A 1 449 ? -3.375 17.421 -35.162 1.00 53.94 449 ARG A N 1
ATOM 3467 C CA . ARG A 1 449 ? -3.973 16.640 -36.271 1.00 53.94 449 ARG A CA 1
ATOM 3468 C C . ARG A 1 449 ? -3.883 15.120 -36.054 1.00 53.94 449 ARG A C 1
ATOM 3470 O O . ARG A 1 449 ? -4.636 14.374 -36.674 1.00 53.94 449 ARG A O 1
ATOM 3477 N N . ALA A 1 450 ? -3.010 14.679 -35.147 1.00 50.78 450 ALA A N 1
ATOM 3478 C CA . ALA A 1 450 ? -2.735 13.274 -34.837 1.00 50.78 450 ALA A CA 1
ATOM 3479 C C . ALA A 1 450 ? -3.773 12.587 -33.922 1.00 50.78 450 ALA A C 1
ATOM 3481 O O . ALA A 1 450 ? -3.743 11.364 -33.775 1.00 50.78 450 ALA A O 1
ATOM 3482 N N . PHE A 1 451 ? -4.690 13.345 -33.307 1.00 52.94 451 PHE A N 1
ATOM 3483 C CA . PHE A 1 451 ? -5.661 12.809 -32.349 1.00 52.94 451 PHE A CA 1
ATOM 3484 C C . PHE A 1 451 ? -7.056 12.587 -32.950 1.00 52.94 451 PHE A C 1
ATOM 3486 O O . PHE A 1 451 ? -7.571 13.367 -33.761 1.00 52.94 451 PHE A O 1
ATOM 3493 N N . CYS A 1 452 ? -7.712 11.517 -32.502 1.00 50.97 452 CYS A N 1
ATOM 3494 C CA . CYS A 1 452 ? -9.159 11.378 -32.557 1.00 50.97 452 CYS A CA 1
ATOM 3495 C C . CYS A 1 452 ? -9.794 12.236 -31.459 1.00 50.97 452 CYS A C 1
ATOM 3497 O O . CYS A 1 452 ? -9.453 12.087 -30.286 1.00 50.97 452 CYS A O 1
ATOM 3499 N N . ARG A 1 453 ? -10.736 13.097 -31.850 1.00 59.84 453 ARG A N 1
ATOM 3500 C CA . ARG A 1 453 ? -11.557 13.914 -30.953 1.00 59.84 453 ARG A CA 1
ATOM 3501 C C . ARG A 1 453 ? -12.965 13.331 -30.960 1.00 59.84 453 ARG A C 1
ATOM 3503 O O . ARG A 1 453 ? -13.534 13.177 -32.037 1.00 59.84 453 ARG A O 1
ATOM 3510 N N . SER A 1 454 ? -13.485 12.981 -29.791 1.00 52.88 454 SER A N 1
ATOM 3511 C CA . SER A 1 454 ? -14.860 12.509 -29.627 1.00 52.88 454 SER A CA 1
ATOM 3512 C C . SER A 1 454 ? -15.535 13.363 -28.560 1.00 52.88 454 SER A C 1
ATOM 3514 O O . SER A 1 454 ? -15.017 13.477 -27.446 1.00 52.88 454 SER A O 1
ATOM 3516 N N . GLU A 1 455 ? -16.637 14.005 -28.948 1.00 47.00 455 GLU A N 1
ATOM 3517 C CA . GLU A 1 455 ? -17.502 14.775 -28.053 1.00 47.00 455 GLU A CA 1
ATOM 3518 C C . GLU A 1 455 ? -18.506 13.843 -27.403 1.00 47.00 455 GLU A C 1
ATOM 3520 O O . GLU A 1 455 ? -19.107 13.007 -28.080 1.00 47.00 455 GLU A O 1
ATOM 3525 N N . ARG A 1 456 ? -18.666 14.008 -26.090 1.00 46.25 456 ARG A N 1
ATOM 3526 C CA . ARG A 1 456 ? -19.793 13.451 -25.354 1.00 46.25 456 ARG A CA 1
ATOM 3527 C C . ARG A 1 456 ? -20.961 14.425 -25.369 1.00 46.25 456 ARG A C 1
ATOM 3529 O O . ARG A 1 456 ? -20.705 15.625 -25.112 1.00 46.25 456 ARG A O 1
#

InterPro domains:
  IPR011704 ATPase, dynein-related, AAA domain [PF07728] (295-436)
  IPR027417 P-loop containing nucleoside triphosphate hydrolase [G3DSA:3.40.50.300] (278-453)
  IPR027417 P-loop containing nucleoside triphosphate hydrolase [SSF52540] (276-434)
  IPR052934 Methylated DNA Recognition and Restriction Enzymes [PTHR37291] (279-441)

Organism: NCBI:txid2022747

Sequence (456 aa):
MISDSLSNFEDDFFSWLKIFLKDKGLQFSQCGFKTKDGLGARHDFDLEAGYWREPNYSANKPPRWLYQIIQGPQGLRAQNPAGFATNLGAINTAQQDKAGVVFRLVPLIRQAPGDFVQNNSFEVHALFIFHGATPQGSSAEPLNFDPSTGAMRFKGEALGYIGCGLLGLKPRAMKIKVMEEGIERTITYGEVINALAADIRVAPVGQAAGLIPVYDLTQQTELARLKKMVADAWAAAGPVKAKAVVAVADEADNDDEEEIIPPAFLEIPENIDLLGIDPTVYRQINAALKSGKRHIMLYGPPGTGKTTLARWIATILTGGKWTLVTGSSDWSSQDIIGGYQPVGNGGVAFIPGVLLRRFDRPLIIDELNRCDIDKVIGPLFTVLSGQQTTLPYRLNIEDQASPQYVILPESKPMSREHEFAPGPHWRLIATINSIDKAALYQMVTSNYRAFCRSER

Secondary structure (DSSP, 8-state):
--------SHHHHHHHHHHHHHTTT-EEEEES-TTTTS--TT--EETTTTEESSHHHHTTSS--EEEEEEEETTEEEEE-TTSS-EEEEE---TTS-EEEEEEEEEEEEEEETTEEEE-GGG-EEEEEEESSPPPS--TTSEEEE-TTT--EEETTEE--EEEEEEEE-S-TT-EEEEEETTEEEEEEHHHHHHHHHHH-EE--TTS--EEPPEEETTSHHHHHHHHHHHHHHHHHH-S----S-----S---S-TTS-----SS------TTSTT--HHHHHHHHHHHHTT--EEEEEESTTSSHHHHHHHHHHHHHTT--EEEE--TT--HHHHTEEEEEEGGGEEEEEE-HHHHTTTSPEEEETGGGS-HHHHHHHHHHHHTT--EEEEEESSSS-TTSPEEEE-SS--TT--TTEE---TT--EEEEEETT-HHHHHHHHHS-GGGEEEEE-